Protein AF-0000000087549519 (afdb_homodimer)

Organism: Malassezia restricta (strain ATCC 96810 / NBRC 103918 / CBS 7877) (NCBI:txid425264)

Solvent-accessible surface area (backbone atoms only — not comparable to full-atom values): 22550 Å² total; per-residue (Å²): 132,48,40,30,60,52,27,61,66,64,85,82,58,79,47,68,69,53,42,48,52,52,48,46,52,35,49,51,62,68,37,59,97,42,36,46,46,61,35,49,41,18,38,48,13,16,28,51,36,49,26,47,46,65,32,76,92,18,59,90,33,40,55,56,32,17,25,32,32,29,37,51,86,71,47,52,32,54,65,63,40,66,75,42,88,46,28,34,26,29,30,40,23,32,27,45,60,25,56,68,60,65,41,57,43,36,74,70,52,10,67,66,13,27,28,36,51,46,78,80,73,48,63,43,73,37,44,46,39,88,75,40,70,51,51,72,70,37,43,86,60,50,24,8,35,40,28,32,43,37,68,41,51,43,85,51,36,24,71,69,55,43,37,15,71,72,70,36,76,60,66,35,55,20,35,43,52,52,95,57,60,59,95,53,34,30,53,51,18,30,41,42,36,30,12,52,25,61,59,61,64,53,70,68,52,46,56,49,51,48,52,50,49,50,52,50,52,71,40,33,51,65,24,66,96,132,49,40,29,60,52,28,62,67,66,84,82,57,79,47,68,70,53,44,48,52,51,50,48,53,35,51,51,63,70,38,60,97,42,36,46,45,61,37,48,43,20,38,48,13,19,29,52,37,48,27,46,47,65,30,75,90,18,60,88,34,39,54,56,32,17,24,33,32,29,36,52,88,71,48,51,32,54,67,65,42,65,75,43,87,47,25,35,25,28,30,39,22,33,26,45,60,24,57,67,60,65,43,57,42,36,75,70,52,11,67,65,14,29,27,39,41,45,78,80,74,50,62,44,74,38,44,45,39,88,76,39,70,52,51,73,69,36,42,88,61,48,24,7,38,40,28,32,44,36,68,43,53,44,86,50,36,24,70,69,54,45,36,12,68,72,70,36,76,60,65,35,55,20,38,45,48,52,91,55,61,60,96,54,35,31,53,51,18,30,42,41,36,30,12,53,26,61,59,63,65,52,70,70,52,46,55,48,50,47,53,48,49,51,53,49,53,72,40,34,50,64,23,66,96

Sequence (450 aa):
MVHADAASVPAHIASKAAFYEHVQLQVDGLLDGQTNWVTNLANVSSILYSSMNRFEAWCEKRVNWAGFYLLAPLFPGTRHLASLTRPMLWLGPFCGLPACQAIPSEPGRGVCADGSAQWPPAPLCVPHTDAYPGHIACDALSQSEIVVPIVVSRSQLSQTHQAALRGEGPEHLVRAWAGRGTDDHVIVGVLDIDCESQNGFDAVDADALQRLVQRVVQACDWCMEMVHADAASVPAHIASKAAFYEHVQLQVDGLLDGQTNWVTNLANVSSILYSSMNRFEAWCEKRVNWAGFYLLAPLFPGTRHLASLTRPMLWLGPFCGLPACQAIPSEPGRGVCADGSAQWPPAPLCVPHTDAYPGHIACDALSQSEIVVPIVVSRSQLSQTHQAALRGEGPEHLVRAWAGRGTDDHVIVGVLDIDCESQNGFDAVDADALQRLVQRVVQACDWCME

Foldseek 3Di:
DPLLCLQDDDPVDADPLSLLVSNLVSLCVVLVVPAALLVSQQSNQVSCQRNQCNHPLCVVKHWAKKGKWFWQVLDPDCPCLQVDQAAKTAGGHMDHDDFDGIFGLDPQQADFNCQQADPPHFKDKFQARVPDGNRDDRDPLFGIKIKGFQKAFLVLEAPQLNQLCVVDDDPSSVRNQPPADDNTMGGGIIIMITISHGPSDDPSRRVSVNVSSVVSNVSYRSYPD/DPLVCLQDDDPVDADPLSLLVSNLVSLCVVLVVPAALLVSQQSNQVSCQRNQCNHPLCVVWHWAKKGKWFWPVLDPDCPCLQVDQAAKTAGGHMDHDDFDGIFGLDPQQADFNCQQQDPPHFKDKFQARVPDGNRDDRDPLFGIKIKGFQKAFLVLEAPQLNQLCVVDDDPSSVRNQPNADDNTMGGGIIIMITISHGPSDDPSNRVSVNVSSVVSNVSYRSYPD

Secondary structure (DSSP, 8-state):
--GGGGG---TT--SHHHHHHHHHHHHHHHHTT--BHHHHHHHHHHHHHHHHHHSGGGTSS-EEEEEEEEEGGGSS-GGGGGG-SS-EEEEEEEEES---SEEE-STTS-HHHHHHH-SS---EEES-GGGSTT---SSTT--EEEEEEEEEEGGGS-HHHHHHHTT-S-HHHHHHHTT-S-SSEEEEEEEEEEESSTT---HHHHHHHHHHHHHHHHHSB----/--GGGGG---TT--SHHHHHHHHHHHHHHHHTT--BHHHHHHHHHHHHHHHHHHSGGGTSS-EEEEEEEEEGGGSS-GGGGGG-SS-EEEEEEEEES---SEEE-STTS-HHHHHHH-SS---EEES-GGGSTT---SSTT--EEEEEEEEEEGGGS-HHHHHHHTT-S-HHHHHHHTT---SSEEEEEEEEEEESSTT---HHHHHHHHHHHHHHHHHSB----

InterPro domains:
  IPR029016 GAF-like domain superfamily [G3DSA:3.30.450.40] (1-223)
  IPR051330 Phosphatase regulators and Met sulfoxide reductases [PTHR21021] (34-208)

pLDDT: mean 92.44, std 7.68, range [48.28, 98.94]

Radius of gyration: 20.75 Å; Cα contacts (8 Å, |Δi|>4): 1048; chains: 2; bounding box: 52×54×45 Å

Nearest PDB structures (foldseek):
  3mmh-assembly1_B  TM=9.045E-01  e=4.527E-14  Neisseria meningitidis 8013
  8dgd-assembly1_A  TM=8.713E-01  e=8.212E-14  Klebsiella pneumoniae subsp. pneumoniae HS11286
  1vhm-assembly1_A  TM=8.775E-01  e=4.900E-13  Escherichia coli
  3ksg-assembly1_B  TM=8.973E-01  e=2.809E-11  Staphylococcus aureus subsp. aureus MRSA252
  4our-assembly1_A  TM=5.573E-01  e=1.706E-03  Arabidopsis thaliana

Structure (mmCIF, N/CA/C/O backbone):
data_AF-0000000087549519-model_v1
#
loop_
_entity.id
_entity.type
_entity.pdbx_description
1 polymer 'Free methionine-R-sulfoxide reductase'
#
loop_
_atom_site.group_PDB
_atom_site.id
_atom_site.type_symbol
_atom_site.label_atom_id
_atom_site.label_alt_id
_atom_site.label_comp_id
_atom_site.label_asym_id
_atom_site.label_entity_id
_atom_site.label_seq_id
_atom_site.pdbx_PDB_ins_code
_atom_site.Cartn_x
_atom_site.Cartn_y
_atom_site.Cartn_z
_atom_site.occupancy
_atom_site.B_iso_or_equiv
_atom_site.auth_seq_id
_atom_site.auth_comp_id
_atom_site.auth_asym_id
_atom_site.auth_atom_id
_atom_site.pdbx_PDB_model_num
ATOM 1 N N . MET A 1 1 ? -11.945 13.531 -14.32 1 48.28 1 MET A N 1
ATOM 2 C CA . MET A 1 1 ? -12.539 12.383 -13.633 1 48.28 1 MET A CA 1
ATOM 3 C C . MET A 1 1 ? -11.805 12.094 -12.328 1 48.28 1 MET A C 1
ATOM 5 O O . MET A 1 1 ? -10.57 12.109 -12.289 1 48.28 1 MET A O 1
ATOM 9 N N . VAL A 1 2 ? -12.609 11.945 -11.18 1 68.88 2 VAL A N 1
ATOM 10 C CA . VAL A 1 2 ? -12 11.711 -9.875 1 68.88 2 VAL A CA 1
ATOM 11 C C . VAL A 1 2 ? -11.43 10.297 -9.812 1 68.88 2 VAL A C 1
ATOM 13 O O . VAL A 1 2 ? -11.969 9.375 -10.43 1 68.88 2 VAL A O 1
ATOM 16 N N . HIS A 1 3 ? -10.305 10.164 -9.352 1 82 3 HIS A N 1
ATOM 17 C CA . HIS A 1 3 ? -9.57 8.906 -9.32 1 82 3 HIS A CA 1
ATOM 18 C C . HIS A 1 3 ? -10.422 7.785 -8.734 1 82 3 HIS A C 1
ATOM 20 O O . HIS A 1 3 ? -10.367 6.645 -9.195 1 82 3 HIS A O 1
ATOM 26 N N . ALA A 1 4 ? -11.359 8.141 -7.867 1 85.75 4 ALA A N 1
ATOM 27 C CA . ALA A 1 4 ? -12.219 7.168 -7.195 1 85.75 4 ALA A CA 1
ATOM 28 C C . ALA A 1 4 ? -13.125 6.457 -8.195 1 85.75 4 ALA A C 1
ATOM 30 O O . ALA A 1 4 ? -13.492 5.297 -7.992 1 85.75 4 ALA A O 1
ATOM 31 N N . ASP A 1 5 ? -13.438 7.125 -9.242 1 81.62 5 ASP A N 1
ATOM 32 C CA . ASP A 1 5 ? -14.352 6.574 -10.234 1 81.62 5 ASP A CA 1
ATOM 33 C C . ASP A 1 5 ? -13.719 5.398 -10.977 1 81.62 5 ASP A C 1
ATOM 35 O O . ASP A 1 5 ? -14.422 4.625 -11.633 1 81.62 5 ASP A O 1
ATOM 39 N N . ALA A 1 6 ? -12.445 5.25 -10.82 1 86 6 ALA A N 1
ATOM 40 C CA . ALA A 1 6 ? -11.742 4.152 -11.492 1 86 6 ALA A CA 1
ATOM 41 C C . ALA A 1 6 ? -12.195 2.801 -10.945 1 86 6 ALA A C 1
ATOM 43 O O . ALA A 1 6 ? -12 1.77 -11.594 1 86 6 ALA A O 1
ATOM 44 N N . ALA A 1 7 ? -12.844 2.785 -9.805 1 91.94 7 ALA A N 1
ATOM 45 C CA . ALA A 1 7 ? -13.258 1.522 -9.195 1 91.94 7 ALA A CA 1
ATOM 46 C C . ALA A 1 7 ? -14.75 1.282 -9.398 1 91.94 7 ALA A C 1
ATOM 48 O O . ALA A 1 7 ? -15.297 0.279 -8.938 1 91.94 7 ALA A O 1
ATOM 49 N N . SER A 1 8 ? -15.406 2.189 -10.102 1 88.69 8 SER A N 1
ATOM 50 C CA . SER A 1 8 ? -16.828 2.006 -10.367 1 88.69 8 SER A CA 1
ATOM 51 C C . SER A 1 8 ? -17.062 0.917 -11.414 1 88.69 8 SER A C 1
ATOM 53 O O . SER A 1 8 ? -16.203 0.685 -12.273 1 88.69 8 SER A O 1
ATOM 55 N N . VAL A 1 9 ? -18.172 0.239 -11.273 1 93.31 9 VAL A N 1
ATOM 56 C CA . VAL A 1 9 ? -18.562 -0.78 -12.242 1 93.31 9 VAL A CA 1
ATOM 57 C C . VAL A 1 9 ? -19.938 -0.438 -12.812 1 93.31 9 VAL A C 1
ATOM 59 O O . VAL A 1 9 ? -20.953 -0.526 -12.117 1 93.31 9 VAL A O 1
ATOM 62 N N . PRO A 1 10 ? -19.953 -0.093 -14.055 1 92.81 10 PRO A N 1
ATOM 63 C CA . PRO A 1 10 ? -21.25 0.218 -14.664 1 92.81 10 PRO A CA 1
ATOM 64 C C . PRO A 1 10 ? -22.25 -0.942 -14.57 1 92.81 10 PRO A C 1
ATOM 66 O O . PRO A 1 10 ? -21.844 -2.105 -14.688 1 92.81 10 PRO A O 1
ATOM 69 N N . ALA A 1 11 ? -23.484 -0.651 -14.578 1 89.69 11 ALA A N 1
ATOM 70 C CA . ALA A 1 11 ? -24.547 -1.615 -14.352 1 89.69 11 ALA A CA 1
ATOM 71 C C . ALA A 1 11 ? -24.688 -2.57 -15.531 1 89.69 11 ALA A C 1
ATOM 73 O O . ALA A 1 11 ? -25.156 -3.703 -15.367 1 89.69 11 ALA A O 1
ATOM 74 N N . HIS A 1 12 ? -24.219 -2.125 -16.672 1 91.44 12 HIS A N 1
ATOM 75 C CA . HIS A 1 12 ? -24.438 -2.936 -17.859 1 91.44 12 HIS A CA 1
ATOM 76 C C . HIS A 1 12 ? -23.422 -4.07 -17.953 1 91.44 12 HIS A C 1
ATOM 78 O O . HIS A 1 12 ? -23.594 -4.996 -18.75 1 91.44 12 HIS A O 1
ATOM 84 N N . ILE A 1 13 ? -22.391 -4.047 -17.234 1 93.5 13 ILE A N 1
ATOM 85 C CA . ILE A 1 13 ? -21.406 -5.109 -17.188 1 93.5 13 ILE A CA 1
ATOM 86 C C . ILE A 1 13 ? -21.969 -6.316 -16.438 1 93.5 13 ILE A C 1
ATOM 88 O O . ILE A 1 13 ? -22.281 -6.234 -15.25 1 93.5 13 ILE A O 1
ATOM 92 N N . ALA A 1 14 ? -22 -7.438 -17.188 1 90.38 14 ALA A N 1
ATOM 93 C CA . ALA A 1 14 ? -22.734 -8.562 -16.609 1 90.38 14 ALA A CA 1
ATOM 94 C C . ALA A 1 14 ? -21.859 -9.812 -16.562 1 90.38 14 ALA A C 1
ATOM 96 O O . ALA A 1 14 ? -22.094 -10.711 -15.75 1 90.38 14 ALA A O 1
ATOM 97 N N . SER A 1 15 ? -20.906 -9.906 -17.469 1 94.44 15 SER A N 1
ATOM 98 C CA . SER A 1 15 ? -20.047 -11.078 -17.516 1 94.44 15 SER A CA 1
ATOM 99 C C . SER A 1 15 ? -18.688 -10.789 -16.891 1 94.44 15 SER A C 1
ATOM 101 O O . SER A 1 15 ? -18.25 -9.641 -16.844 1 94.44 15 SER A O 1
ATOM 103 N N . LYS A 1 16 ? -18 -11.82 -16.484 1 95.06 16 LYS A N 1
ATOM 104 C CA . LYS A 1 16 ? -16.641 -11.664 -15.945 1 95.06 16 LYS A CA 1
ATOM 105 C C . LYS A 1 16 ? -15.703 -11.102 -17 1 95.06 16 LYS A C 1
ATOM 107 O O . LYS A 1 16 ? -14.852 -10.258 -16.688 1 95.06 16 LYS A O 1
ATOM 112 N N . ALA A 1 17 ? -15.891 -11.641 -18.141 1 96.06 17 ALA A N 1
ATOM 113 C CA . ALA A 1 17 ? -15.031 -11.172 -19.219 1 96.06 17 ALA A CA 1
ATOM 114 C C . ALA A 1 17 ? -15.172 -9.656 -19.406 1 96.06 17 ALA A C 1
ATOM 116 O O . ALA A 1 17 ? -14.164 -8.945 -19.5 1 96.06 17 ALA A O 1
ATOM 117 N N . ALA A 1 18 ? -16.375 -9.18 -19.438 1 97 18 ALA A N 1
ATOM 118 C CA . ALA A 1 18 ? -16.625 -7.75 -19.594 1 97 18 ALA A CA 1
ATOM 119 C C . ALA A 1 18 ? -16.125 -6.977 -18.375 1 97 18 ALA A C 1
ATOM 121 O O . ALA A 1 18 ? -15.617 -5.859 -18.516 1 97 18 ALA A O 1
ATOM 122 N N . PHE A 1 19 ? -16.312 -7.586 -17.25 1 97.44 19 PHE A N 1
ATOM 123 C CA . PHE A 1 19 ? -15.836 -6.988 -16.016 1 97.44 19 PHE A CA 1
ATOM 124 C C . PHE A 1 19 ? -14.336 -6.746 -16.078 1 97.44 19 PHE A C 1
ATOM 126 O O . PHE A 1 19 ? -13.867 -5.641 -15.805 1 97.44 19 PHE A O 1
ATOM 133 N N . TYR A 1 20 ? -13.594 -7.723 -16.484 1 98.12 20 TYR A N 1
ATOM 134 C CA . TYR A 1 20 ? -12.133 -7.617 -16.5 1 98.12 20 TYR A CA 1
ATOM 135 C C . TYR A 1 20 ? -11.664 -6.684 -17.609 1 98.12 20 TYR A C 1
ATOM 137 O O . TYR A 1 20 ? -10.648 -5.996 -17.453 1 98.12 20 TYR A O 1
ATOM 145 N N . GLU A 1 21 ? -12.375 -6.652 -18.688 1 97.5 21 GLU A N 1
ATOM 146 C CA . GLU A 1 21 ? -12.062 -5.668 -19.719 1 97.5 21 GLU A CA 1
ATOM 147 C C . GLU A 1 21 ? -12.203 -4.246 -19.188 1 97.5 21 GLU A C 1
ATOM 149 O O . GLU A 1 21 ? -11.359 -3.387 -19.453 1 97.5 21 GLU A O 1
ATOM 154 N N . HIS A 1 22 ? -13.297 -4.039 -18.5 1 97.5 22 HIS A N 1
ATOM 155 C CA . HIS A 1 22 ? -13.547 -2.738 -17.891 1 97.5 22 HIS A CA 1
ATOM 156 C C . HIS A 1 22 ? -12.461 -2.393 -16.875 1 97.5 22 HIS A C 1
ATOM 158 O O . HIS A 1 22 ? -11.922 -1.284 -16.891 1 97.5 22 HIS A O 1
ATOM 164 N N . VAL A 1 23 ? -12.125 -3.299 -16.016 1 97.94 23 VAL A N 1
ATOM 165 C CA . VAL A 1 23 ? -11.109 -3.096 -14.977 1 97.94 23 VAL A CA 1
ATOM 166 C C . VAL A 1 23 ? -9.766 -2.789 -15.633 1 97.94 23 VAL A C 1
ATOM 168 O O . VAL A 1 23 ? -9.039 -1.902 -15.18 1 97.94 23 VAL A O 1
ATOM 171 N N . GLN A 1 24 ? -9.477 -3.525 -16.672 1 97.5 24 GLN A N 1
ATOM 172 C CA . GLN A 1 24 ? -8.227 -3.299 -17.391 1 97.5 24 GLN A CA 1
ATOM 173 C C . GLN A 1 24 ? -8.148 -1.87 -17.922 1 97.5 24 GLN A C 1
ATOM 175 O O . GLN A 1 24 ? -7.098 -1.233 -17.844 1 97.5 24 GLN A O 1
ATOM 180 N N . LEU A 1 25 ? -9.203 -1.419 -18.469 1 96.81 25 LEU A N 1
ATOM 181 C CA . LEU A 1 25 ? -9.25 -0.056 -18.984 1 96.81 25 LEU A CA 1
ATOM 182 C C . LEU A 1 25 ? -8.992 0.957 -17.875 1 96.81 25 LEU A C 1
ATOM 184 O O . LEU A 1 25 ? -8.258 1.923 -18.062 1 96.81 25 LEU A O 1
ATOM 188 N N . GLN A 1 26 ? -9.609 0.765 -16.75 1 96.94 26 GLN A N 1
ATOM 189 C CA . GLN A 1 26 ? -9.43 1.663 -15.609 1 96.94 26 GLN A CA 1
ATOM 190 C C . GLN A 1 26 ? -7.988 1.634 -15.109 1 96.94 26 GLN A C 1
ATOM 192 O O . GLN A 1 26 ? -7.402 2.68 -14.82 1 96.94 26 GLN A O 1
ATOM 197 N N . VAL A 1 27 ? -7.418 0.466 -15.008 1 97.5 27 VAL A N 1
ATOM 198 C CA . VAL A 1 27 ? -6.039 0.3 -14.562 1 97.5 27 VAL A CA 1
ATOM 199 C C . VAL A 1 27 ? -5.094 0.993 -15.547 1 97.5 27 VAL A C 1
ATOM 201 O O . VAL A 1 27 ? -4.172 1.699 -15.133 1 97.5 27 VAL A O 1
ATOM 204 N N . ASP A 1 28 ? -5.336 0.832 -16.828 1 96.31 28 ASP A N 1
ATOM 205 C CA . ASP A 1 28 ? -4.516 1.479 -17.859 1 96.31 28 ASP A CA 1
ATOM 206 C C . ASP A 1 28 ? -4.523 2.996 -17.688 1 96.31 28 ASP A C 1
ATOM 208 O O . ASP A 1 28 ? -3.482 3.645 -17.812 1 96.31 28 ASP A O 1
ATOM 212 N N . GLY A 1 29 ? -5.652 3.512 -17.438 1 94.94 29 GLY A N 1
ATOM 213 C CA . GLY A 1 29 ? -5.762 4.945 -17.219 1 94.94 29 GLY A CA 1
ATOM 214 C C . GLY A 1 29 ? -4.977 5.426 -16.016 1 94.94 29 GLY A C 1
ATOM 215 O O . GLY A 1 29 ? -4.305 6.457 -16.078 1 94.94 29 GLY A O 1
ATOM 216 N N . LEU A 1 30 ? -5.031 4.711 -15 1 93.19 30 LEU A N 1
ATOM 217 C CA . LEU A 1 30 ? -4.383 5.105 -13.758 1 93.19 30 LEU A CA 1
ATOM 218 C C . LEU A 1 30 ? -2.871 4.945 -13.859 1 93.19 30 LEU A C 1
ATOM 220 O O . LEU A 1 30 ? -2.119 5.688 -13.227 1 93.19 30 LEU A O 1
ATOM 224 N N . LEU A 1 31 ? -2.426 3.947 -14.586 1 94.38 31 LEU A N 1
ATOM 225 C CA . LEU A 1 31 ? -1.005 3.623 -14.664 1 94.38 31 LEU A CA 1
ATOM 226 C C . LEU A 1 31 ? -0.313 4.461 -15.734 1 94.38 31 LEU A C 1
ATOM 228 O O . LEU A 1 31 ? 0.916 4.453 -15.836 1 94.38 31 LEU A O 1
ATOM 232 N N . ASP A 1 32 ? -1.083 5.125 -16.516 1 92.81 32 ASP A N 1
ATOM 233 C CA . ASP A 1 32 ? -0.508 5.898 -17.609 1 92.81 32 ASP A CA 1
ATOM 234 C C . ASP A 1 32 ? 0.5 6.922 -17.094 1 92.81 32 ASP A C 1
ATOM 236 O O . ASP A 1 32 ? 0.16 7.773 -16.281 1 92.81 32 ASP A O 1
ATOM 240 N N . GLY A 1 33 ? 1.78 6.797 -17.578 1 89.62 33 GLY A N 1
ATOM 241 C CA . GLY A 1 33 ? 2.838 7.73 -17.219 1 89.62 33 GLY A CA 1
ATOM 242 C C . GLY A 1 33 ? 3.375 7.508 -15.812 1 89.62 33 GLY A C 1
ATOM 243 O O . GLY A 1 33 ? 4.191 8.289 -15.328 1 89.62 33 GLY A O 1
ATOM 244 N N . GLN A 1 34 ? 2.891 6.516 -15.117 1 91.31 34 GLN A N 1
ATOM 245 C CA . GLN A 1 34 ? 3.336 6.191 -13.766 1 91.31 34 GLN A CA 1
ATOM 246 C C . GLN A 1 34 ? 4.242 4.961 -13.766 1 91.31 34 GLN A C 1
ATOM 248 O O . GLN A 1 34 ? 3.912 3.941 -14.375 1 91.31 34 GLN A O 1
ATOM 253 N N . THR A 1 35 ? 5.355 5.078 -13.039 1 93.62 35 THR A N 1
ATOM 254 C CA . THR A 1 35 ? 6.281 3.957 -13.164 1 93.62 35 THR A CA 1
ATOM 255 C C . THR A 1 35 ? 6.641 3.396 -11.797 1 93.62 35 THR A C 1
ATOM 257 O O . THR A 1 35 ? 7.219 2.312 -11.695 1 93.62 35 THR A O 1
ATOM 260 N N . ASN A 1 36 ? 6.387 4.086 -10.734 1 95.38 36 ASN A N 1
ATOM 261 C CA . ASN A 1 36 ? 6.766 3.562 -9.422 1 95.38 36 ASN A CA 1
ATOM 262 C C . ASN A 1 36 ? 5.867 2.404 -9 1 95.38 36 ASN A C 1
ATOM 264 O O . ASN A 1 36 ? 4.645 2.545 -8.961 1 95.38 36 ASN A O 1
ATOM 268 N N . TRP A 1 37 ? 6.457 1.332 -8.594 1 96.94 37 TRP A N 1
ATOM 269 C CA . TRP A 1 37 ? 5.641 0.145 -8.359 1 96.94 37 TRP A CA 1
ATOM 270 C C . TRP A 1 37 ? 4.836 0.278 -7.07 1 96.94 37 TRP A C 1
ATOM 272 O O . TRP A 1 37 ? 3.729 -0.251 -6.965 1 96.94 37 TRP A O 1
ATOM 282 N N . VAL A 1 38 ? 5.359 0.973 -6.055 1 97.56 38 VAL A N 1
ATOM 283 C CA . VAL A 1 38 ? 4.598 1.112 -4.82 1 97.56 38 VAL A CA 1
ATOM 284 C C . VAL A 1 38 ? 3.275 1.822 -5.105 1 97.56 38 VAL A C 1
ATOM 286 O O . VAL A 1 38 ? 2.207 1.334 -4.73 1 97.56 38 VAL A O 1
ATOM 289 N N . THR A 1 39 ? 3.354 2.955 -5.801 1 97.31 39 THR A N 1
ATOM 290 C CA . THR A 1 39 ? 2.188 3.762 -6.141 1 97.31 39 THR A CA 1
ATOM 291 C C . THR A 1 39 ? 1.234 2.98 -7.043 1 97.31 39 THR A C 1
ATOM 293 O O . THR A 1 39 ? 0.028 2.943 -6.793 1 97.31 39 THR A O 1
ATOM 296 N N . ASN A 1 40 ? 1.786 2.361 -8.039 1 97.75 40 ASN A N 1
ATOM 297 C CA . ASN A 1 40 ? 0.972 1.624 -9 1 97.75 40 ASN A CA 1
ATOM 298 C C . ASN A 1 40 ? 0.233 0.466 -8.336 1 97.75 40 ASN A C 1
ATOM 300 O O . ASN A 1 40 ? -0.969 0.289 -8.547 1 97.75 40 ASN A O 1
ATOM 304 N N . LEU A 1 41 ? 0.966 -0.324 -7.535 1 98.75 41 LEU A N 1
ATOM 305 C CA . LEU A 1 41 ? 0.36 -1.493 -6.91 1 98.75 41 LEU A CA 1
ATOM 306 C C . LEU A 1 41 ? -0.686 -1.076 -5.879 1 98.75 41 LEU A C 1
ATOM 308 O O . LEU A 1 41 ? -1.681 -1.777 -5.68 1 98.75 41 LEU A O 1
ATOM 312 N N . ALA A 1 42 ? -0.482 0.074 -5.223 1 98.69 42 ALA A N 1
ATOM 313 C CA . ALA A 1 42 ? -1.478 0.583 -4.285 1 98.69 42 ALA A CA 1
ATOM 314 C C . ALA A 1 42 ? -2.807 0.849 -4.984 1 98.69 42 ALA A C 1
ATOM 316 O O . ALA A 1 42 ? -3.852 0.356 -4.551 1 98.69 42 ALA A O 1
ATOM 317 N N . ASN A 1 43 ? -2.791 1.545 -6.059 1 98.31 43 ASN A N 1
ATOM 318 C CA . ASN A 1 43 ? -4.016 1.872 -6.785 1 98.31 43 ASN A CA 1
ATOM 319 C C . ASN A 1 43 ? -4.625 0.638 -7.441 1 98.31 43 ASN A C 1
ATOM 321 O O . ASN A 1 43 ? -5.848 0.502 -7.504 1 98.31 43 ASN A O 1
ATOM 325 N N . VAL A 1 44 ? -3.795 -0.24 -7.953 1 98.75 44 VAL A N 1
ATOM 326 C CA . VAL A 1 44 ? -4.312 -1.455 -8.578 1 98.75 44 VAL A CA 1
ATOM 327 C C . VAL A 1 44 ? -5.02 -2.311 -7.527 1 98.75 44 VAL A C 1
ATOM 329 O O . VAL A 1 44 ? -6.094 -2.855 -7.785 1 98.75 44 VAL A O 1
ATOM 332 N N . SER A 1 45 ? -4.418 -2.482 -6.34 1 98.81 45 SER A N 1
ATOM 333 C CA . SER A 1 45 ? -5.07 -3.207 -5.254 1 98.81 45 SER A CA 1
ATOM 334 C C . SER A 1 45 ? -6.438 -2.613 -4.938 1 98.81 45 SER A C 1
ATOM 336 O O . SER A 1 45 ? -7.402 -3.348 -4.727 1 98.81 45 SER A O 1
ATOM 338 N N . SER A 1 46 ? -6.465 -1.301 -4.91 1 98.38 46 SER A N 1
ATOM 339 C CA . SER A 1 46 ? -7.699 -0.583 -4.613 1 98.38 46 SER A CA 1
ATOM 340 C C . SER A 1 46 ? -8.766 -0.854 -5.668 1 98.38 46 SER A C 1
ATOM 342 O O . SER A 1 46 ? -9.914 -1.149 -5.336 1 98.38 46 SER A O 1
ATOM 344 N N . ILE A 1 47 ? -8.414 -0.755 -6.934 1 98.31 47 ILE A N 1
ATOM 345 C CA . ILE A 1 47 ? -9.344 -0.981 -8.031 1 98.31 47 ILE A CA 1
ATOM 346 C C . ILE A 1 47 ? -9.883 -2.408 -7.965 1 98.31 47 ILE A C 1
ATOM 348 O O . ILE A 1 47 ? -11.094 -2.625 -8.023 1 98.31 47 ILE A O 1
ATOM 352 N N . LEU A 1 48 ? -9 -3.395 -7.809 1 98.56 48 LEU A N 1
ATOM 353 C CA . LEU A 1 48 ? -9.406 -4.793 -7.785 1 98.56 48 LEU A CA 1
ATOM 354 C C . LEU A 1 48 ? -10.336 -5.066 -6.609 1 98.56 48 LEU A C 1
ATOM 356 O O . LEU A 1 48 ? -11.43 -5.617 -6.785 1 98.56 48 LEU A O 1
ATOM 360 N N . TYR A 1 49 ? -9.938 -4.684 -5.43 1 98.31 49 TYR A N 1
ATOM 361 C CA . TYR A 1 49 ? -10.711 -4.914 -4.215 1 98.31 49 TYR A CA 1
ATOM 362 C C . TYR A 1 49 ? -12.102 -4.297 -4.328 1 98.31 49 TYR A C 1
ATOM 364 O O . TYR A 1 49 ? -13.109 -4.973 -4.094 1 98.31 49 TYR A O 1
ATOM 372 N N . SER A 1 50 ? -12.141 -3.035 -4.723 1 97.12 50 SER A N 1
ATOM 373 C CA . SER A 1 50 ? -13.391 -2.281 -4.746 1 97.12 50 SER A CA 1
ATOM 374 C C . SER A 1 50 ? -14.281 -2.723 -5.902 1 97.12 50 SER A C 1
ATOM 376 O O . SER A 1 50 ? -15.484 -2.936 -5.719 1 97.12 50 SER A O 1
ATOM 378 N N . SER A 1 51 ? -13.703 -2.854 -7.105 1 97.19 51 SER A N 1
ATOM 379 C CA . SER A 1 51 ? -14.5 -3.211 -8.273 1 97.19 51 SER A CA 1
ATOM 380 C C . SER A 1 51 ? -15.078 -4.617 -8.148 1 97.19 51 SER A C 1
ATOM 382 O O . SER A 1 51 ? -16.219 -4.859 -8.516 1 97.19 51 SER A O 1
ATOM 384 N N . MET A 1 52 ? -14.281 -5.574 -7.684 1 97.44 52 MET A N 1
ATOM 385 C CA . MET A 1 52 ? -14.781 -6.938 -7.52 1 97.44 52 MET A CA 1
ATOM 386 C C . MET A 1 52 ? -15.953 -6.969 -6.539 1 97.44 52 MET A C 1
ATOM 388 O O . MET A 1 52 ? -16.953 -7.629 -6.793 1 97.44 52 MET A O 1
ATOM 392 N N . ASN A 1 53 ? -15.859 -6.199 -5.492 1 96.44 53 ASN A N 1
ATOM 393 C CA . ASN A 1 53 ? -16.906 -6.207 -4.477 1 96.44 53 ASN A CA 1
ATOM 394 C C . ASN A 1 53 ? -18.141 -5.426 -4.934 1 96.44 53 ASN A C 1
ATOM 396 O O . ASN A 1 53 ? -19.188 -5.48 -4.289 1 96.44 53 ASN A O 1
ATOM 400 N N . ARG A 1 54 ? -18.062 -4.738 -6.031 1 94.06 54 ARG A N 1
ATOM 401 C CA . ARG A 1 54 ? -19.188 -4.008 -6.605 1 94.06 54 ARG A CA 1
ATOM 402 C C . ARG A 1 54 ? -19.797 -4.773 -7.773 1 94.06 54 ARG A C 1
ATOM 404 O O . ARG A 1 54 ? -20.797 -4.332 -8.359 1 94.06 54 ARG A O 1
ATOM 411 N N . PHE A 1 55 ? -19.125 -5.789 -8.125 1 94.56 55 PHE A N 1
ATOM 412 C CA . PHE A 1 55 ? -19.578 -6.617 -9.234 1 94.56 55 PHE A CA 1
ATOM 413 C C . PHE A 1 55 ? -20.438 -7.773 -8.742 1 94.56 55 PHE A C 1
ATOM 415 O O . PHE A 1 55 ? -20.109 -8.414 -7.738 1 94.56 55 PHE A O 1
ATOM 422 N N . GLU A 1 56 ? -21.5 -8.039 -9.391 1 88.75 56 GLU A N 1
ATOM 423 C CA . GLU A 1 56 ? -22.531 -8.977 -8.953 1 88.75 56 GLU A CA 1
ATOM 424 C C . GLU A 1 56 ? -21.953 -10.367 -8.734 1 88.75 56 GLU A C 1
ATOM 426 O O . GLU A 1 56 ? -22.422 -11.102 -7.855 1 88.75 56 GLU A O 1
ATOM 431 N N . ALA A 1 57 ? -20.953 -10.789 -9.562 1 81.88 57 ALA A N 1
ATOM 432 C CA . ALA A 1 57 ? -20.375 -12.117 -9.438 1 81.88 57 ALA A CA 1
ATOM 433 C C . ALA A 1 57 ? -19.797 -12.336 -8.039 1 81.88 57 ALA A C 1
ATOM 435 O O . ALA A 1 57 ? -19.594 -13.477 -7.617 1 81.88 57 ALA A O 1
ATOM 436 N N . TRP A 1 58 ? -19.5 -11.281 -7.277 1 84.25 58 TRP A N 1
ATOM 437 C CA . TRP A 1 58 ? -18.891 -11.414 -5.965 1 84.25 58 TRP A CA 1
ATOM 438 C C . TRP A 1 58 ? -19.75 -10.773 -4.887 1 84.25 58 TRP A C 1
ATOM 440 O O . TRP A 1 58 ? -19.312 -10.586 -3.75 1 84.25 58 TRP A O 1
ATOM 450 N N . CYS A 1 59 ? -20.875 -10.469 -5.191 1 76.62 59 CYS A N 1
ATOM 451 C CA . CYS A 1 59 ? -21.781 -9.891 -4.199 1 76.62 59 CYS A CA 1
ATOM 452 C C . CYS A 1 59 ? -22.031 -10.867 -3.057 1 76.62 59 CYS A C 1
ATOM 454 O O . CYS A 1 59 ? -22.047 -10.477 -1.89 1 76.62 59 CYS A O 1
ATOM 456 N N . GLU A 1 60 ? -22.141 -12.133 -3.402 1 83.25 60 GLU A N 1
ATOM 457 C CA . GLU A 1 60 ? -22.359 -13.141 -2.373 1 83.25 60 GLU A CA 1
ATOM 458 C C . GLU A 1 60 ? -21.062 -13.852 -2.008 1 83.25 60 GLU A C 1
ATOM 460 O O . GLU A 1 60 ? -21.062 -14.758 -1.17 1 83.25 60 GLU A O 1
ATOM 465 N N . LYS A 1 61 ? -20.031 -13.508 -2.73 1 90.75 61 LYS A N 1
ATOM 466 C CA . LYS A 1 61 ? -18.703 -14.055 -2.551 1 90.75 61 LYS A CA 1
ATOM 467 C C . LYS A 1 61 ? -17.672 -12.938 -2.324 1 90.75 61 LYS A C 1
ATOM 469 O O . LYS A 1 61 ? -16.734 -12.781 -3.113 1 90.75 61 LYS A O 1
ATOM 474 N N . ARG A 1 62 ? -17.797 -12.352 -1.284 1 94.69 62 ARG A N 1
ATOM 475 C CA . ARG A 1 62 ? -17.062 -11.125 -1.016 1 94.69 62 ARG A CA 1
ATOM 476 C C . ARG A 1 62 ? -15.555 -11.352 -1.108 1 94.69 62 ARG A C 1
ATOM 478 O O . ARG A 1 62 ? -15.031 -12.305 -0.521 1 94.69 62 ARG A O 1
ATOM 485 N N . VAL A 1 63 ? -14.922 -10.539 -1.86 1 97.31 63 VAL A N 1
ATOM 486 C CA . VAL A 1 63 ? -13.461 -10.43 -1.832 1 97.31 63 VAL A CA 1
ATOM 487 C C . VAL A 1 63 ? -13.023 -9.688 -0.574 1 97.31 63 VAL A C 1
ATOM 489 O O . VAL A 1 63 ? -13.445 -8.547 -0.342 1 97.31 63 VAL A O 1
ATOM 492 N N . ASN A 1 64 ? -12.195 -10.328 0.255 1 96.56 64 ASN A N 1
ATOM 493 C CA . ASN A 1 64 ? -11.852 -9.695 1.523 1 96.56 64 ASN A CA 1
ATOM 494 C C . ASN A 1 64 ? -10.391 -9.266 1.563 1 96.56 64 ASN A C 1
ATOM 496 O O . ASN A 1 64 ? -9.945 -8.633 2.525 1 96.56 64 ASN A O 1
ATOM 500 N N . TRP A 1 65 ? -9.68 -9.555 0.488 1 97.94 65 TRP A N 1
ATOM 501 C CA . TRP A 1 65 ? -8.289 -9.125 0.423 1 97.94 65 TRP A CA 1
ATOM 502 C C . TRP A 1 65 ? -7.805 -9.055 -1.022 1 97.94 65 TRP A C 1
ATOM 504 O O . TRP A 1 65 ? -8.094 -9.945 -1.824 1 97.94 65 TRP A O 1
ATOM 514 N N . ALA A 1 66 ? -7.102 -8.055 -1.439 1 98.69 66 ALA A N 1
ATOM 515 C CA . ALA A 1 66 ? -6.43 -7.902 -2.727 1 98.69 66 ALA A CA 1
ATOM 516 C C . ALA A 1 66 ? -5.137 -7.105 -2.58 1 98.69 66 ALA A C 1
ATOM 518 O O . ALA A 1 66 ? -5.16 -5.949 -2.143 1 98.69 66 ALA A O 1
ATOM 519 N N . GLY A 1 67 ? -4.043 -7.695 -2.881 1 98.75 67 GLY A N 1
ATOM 520 C CA . GLY A 1 67 ? -2.781 -6.992 -2.723 1 98.75 67 GLY A CA 1
ATOM 521 C C . GLY A 1 67 ? -1.591 -7.781 -3.234 1 98.75 67 GLY A C 1
ATOM 522 O O . GLY A 1 67 ? -1.754 -8.742 -3.99 1 98.75 67 GLY A O 1
ATOM 523 N N . PHE A 1 68 ? -0.42 -7.301 -2.854 1 98.88 68 PHE A N 1
ATOM 524 C CA . PHE A 1 68 ? 0.792 -7.809 -3.484 1 98.88 68 PHE A CA 1
ATOM 525 C C . PHE A 1 68 ? 1.83 -8.188 -2.434 1 98.88 68 PHE A C 1
ATOM 527 O O . PHE A 1 68 ? 1.96 -7.512 -1.41 1 98.88 68 PHE A O 1
ATOM 534 N N . TYR A 1 69 ? 2.494 -9.18 -2.639 1 98.19 69 TYR A N 1
ATOM 535 C CA . TYR A 1 69 ? 3.76 -9.531 -2.002 1 98.19 69 TYR A CA 1
ATOM 536 C C . TYR A 1 69 ? 4.902 -9.516 -3.012 1 98.19 69 TYR A C 1
ATOM 538 O O . TYR A 1 69 ? 4.77 -10.055 -4.113 1 98.19 69 TYR A O 1
ATOM 546 N N . LEU A 1 70 ? 5.992 -8.883 -2.668 1 97.44 70 LEU A N 1
ATOM 547 C CA . LEU A 1 70 ? 7.152 -8.859 -3.553 1 97.44 70 LEU A CA 1
ATOM 548 C C . LEU A 1 70 ? 8.398 -9.352 -2.832 1 97.44 70 LEU A C 1
ATOM 550 O O . LEU A 1 70 ? 8.453 -9.359 -1.6 1 97.44 70 LEU A O 1
ATOM 554 N N . LEU A 1 71 ? 9.336 -9.758 -3.619 1 95.94 71 LEU A N 1
ATOM 555 C CA . LEU A 1 71 ? 10.602 -10.195 -3.049 1 95.94 71 LEU A CA 1
ATOM 556 C C . LEU A 1 71 ? 11.305 -9.055 -2.324 1 95.94 71 LEU A C 1
ATOM 558 O O . LEU A 1 71 ? 11.312 -7.918 -2.812 1 95.94 71 LEU A O 1
ATOM 562 N N . ALA A 1 72 ? 11.914 -9.352 -1.262 1 94.75 72 ALA A N 1
ATOM 563 C CA . ALA A 1 72 ? 12.484 -8.422 -0.288 1 94.75 72 ALA A CA 1
ATOM 564 C C . ALA A 1 72 ? 13.461 -7.457 -0.954 1 94.75 72 ALA A C 1
ATOM 566 O O . ALA A 1 72 ? 13.477 -6.266 -0.638 1 94.75 72 ALA A O 1
ATOM 567 N N . PRO A 1 73 ? 14.281 -7.844 -1.929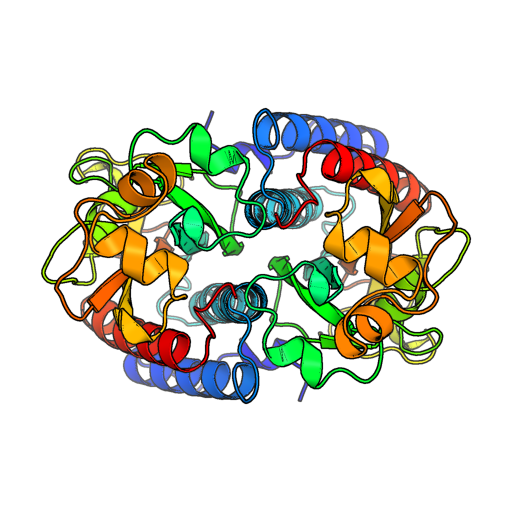 1 92.75 73 PRO A N 1
ATOM 568 C CA . PRO A 1 73 ? 15.297 -6.945 -2.473 1 92.75 73 PRO A CA 1
ATOM 569 C C . PRO A 1 73 ? 14.703 -5.789 -3.273 1 92.75 73 PRO A C 1
ATOM 571 O O . PRO A 1 73 ? 15.414 -4.84 -3.611 1 92.75 73 PRO A O 1
ATOM 574 N N . LEU A 1 74 ? 13.43 -5.848 -3.578 1 93.75 74 LEU A N 1
ATOM 575 C CA . LEU A 1 74 ? 12.805 -4.785 -4.355 1 93.75 74 LEU A CA 1
ATOM 576 C C . LEU A 1 74 ? 12.328 -3.658 -3.447 1 93.75 74 LEU A C 1
ATOM 578 O O . LEU A 1 74 ? 11.961 -2.582 -3.926 1 93.75 74 LEU A O 1
ATOM 582 N N . PHE A 1 75 ? 12.312 -3.887 -2.15 1 94.31 75 PHE A N 1
ATOM 583 C CA . PHE A 1 75 ? 11.812 -2.898 -1.203 1 94.31 75 PHE A CA 1
ATOM 584 C C . PHE A 1 75 ? 12.898 -1.883 -0.857 1 94.31 75 PHE A C 1
ATOM 586 O O . PHE A 1 75 ? 14.086 -2.201 -0.9 1 94.31 75 PHE A O 1
ATOM 593 N N . PRO A 1 76 ? 12.414 -0.665 -0.503 1 90.56 76 PRO A N 1
ATOM 594 C CA . PRO A 1 76 ? 13.414 0.316 -0.069 1 90.56 76 PRO A CA 1
ATOM 595 C C . PRO A 1 76 ? 14.031 -0.033 1.28 1 90.56 76 PRO A C 1
ATOM 597 O O . PRO A 1 76 ? 13.352 -0.563 2.16 1 90.56 76 PRO A O 1
ATOM 600 N N . GLY A 1 77 ? 15.289 0.358 1.552 1 78.69 77 GLY A N 1
ATOM 601 C CA . GLY A 1 77 ? 16 0.103 2.799 1 78.69 77 GLY A CA 1
ATOM 602 C C . GLY A 1 77 ? 16.484 -1.329 2.926 1 78.69 77 GLY A C 1
ATOM 603 O O . GLY A 1 77 ? 16.016 -2.076 3.787 1 78.69 77 GLY A O 1
ATOM 604 N N . THR A 1 78 ? 17.547 -1.721 2.344 1 66.62 78 THR A N 1
ATOM 605 C CA . THR A 1 78 ? 17.984 -3.1 2.172 1 66.62 78 THR A CA 1
ATOM 606 C C . THR A 1 78 ? 18.875 -3.531 3.336 1 66.62 78 THR A C 1
ATOM 608 O O . THR A 1 78 ? 19.469 -4.609 3.301 1 66.62 78 THR A O 1
ATOM 611 N N . ARG A 1 79 ? 18.828 -2.713 4.371 1 74.69 79 ARG A N 1
ATOM 612 C CA . ARG A 1 79 ? 19.766 -3.059 5.438 1 74.69 79 ARG A CA 1
ATOM 613 C C . ARG A 1 79 ? 19.406 -4.41 6.059 1 74.69 79 ARG A C 1
ATOM 615 O O . ARG A 1 79 ? 20.297 -5.16 6.469 1 74.69 79 ARG A O 1
ATOM 622 N N . HIS A 1 80 ? 18.188 -4.746 5.93 1 76.56 80 HIS A N 1
ATOM 623 C CA . HIS A 1 80 ? 17.766 -5.953 6.637 1 76.56 80 HIS A CA 1
ATOM 624 C C . HIS A 1 80 ? 17.891 -7.184 5.746 1 76.56 80 HIS A C 1
ATOM 626 O O . HIS A 1 80 ? 17.609 -8.305 6.188 1 76.56 80 HIS A O 1
ATOM 632 N N . LEU A 1 81 ? 18.328 -6.992 4.613 1 82 81 LEU A N 1
ATOM 633 C CA . LEU A 1 81 ? 18.5 -8.133 3.723 1 82 81 LEU A CA 1
ATOM 634 C C . LEU A 1 81 ? 19.609 -9.055 4.234 1 82 81 LEU A C 1
ATOM 636 O O . LEU A 1 81 ? 19.609 -10.25 3.941 1 82 81 LEU A O 1
ATOM 640 N N . ALA A 1 82 ? 20.484 -8.445 4.992 1 81.81 82 ALA A N 1
ATOM 641 C CA . ALA A 1 82 ? 21.641 -9.195 5.488 1 81.81 82 ALA A CA 1
ATOM 642 C C . ALA A 1 82 ? 21.188 -10.352 6.383 1 81.81 82 ALA A C 1
ATOM 644 O O . ALA A 1 82 ? 21.891 -11.367 6.48 1 81.81 82 ALA A O 1
ATOM 645 N N . SER A 1 83 ? 20.062 -10.195 6.953 1 84.06 83 SER A N 1
ATOM 646 C CA . SER A 1 83 ? 19.609 -11.211 7.887 1 84.06 83 SER A CA 1
ATOM 647 C C . SER A 1 83 ? 18.828 -12.305 7.172 1 84.06 83 SER A C 1
ATOM 649 O O . SER A 1 83 ? 18.5 -13.336 7.77 1 84.06 83 SER A O 1
ATOM 651 N N . LEU A 1 84 ? 18.609 -12.133 5.922 1 86.19 84 LEU A N 1
ATOM 652 C CA . LEU A 1 84 ? 17.797 -13.109 5.203 1 86.19 84 LEU A CA 1
ATOM 653 C C . LEU A 1 84 ? 18.609 -14.352 4.867 1 86.19 84 LEU A C 1
ATOM 655 O O . LEU A 1 84 ? 19.75 -14.242 4.414 1 86.19 84 LEU A O 1
ATOM 659 N N . THR A 1 85 ? 18.047 -15.531 5.117 1 85.88 85 THR A N 1
ATOM 660 C CA . THR A 1 85 ? 18.703 -16.797 4.832 1 85.88 85 THR A CA 1
ATOM 661 C C . THR A 1 85 ? 18.031 -17.516 3.67 1 85.88 85 THR A C 1
ATOM 663 O O . THR A 1 85 ? 18.453 -18.609 3.266 1 85.88 85 THR A O 1
ATOM 666 N N . ARG A 1 86 ? 17.016 -16.969 3.23 1 88.88 86 ARG A N 1
ATOM 667 C CA . ARG A 1 86 ? 16.219 -17.484 2.119 1 88.88 86 ARG A CA 1
ATOM 668 C C . ARG A 1 86 ? 15.445 -16.359 1.434 1 88.88 86 ARG A C 1
ATOM 670 O O . ARG A 1 86 ? 15.289 -15.281 1.996 1 88.88 86 ARG A O 1
ATOM 677 N N . PRO A 1 87 ? 15.023 -16.641 0.204 1 93.56 87 PRO A N 1
ATOM 678 C CA . PRO A 1 87 ? 14.164 -15.625 -0.405 1 93.56 87 PRO A CA 1
ATOM 679 C C . PRO A 1 87 ? 12.875 -15.391 0.384 1 93.56 87 PRO A C 1
ATOM 681 O O . PRO A 1 87 ? 12.234 -16.344 0.828 1 93.56 87 PRO A O 1
ATOM 684 N N . MET A 1 88 ? 12.555 -14.133 0.55 1 95.06 88 MET A N 1
ATOM 685 C CA . MET A 1 88 ? 11.367 -13.75 1.314 1 95.06 88 MET A CA 1
ATOM 686 C C . MET A 1 88 ? 10.469 -12.82 0.498 1 95.06 88 MET A C 1
ATOM 688 O O . MET A 1 88 ? 10.961 -11.938 -0.21 1 95.06 88 MET A O 1
ATOM 692 N N . LEU A 1 89 ? 9.18 -13.102 0.588 1 95.88 89 LEU A N 1
ATOM 693 C CA . LEU A 1 89 ? 8.172 -12.148 0.135 1 95.88 89 LEU A CA 1
ATOM 694 C C . LEU A 1 89 ? 7.805 -11.172 1.249 1 95.88 89 LEU A C 1
ATOM 696 O O . LEU A 1 89 ? 7.473 -11.586 2.361 1 95.88 89 LEU A O 1
ATOM 700 N N . TRP A 1 90 ? 7.879 -9.922 0.896 1 96.31 90 TRP A N 1
ATOM 701 C CA . TRP A 1 90 ? 7.41 -8.906 1.834 1 96.31 90 TRP A CA 1
ATOM 702 C C . TRP A 1 90 ? 6.078 -8.32 1.378 1 96.31 90 TRP A C 1
ATOM 704 O O . TRP A 1 90 ? 5.797 -8.258 0.179 1 96.31 90 TRP A O 1
ATOM 714 N N . LEU A 1 91 ? 5.32 -7.941 2.371 1 97.5 91 LEU A N 1
ATOM 715 C CA . LEU A 1 91 ? 3.994 -7.383 2.125 1 97.5 91 LEU A CA 1
ATOM 716 C C . LEU A 1 91 ? 4.098 -6.023 1.444 1 97.5 91 LEU A C 1
ATOM 718 O O . LEU A 1 91 ? 4.742 -5.109 1.967 1 97.5 91 LEU A O 1
ATOM 722 N N . GLY A 1 92 ? 3.525 -5.891 0.232 1 98.5 92 GLY A N 1
ATOM 723 C CA . GLY A 1 92 ? 3.35 -4.625 -0.463 1 98.5 92 GLY A CA 1
ATOM 724 C C . GLY A 1 92 ? 1.986 -4 -0.231 1 98.5 92 GLY A C 1
ATOM 725 O O . GLY A 1 92 ? 1.311 -4.32 0.749 1 98.5 92 GLY A O 1
ATOM 726 N N . PRO A 1 93 ? 1.615 -3.068 -1.062 1 98.81 93 PRO A N 1
ATOM 727 C CA . PRO A 1 93 ? 0.302 -2.432 -0.927 1 98.81 93 PRO A CA 1
ATOM 728 C C . PRO A 1 93 ? -0.851 -3.422 -1.077 1 98.81 93 PRO A C 1
ATOM 730 O O . PRO A 1 93 ? -0.764 -4.359 -1.873 1 98.81 93 PRO A O 1
ATOM 733 N N . PHE A 1 94 ? -1.923 -3.186 -0.351 1 98.69 94 PHE A N 1
ATOM 734 C CA . PHE A 1 94 ? -3.107 -4.031 -0.417 1 98.69 94 PHE A CA 1
ATOM 735 C C . PHE A 1 94 ? -4.332 -3.293 0.115 1 98.69 94 PHE A C 1
ATOM 737 O O . PHE A 1 94 ? -4.2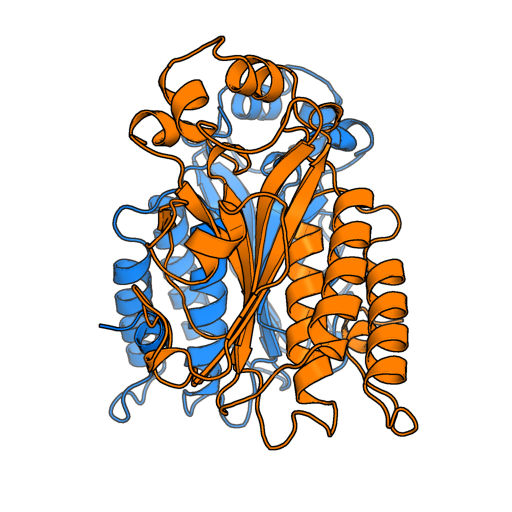07 -2.209 0.688 1 98.69 94 PHE A O 1
ATOM 744 N N . CYS A 1 95 ? -5.457 -3.816 -0.124 1 98.44 95 CYS A N 1
ATOM 745 C CA . CYS A 1 95 ? -6.711 -3.469 0.538 1 98.44 95 CYS A CA 1
ATOM 746 C C . CYS A 1 95 ? -7.328 -4.688 1.216 1 98.44 95 CYS A C 1
ATOM 748 O O . CYS A 1 95 ? -7.418 -5.758 0.614 1 98.44 95 CYS A O 1
ATOM 750 N N . GLY A 1 96 ? -7.762 -4.598 2.396 1 97.5 96 GLY A N 1
ATOM 751 C CA . GLY A 1 96 ? -8.266 -5.668 3.242 1 97.5 96 GLY A CA 1
ATOM 752 C C . GLY A 1 96 ? -7.805 -5.551 4.684 1 97.5 96 GLY A C 1
ATOM 753 O O . GLY A 1 96 ? -7.355 -4.488 5.117 1 97.5 96 GLY A O 1
ATOM 754 N N . LEU A 1 97 ? -7.977 -6.629 5.418 1 97.06 97 LEU A N 1
ATOM 755 C CA . LEU A 1 97 ? -7.551 -6.629 6.812 1 97.06 97 LEU A CA 1
ATOM 756 C C . LEU A 1 97 ? -6.055 -6.902 6.926 1 97.06 97 LEU A C 1
ATOM 758 O O . LEU A 1 97 ? -5.426 -7.348 5.961 1 97.06 97 LEU A O 1
ATOM 762 N N . PRO A 1 98 ? -5.465 -6.555 8.039 1 96.81 98 PRO A N 1
ATOM 763 C CA . PRO A 1 98 ? -4.02 -6.707 8.203 1 96.81 98 PRO A CA 1
ATOM 764 C C . PRO A 1 98 ? -3.529 -8.109 7.844 1 96.81 98 PRO A C 1
ATOM 766 O O . PRO A 1 98 ? -4.246 -9.094 8.062 1 96.81 98 PRO A O 1
ATOM 769 N N . ALA A 1 99 ? -2.326 -8.141 7.371 1 95.25 99 ALA A N 1
ATOM 770 C CA . ALA A 1 99 ? -1.788 -9.391 6.832 1 95.25 99 ALA A CA 1
ATOM 771 C C . ALA A 1 99 ? -0.368 -9.641 7.332 1 95.25 99 ALA A C 1
ATOM 773 O O . ALA A 1 99 ? 0.243 -8.758 7.945 1 95.25 99 ALA A O 1
ATOM 774 N N . CYS A 1 100 ? 0.095 -10.844 7.066 1 94 100 CYS A N 1
ATOM 775 C CA . CYS A 1 100 ? 1.461 -11.195 7.445 1 94 100 CYS A CA 1
ATOM 776 C C . CYS A 1 100 ? 2.469 -10.328 6.699 1 94 100 CYS A C 1
ATOM 778 O O . CYS A 1 100 ? 2.281 -10.031 5.516 1 94 100 CYS A O 1
ATOM 780 N N . GLN A 1 101 ? 3.543 -10.016 7.352 1 93.69 101 GLN A N 1
ATOM 781 C CA . GLN A 1 101 ? 4.508 -9.055 6.824 1 93.69 101 GLN A CA 1
ATOM 782 C C . GLN A 1 101 ? 5.5 -9.727 5.883 1 93.69 101 GLN A C 1
ATOM 784 O O . GLN A 1 101 ? 6.062 -9.078 4.996 1 93.69 101 GLN A O 1
ATOM 789 N N . ALA A 1 102 ? 5.695 -10.984 6.156 1 93.88 102 ALA A N 1
ATOM 790 C CA . ALA A 1 102 ? 6.715 -11.711 5.398 1 93.88 102 ALA A CA 1
ATOM 791 C C . ALA A 1 102 ? 6.34 -13.18 5.23 1 93.88 102 ALA A C 1
ATOM 793 O O . ALA A 1 102 ? 5.797 -13.797 6.152 1 93.88 102 ALA A O 1
ATOM 794 N N . ILE A 1 103 ? 6.633 -13.656 4.02 1 93.81 103 ILE A N 1
ATOM 795 C CA . ILE A 1 103 ? 6.375 -15.047 3.666 1 93.81 103 ILE A CA 1
ATOM 796 C C . ILE A 1 103 ? 7.617 -15.656 3.016 1 93.81 103 ILE A C 1
ATOM 798 O O . ILE A 1 103 ? 8.18 -15.078 2.084 1 93.81 103 ILE A O 1
ATOM 802 N N . PRO A 1 104 ? 8.062 -16.844 3.551 1 93.62 104 PRO A N 1
ATOM 803 C CA . PRO A 1 104 ? 9.148 -17.484 2.812 1 93.62 104 PRO A CA 1
ATOM 804 C C . PRO A 1 104 ? 8.75 -17.844 1.383 1 93.62 104 PRO A C 1
ATOM 806 O O . PRO A 1 104 ? 7.711 -18.484 1.167 1 93.62 104 PRO A O 1
ATOM 809 N N . SER A 1 105 ? 9.5 -17.422 0.453 1 94.38 105 SER A N 1
ATOM 810 C CA . SER A 1 105 ? 9.25 -17.734 -0.95 1 94.38 105 SER A CA 1
ATOM 811 C C . SER A 1 105 ? 9.883 -19.078 -1.337 1 94.38 105 SER A C 1
ATOM 813 O O . SER A 1 105 ? 10.836 -19.109 -2.113 1 94.38 105 SER A O 1
ATOM 815 N N . GLU A 1 106 ? 9.352 -20.109 -0.828 1 91.31 106 GLU A N 1
ATOM 816 C CA . GLU A 1 106 ? 9.797 -21.484 -1.049 1 91.31 106 GLU A CA 1
ATOM 817 C C . GLU A 1 106 ? 8.617 -22.438 -1.21 1 91.31 106 GLU A C 1
ATOM 819 O O . GLU A 1 106 ? 7.598 -22.297 -0.531 1 91.31 106 GLU A O 1
ATOM 824 N N . PRO A 1 107 ? 8.828 -23.422 -2.109 1 90.12 107 PRO A N 1
ATOM 825 C CA . PRO A 1 107 ? 7.734 -24.375 -2.303 1 90.12 107 PRO A CA 1
ATOM 826 C C . PRO A 1 107 ? 7.297 -25.047 -1.001 1 90.12 107 PRO A C 1
ATOM 828 O O . PRO A 1 107 ? 8.133 -25.344 -0.143 1 90.12 107 PRO A O 1
ATOM 831 N N . GLY A 1 108 ? 5.988 -25.219 -0.932 1 90.69 108 GLY A N 1
ATOM 832 C CA . GLY A 1 108 ? 5.449 -25.969 0.191 1 90.69 108 GLY A CA 1
ATOM 833 C C . GLY A 1 108 ? 5.121 -25.094 1.389 1 90.69 108 GLY A C 1
ATOM 834 O O . GLY A 1 108 ? 4.727 -25.594 2.441 1 90.69 108 GLY A O 1
ATOM 835 N N . ARG A 1 109 ? 5.262 -23.844 1.224 1 90.5 109 ARG A N 1
ATOM 836 C CA . ARG A 1 109 ? 5.062 -22.953 2.357 1 90.5 109 ARG A CA 1
ATOM 837 C C . ARG A 1 109 ? 3.787 -22.125 2.193 1 90.5 109 ARG A C 1
ATOM 839 O O . ARG A 1 109 ? 3.67 -21.031 2.746 1 90.5 109 ARG A O 1
ATOM 846 N N . GLY A 1 110 ? 2.814 -22.641 1.403 1 93.31 110 GLY A N 1
ATOM 847 C CA . GLY A 1 110 ? 1.549 -21.938 1.222 1 93.31 110 GLY A CA 1
ATOM 848 C C . GLY A 1 110 ? 1.349 -21.422 -0.191 1 93.31 110 GLY A C 1
ATOM 849 O O . GLY A 1 110 ? 2.254 -21.516 -1.023 1 93.31 110 GLY A O 1
ATOM 850 N N . VAL A 1 111 ? 0.209 -20.875 -0.398 1 95.25 111 VAL A N 1
ATOM 851 C CA . VAL A 1 111 ? -0.234 -20.547 -1.752 1 95.25 111 VAL A CA 1
ATOM 852 C C . VAL A 1 111 ? 0.654 -19.469 -2.346 1 95.25 111 VAL A C 1
ATOM 854 O O . VAL A 1 111 ? 1.165 -19.609 -3.457 1 95.25 111 VAL A O 1
ATOM 857 N N . CYS A 1 112 ? 0.864 -18.359 -1.62 1 96.06 112 CYS A N 1
ATOM 858 C CA . CYS A 1 112 ? 1.694 -17.266 -2.121 1 96.06 112 CYS A CA 1
ATOM 859 C C . CYS A 1 112 ? 3.133 -17.734 -2.328 1 96.06 112 CYS A C 1
ATOM 861 O O . CYS A 1 112 ? 3.771 -17.359 -3.316 1 96.06 112 CYS A O 1
ATOM 863 N N . ALA A 1 113 ? 3.6 -18.516 -1.344 1 94.94 113 ALA A N 1
ATOM 864 C CA . ALA A 1 113 ? 4.949 -19.047 -1.464 1 94.94 113 ALA A CA 1
ATOM 865 C C . ALA A 1 113 ? 5.09 -19.891 -2.727 1 94.94 113 ALA A C 1
ATOM 867 O O . ALA A 1 113 ? 6.016 -19.688 -3.518 1 94.94 113 ALA A O 1
ATOM 868 N N . ASP A 1 114 ? 4.176 -20.766 -2.914 1 94.94 114 ASP A N 1
ATOM 869 C CA . ASP A 1 114 ? 4.211 -21.641 -4.082 1 94.94 114 ASP A CA 1
ATOM 870 C C . ASP A 1 114 ? 4.066 -20.844 -5.375 1 94.94 114 ASP A C 1
ATOM 872 O O . ASP A 1 114 ? 4.797 -21.078 -6.34 1 94.94 114 ASP A O 1
ATOM 876 N N . GLY A 1 115 ? 3.156 -19.875 -5.371 1 95.44 115 GLY A N 1
ATOM 877 C CA . GLY A 1 115 ? 2.949 -19.047 -6.551 1 95.44 115 GLY A CA 1
ATOM 878 C C . GLY A 1 115 ? 4.172 -18.234 -6.93 1 95.44 115 GLY A C 1
ATOM 879 O O . GLY A 1 115 ? 4.383 -17.938 -8.109 1 95.44 115 GLY A O 1
ATOM 880 N N . SER A 1 116 ? 4.992 -17.953 -6.008 1 95.75 116 SER A N 1
ATOM 881 C CA . SER A 1 116 ? 6.164 -17.125 -6.242 1 95.75 116 SER A CA 1
ATOM 882 C C . SER A 1 116 ? 7.379 -17.969 -6.613 1 95.75 116 SER A C 1
ATOM 884 O O . SER A 1 116 ? 8.398 -17.438 -7.059 1 95.75 116 SER A O 1
ATOM 886 N N . ALA A 1 117 ? 7.289 -19.312 -6.414 1 93.12 117 ALA A N 1
ATOM 887 C CA . ALA A 1 117 ? 8.5 -20.125 -6.527 1 93.12 117 ALA A CA 1
ATOM 888 C C . ALA A 1 117 ? 8.328 -21.203 -7.586 1 93.12 117 ALA A C 1
ATOM 890 O O . ALA A 1 117 ? 9.312 -21.828 -8.008 1 93.12 117 ALA A O 1
ATOM 891 N N . GLN A 1 118 ? 7.156 -21.359 -8.062 1 90.25 118 GLN A N 1
ATOM 892 C CA . GLN A 1 118 ? 6.898 -22.422 -9.008 1 90.25 118 GLN A CA 1
ATOM 893 C C . GLN A 1 118 ? 7.285 -22.016 -10.43 1 90.25 118 GLN A C 1
ATOM 895 O O . GLN A 1 118 ? 7 -20.891 -10.852 1 90.25 118 GLN A O 1
ATOM 900 N N . TRP A 1 119 ? 7.965 -22.938 -11.117 1 90.56 119 TRP A N 1
ATOM 901 C CA . TRP A 1 119 ? 8.297 -22.75 -12.523 1 90.56 119 TRP A CA 1
ATOM 902 C C . TRP A 1 119 ? 7.812 -23.938 -13.359 1 90.56 119 TRP A C 1
ATOM 904 O O . TRP A 1 119 ? 7.957 -25.094 -12.953 1 90.56 119 TRP A O 1
ATOM 914 N N . PRO A 1 120 ? 7.254 -23.734 -14.602 1 94.06 120 PRO A N 1
ATOM 915 C CA . PRO A 1 120 ? 6.938 -22.422 -15.141 1 94.06 120 PRO A CA 1
ATOM 916 C C . PRO A 1 120 ? 5.875 -21.688 -14.328 1 94.06 120 PRO A C 1
ATOM 918 O O . PRO A 1 120 ? 5.039 -22.312 -13.688 1 94.06 120 PRO A O 1
ATOM 921 N N . PRO A 1 121 ? 5.93 -20.344 -14.359 1 95.31 121 PRO A N 1
ATOM 922 C CA . PRO A 1 121 ? 4.957 -1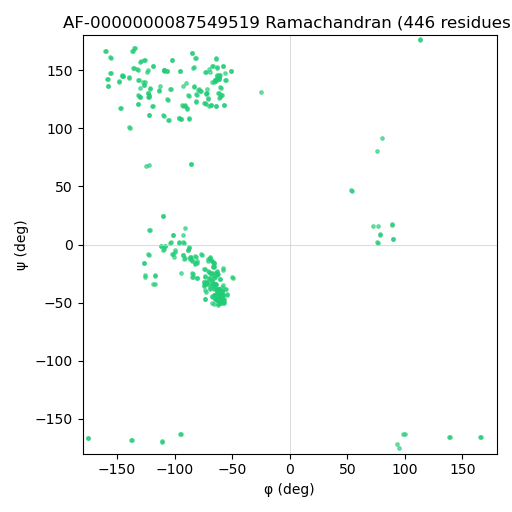9.594 -13.57 1 95.31 121 PRO A CA 1
ATOM 923 C C . PRO A 1 121 ? 3.52 -19.797 -14.047 1 95.31 121 PRO A C 1
ATOM 925 O O . PRO A 1 121 ? 3.275 -19.922 -15.25 1 95.31 121 PRO A O 1
ATOM 928 N N . ALA A 1 122 ? 2.646 -19.875 -13.117 1 96.25 122 ALA A N 1
ATOM 929 C CA . ALA A 1 122 ? 1.226 -20.016 -13.43 1 96.25 122 ALA A CA 1
ATOM 930 C C . ALA A 1 122 ? 0.36 -19.5 -12.281 1 96.25 122 ALA A C 1
ATOM 932 O O . ALA A 1 122 ? 0.729 -19.641 -11.109 1 96.25 122 ALA A O 1
ATOM 933 N N . PRO A 1 123 ? -0.804 -18.953 -12.664 1 98.38 123 PRO A N 1
ATOM 934 C CA . PRO A 1 123 ? -1.741 -18.609 -11.586 1 98.38 123 PRO A CA 1
ATOM 935 C C . PRO A 1 123 ? -2.18 -19.828 -10.781 1 98.38 123 PRO A C 1
ATOM 937 O O . PRO A 1 123 ? -2.32 -20.922 -11.344 1 98.38 123 PRO A O 1
ATOM 940 N N . LEU A 1 124 ? -2.369 -19.672 -9.508 1 97.31 124 LEU A N 1
ATOM 941 C CA . LEU A 1 124 ? -2.914 -20.688 -8.617 1 97.31 124 LEU A CA 1
ATOM 942 C C . LEU A 1 124 ? -4.316 -20.312 -8.156 1 97.31 124 LEU A C 1
ATOM 944 O O . LEU A 1 124 ? -4.5 -19.312 -7.465 1 97.31 124 LEU A O 1
ATOM 948 N N . CYS A 1 125 ? -5.289 -21.016 -8.594 1 97.56 125 CYS A N 1
ATOM 949 C CA . CYS A 1 125 ? -6.656 -20.906 -8.102 1 97.56 125 CYS A CA 1
ATOM 950 C C . CYS A 1 125 ? -6.945 -21.953 -7.035 1 97.56 125 CYS A C 1
ATOM 952 O O . CYS A 1 125 ? -7.047 -23.141 -7.344 1 97.56 125 CYS A O 1
ATOM 954 N N . VAL A 1 126 ? -7.078 -21.531 -5.812 1 97.06 126 VAL A N 1
ATOM 955 C CA . VAL A 1 126 ? -7.277 -22.438 -4.688 1 97.06 126 VAL A CA 1
ATOM 956 C C . VAL A 1 126 ? -8.734 -22.391 -4.234 1 97.06 126 VAL A C 1
ATOM 958 O O . VAL A 1 126 ? -9.156 -21.438 -3.59 1 97.06 126 VAL A O 1
ATOM 961 N N . PRO A 1 127 ? -9.508 -23.375 -4.48 1 96.62 127 PRO A N 1
ATOM 962 C CA . PRO A 1 127 ? -10.945 -23.328 -4.207 1 96.62 127 PRO A CA 1
ATOM 963 C C . PRO A 1 127 ? -11.273 -23.422 -2.719 1 96.62 127 PRO A C 1
ATOM 965 O O . PRO A 1 127 ? -12.344 -22.984 -2.287 1 96.62 127 PRO A O 1
ATOM 968 N N . HIS A 1 128 ? -10.359 -24.078 -1.938 1 95.5 128 HIS A N 1
ATOM 969 C CA . HIS A 1 128 ? -10.484 -24.234 -0.494 1 95.5 128 HIS A CA 1
ATOM 970 C C . HIS A 1 128 ? -9.141 -24.062 0.198 1 95.5 128 HIS A C 1
ATOM 972 O O . HIS A 1 128 ? -8.359 -25.016 0.309 1 95.5 128 HIS A O 1
ATOM 978 N N . THR A 1 129 ? -8.953 -22.906 0.757 1 93.75 129 THR A N 1
ATOM 979 C CA . THR A 1 129 ? -7.641 -22.562 1.289 1 93.75 129 THR A CA 1
ATOM 980 C C . THR A 1 129 ? -7.273 -23.484 2.453 1 93.75 129 THR A C 1
ATOM 982 O O . THR A 1 129 ? -6.109 -23.844 2.623 1 93.75 129 THR A O 1
ATOM 985 N N . ASP A 1 130 ? -8.234 -23.891 3.242 1 90.38 130 ASP A N 1
ATOM 986 C CA . ASP A 1 130 ? -7.98 -24.75 4.398 1 90.38 130 ASP A CA 1
ATOM 987 C C . ASP A 1 130 ? -7.418 -26.109 3.969 1 90.38 130 ASP A C 1
ATOM 989 O O . ASP A 1 130 ? -6.758 -26.781 4.758 1 90.38 130 ASP A O 1
ATOM 993 N N . ALA A 1 131 ? -7.664 -26.484 2.758 1 91.62 131 ALA A N 1
ATOM 994 C CA . ALA A 1 131 ? -7.23 -27.781 2.25 1 91.62 131 ALA A CA 1
ATOM 995 C C . ALA A 1 131 ? -5.871 -27.688 1.564 1 91.62 131 ALA A C 1
ATOM 997 O O . ALA A 1 131 ? -5.273 -28.688 1.192 1 91.62 131 ALA A O 1
ATOM 998 N N . TYR A 1 132 ? -5.43 -26.5 1.386 1 92.56 132 TYR A N 1
ATOM 999 C CA . TYR A 1 132 ? -4.156 -26.312 0.695 1 92.56 132 TYR A CA 1
ATOM 1000 C C . TYR A 1 132 ? -2.984 -26.625 1.618 1 92.56 132 TYR A C 1
ATOM 1002 O O . TYR A 1 132 ? -2.914 -26.109 2.736 1 92.56 132 TYR A O 1
ATOM 1010 N N . PRO A 1 133 ? -2.027 -27.391 1.192 1 87.12 133 PRO A N 1
ATOM 1011 C CA . PRO A 1 133 ? -0.885 -27.719 2.043 1 87.12 133 PRO A CA 1
ATOM 1012 C C . PRO A 1 133 ? -0.073 -26.5 2.461 1 87.12 133 PRO A C 1
ATOM 1014 O O . PRO A 1 133 ? 0.267 -25.672 1.619 1 87.12 133 PRO A O 1
ATOM 1017 N N . GLY A 1 134 ? 0.216 -26.375 3.775 1 79.19 134 GLY A N 1
ATOM 1018 C CA . GLY A 1 134 ? 1.062 -25.297 4.25 1 79.19 134 GLY A CA 1
ATOM 1019 C C . GLY A 1 134 ? 0.333 -23.969 4.348 1 79.19 134 GLY A C 1
ATOM 1020 O O . GLY A 1 134 ? 0.954 -22.938 4.578 1 79.19 134 GLY A O 1
ATOM 1021 N N . HIS A 1 135 ? -0.92 -24.094 4.168 1 76.75 135 HIS A N 1
ATOM 1022 C CA . HIS A 1 135 ? -1.682 -22.844 4.137 1 76.75 135 HIS A CA 1
ATOM 1023 C C . HIS A 1 135 ? -1.625 -22.125 5.484 1 76.75 135 HIS A C 1
ATOM 1025 O O . HIS A 1 135 ? -1.861 -22.75 6.527 1 76.75 135 HIS A O 1
ATOM 1031 N N . ILE A 1 136 ? -1.054 -20.906 5.375 1 67.38 136 ILE A N 1
ATOM 1032 C CA . ILE A 1 136 ? -1.088 -19.984 6.5 1 67.38 136 ILE A CA 1
ATOM 1033 C C . ILE A 1 136 ? -2.301 -19.062 6.375 1 67.38 136 ILE A C 1
ATOM 1035 O O . ILE A 1 136 ? -2.502 -18.438 5.336 1 67.38 136 ILE A O 1
ATOM 1039 N N . ALA A 1 137 ? -3.186 -19.125 7.402 1 66.56 137 ALA A N 1
ATOM 1040 C CA . ALA A 1 137 ? -4.355 -18.25 7.328 1 66.56 137 ALA A CA 1
ATOM 1041 C C . ALA A 1 137 ? -4.051 -16.875 7.922 1 66.56 137 ALA A C 1
ATOM 1043 O O . ALA A 1 137 ? -3.785 -16.75 9.117 1 66.56 137 ALA A O 1
ATOM 1044 N N . CYS A 1 138 ? -3.951 -15.859 7.016 1 69.88 138 CYS A N 1
ATOM 1045 C CA . CYS A 1 138 ? -3.814 -14.508 7.547 1 69.88 138 CYS A CA 1
ATOM 1046 C C . CYS A 1 138 ? -5.168 -13.953 7.969 1 69.88 138 CYS A C 1
ATOM 1048 O O . CYS A 1 138 ? -5.238 -13.07 8.828 1 69.88 138 CYS A O 1
ATOM 1050 N N . ASP A 1 139 ? -6.211 -14.328 7.41 1 80.81 139 ASP A N 1
ATOM 1051 C CA . ASP A 1 139 ? -7.602 -14 7.703 1 80.81 139 ASP A CA 1
ATOM 1052 C C . ASP A 1 139 ? -8.469 -15.258 7.754 1 80.81 139 ASP A C 1
ATOM 1054 O O . ASP A 1 139 ? -8.625 -15.945 6.746 1 80.81 139 ASP A O 1
ATOM 1058 N N . ALA A 1 140 ? -9.086 -15.5 8.836 1 80.5 140 ALA A N 1
ATOM 1059 C CA . ALA A 1 140 ? -9.859 -16.719 9.055 1 80.5 140 ALA A CA 1
ATOM 1060 C C . ALA A 1 140 ? -11.078 -16.75 8.141 1 80.5 140 ALA A C 1
ATOM 1062 O O . ALA A 1 140 ? -11.648 -17.828 7.895 1 80.5 140 ALA A O 1
ATOM 1063 N N . LEU A 1 141 ? -11.492 -15.648 7.625 1 88.62 141 LEU A N 1
ATOM 1064 C CA . LEU A 1 141 ? -12.688 -15.602 6.793 1 88.62 141 LEU A CA 1
ATOM 1065 C C . LEU A 1 141 ? -12.367 -16.016 5.359 1 88.62 141 LEU A C 1
ATOM 1067 O O . LEU A 1 141 ? -13.281 -16.297 4.574 1 88.62 141 LEU A O 1
ATOM 1071 N N . SER A 1 142 ? -11.094 -16.031 5 1 93.06 142 SER A N 1
ATOM 1072 C CA . SER A 1 142 ? -10.719 -16.406 3.641 1 93.06 142 SER A CA 1
ATOM 1073 C C . SER A 1 142 ? -10.938 -17.891 3.395 1 93.06 142 SER A C 1
ATOM 1075 O O . SER A 1 142 ? -10.398 -18.734 4.117 1 93.06 142 SER A O 1
ATOM 1077 N N . GLN A 1 143 ? -11.711 -18.203 2.318 1 95.19 143 GLN A N 1
ATOM 1078 C CA . GLN A 1 143 ? -12.031 -19.594 2.029 1 95.19 143 GLN A CA 1
ATOM 1079 C C . GLN A 1 143 ? -11.461 -20.016 0.682 1 95.19 143 GLN A C 1
ATOM 1081 O O . GLN A 1 143 ? -11.266 -21.219 0.437 1 95.19 143 GLN A O 1
ATOM 1086 N N . SER A 1 144 ? -11.266 -19.156 -0.209 1 96.75 144 SER A N 1
ATOM 1087 C CA . SER A 1 144 ? -10.602 -19.406 -1.484 1 96.75 144 SER A CA 1
ATOM 1088 C C . SER A 1 144 ? -9.633 -18.281 -1.827 1 96.75 144 SER A C 1
ATOM 1090 O O . SER A 1 144 ? -9.648 -17.219 -1.194 1 96.75 144 SER A O 1
ATOM 1092 N N . GLU A 1 145 ? -8.812 -18.547 -2.783 1 96.38 145 GLU A N 1
ATOM 1093 C CA . GLU A 1 145 ? -7.727 -17.625 -3.068 1 96.38 145 GLU A CA 1
ATOM 1094 C C . GLU A 1 145 ? -7.211 -17.797 -4.496 1 96.38 145 GLU A C 1
ATOM 1096 O O . GLU A 1 145 ? -7.219 -18.906 -5.031 1 96.38 145 GLU A O 1
ATOM 1101 N N . ILE A 1 146 ? -6.871 -16.703 -5.129 1 98.31 146 ILE A N 1
ATOM 1102 C CA . ILE A 1 146 ? -6.16 -16.766 -6.402 1 98.31 146 ILE A CA 1
ATOM 1103 C C . ILE A 1 146 ? -4.852 -15.984 -6.297 1 98.31 146 ILE A C 1
ATOM 1105 O O . ILE A 1 146 ? -4.828 -14.867 -5.777 1 98.31 146 ILE A O 1
ATOM 1109 N N . VAL A 1 147 ? -3.805 -16.578 -6.699 1 98.56 147 VAL A N 1
ATOM 1110 C CA . VAL A 1 147 ? -2.473 -15.984 -6.668 1 98.56 147 VAL A CA 1
ATOM 1111 C C . VAL A 1 147 ? -1.876 -15.969 -8.07 1 98.56 147 VAL A C 1
ATOM 1113 O O . VAL A 1 147 ? -1.858 -17 -8.758 1 98.56 147 VAL A O 1
ATOM 1116 N N . VAL A 1 148 ? -1.433 -14.836 -8.531 1 98.81 148 VAL A N 1
ATOM 1117 C CA . VAL A 1 148 ? -0.874 -14.656 -9.867 1 98.81 148 VAL A CA 1
ATOM 1118 C C . VAL A 1 148 ? 0.576 -14.188 -9.758 1 98.81 148 VAL A C 1
ATOM 1120 O O . VAL A 1 148 ? 0.855 -13.125 -9.195 1 98.81 148 VAL A O 1
ATOM 1123 N N . PRO A 1 149 ? 1.505 -14.969 -10.289 1 98.06 149 PRO A N 1
ATOM 1124 C CA . PRO A 1 149 ? 2.91 -14.562 -10.234 1 98.06 149 PRO A CA 1
ATOM 1125 C C . PRO A 1 149 ? 3.186 -13.289 -11.039 1 98.06 149 PRO A C 1
ATOM 1127 O O . PRO A 1 149 ? 2.596 -13.086 -12.102 1 98.06 149 PRO A O 1
ATOM 1130 N N . ILE A 1 150 ? 4.016 -12.477 -10.531 1 98.31 150 ILE A N 1
ATOM 1131 C CA . ILE A 1 150 ? 4.543 -11.32 -11.242 1 98.31 150 ILE A CA 1
ATOM 1132 C C . ILE A 1 150 ? 5.879 -11.68 -11.891 1 98.31 150 ILE A C 1
ATOM 1134 O O . ILE A 1 150 ? 6.895 -11.82 -11.203 1 98.31 150 ILE A O 1
ATOM 1138 N N . VAL A 1 151 ? 5.887 -11.797 -13.141 1 97.5 151 VAL A N 1
ATOM 1139 C CA . VAL A 1 151 ? 7.062 -12.234 -13.891 1 97.5 151 VAL A CA 1
ATOM 1140 C C . VAL A 1 151 ? 7.68 -11.047 -14.617 1 97.5 151 VAL A C 1
ATOM 1142 O O . VAL A 1 151 ? 7.008 -10.367 -15.398 1 97.5 151 VAL A O 1
ATOM 1145 N N . VAL A 1 152 ? 8.93 -10.82 -14.391 1 96.94 152 VAL A N 1
ATOM 1146 C CA . VAL A 1 152 ? 9.617 -9.703 -15.023 1 96.94 152 VAL A CA 1
ATOM 1147 C C . VAL A 1 152 ? 10.828 -10.211 -15.797 1 96.94 152 VAL A C 1
ATOM 1149 O O . VAL A 1 152 ? 11.406 -11.242 -15.445 1 96.94 152 VAL A O 1
ATOM 1152 N N . SER A 1 153 ? 11.148 -9.539 -16.859 1 96.12 153 SER A N 1
ATOM 1153 C CA . SER A 1 153 ? 12.43 -9.812 -17.516 1 96.12 153 SER A CA 1
ATOM 1154 C C . SER A 1 153 ? 13.594 -9.406 -16.609 1 96.12 153 SER A C 1
ATOM 1156 O O . SER A 1 153 ? 13.562 -8.352 -15.984 1 96.12 153 SER A O 1
ATOM 1158 N N . ARG A 1 154 ? 14.609 -10.242 -16.625 1 94.38 154 ARG A N 1
ATOM 1159 C CA . ARG A 1 154 ? 15.766 -9.906 -15.805 1 94.38 154 ARG A CA 1
ATOM 1160 C C . ARG A 1 154 ? 16.375 -8.57 -16.234 1 94.38 154 ARG A C 1
ATOM 1162 O O . ARG A 1 154 ? 16.922 -7.84 -15.414 1 94.38 154 ARG A O 1
ATOM 1169 N N . SER A 1 155 ? 16.25 -8.234 -17.5 1 94.38 155 SER A N 1
ATOM 1170 C CA . SER A 1 155 ? 16.812 -7.004 -18.031 1 94.38 155 SER A CA 1
ATOM 1171 C C . SER A 1 155 ? 16.125 -5.777 -17.453 1 94.38 155 SER A C 1
ATOM 1173 O O . SER A 1 155 ? 16.625 -4.656 -17.578 1 94.38 155 SER A O 1
ATOM 1175 N N . GLN A 1 156 ? 14.961 -5.949 -16.828 1 93.94 156 GLN A N 1
ATOM 1176 C CA . GLN A 1 156 ? 14.203 -4.852 -16.234 1 93.94 156 GLN A CA 1
ATOM 1177 C C . GLN A 1 156 ? 14.695 -4.551 -14.82 1 93.94 156 GLN A C 1
ATOM 1179 O O . GLN A 1 156 ? 14.352 -3.518 -14.242 1 93.94 156 GLN A O 1
ATOM 1184 N N . LEU A 1 157 ? 15.484 -5.469 -14.289 1 94.56 157 LEU A N 1
ATOM 1185 C CA . LEU A 1 157 ? 16 -5.285 -12.938 1 94.56 157 LEU A CA 1
ATOM 1186 C C . LEU A 1 157 ? 17.266 -4.441 -12.953 1 94.56 157 LEU A C 1
ATOM 1188 O O . LEU A 1 157 ? 17.859 -4.207 -14.016 1 94.56 157 LEU A O 1
ATOM 1192 N N . SER A 1 158 ? 17.641 -3.961 -11.797 1 92.56 158 SER A N 1
ATOM 1193 C CA . SER A 1 158 ? 18.891 -3.23 -11.664 1 92.56 158 SER A CA 1
ATOM 1194 C C . SER A 1 158 ? 20.094 -4.133 -11.961 1 92.56 158 SER A C 1
ATOM 1196 O O . SER A 1 158 ? 20 -5.355 -11.828 1 92.56 158 SER A O 1
ATOM 1198 N N . GLN A 1 159 ? 21.219 -3.467 -12.266 1 93.06 159 GLN A N 1
ATOM 1199 C CA . GLN A 1 159 ? 22.422 -4.234 -12.523 1 93.06 159 GLN A CA 1
ATOM 1200 C C . GLN A 1 159 ? 22.828 -5.051 -11.305 1 93.06 159 GLN A C 1
ATOM 1202 O O . GLN A 1 159 ? 23.281 -6.191 -11.43 1 93.06 159 GLN A O 1
ATOM 1207 N N . THR A 1 160 ? 22.656 -4.457 -10.211 1 91.06 160 THR A N 1
ATOM 1208 C CA . THR A 1 160 ? 22.984 -5.129 -8.953 1 91.06 160 THR A CA 1
ATOM 1209 C C . THR A 1 160 ? 22.141 -6.391 -8.781 1 91.06 160 THR A C 1
ATOM 1211 O O . THR A 1 160 ? 22.656 -7.441 -8.398 1 91.06 160 THR A O 1
ATOM 1214 N N . HIS A 1 161 ? 20.891 -6.285 -9.102 1 92.25 161 HIS A N 1
ATOM 1215 C CA . HIS A 1 161 ? 20 -7.434 -8.945 1 92.25 161 HIS A CA 1
ATOM 1216 C C . HIS A 1 161 ? 20.25 -8.477 -10.023 1 92.25 161 HIS A C 1
ATOM 1218 O O . HIS A 1 161 ? 20.172 -9.68 -9.766 1 92.25 161 HIS A O 1
ATOM 1224 N N . GLN A 1 162 ? 20.562 -8.055 -11.18 1 93.25 162 GLN A N 1
ATOM 1225 C CA . GLN A 1 162 ? 20.922 -8.984 -12.242 1 93.25 162 GLN A CA 1
ATOM 1226 C C . GLN A 1 162 ? 22.172 -9.789 -11.859 1 93.25 162 GLN A C 1
ATOM 1228 O O . GLN A 1 162 ? 22.219 -11 -12.062 1 93.25 162 GLN A O 1
ATOM 1233 N N . ALA A 1 163 ? 23.156 -9.07 -11.344 1 93.62 163 ALA A N 1
ATOM 1234 C CA . ALA A 1 163 ? 24.391 -9.719 -10.914 1 93.62 163 ALA A CA 1
ATOM 1235 C C . ALA A 1 163 ? 24.125 -10.742 -9.812 1 93.62 163 ALA A C 1
ATOM 1237 O O . ALA A 1 163 ? 24.656 -11.852 -9.844 1 93.62 163 ALA A O 1
ATOM 1238 N N . ALA A 1 164 ? 23.281 -10.359 -8.891 1 92.25 164 ALA A N 1
ATOM 1239 C CA . ALA A 1 164 ? 22.938 -11.266 -7.793 1 92.25 164 ALA A CA 1
ATOM 1240 C C . ALA A 1 164 ? 22.297 -12.539 -8.32 1 92.25 164 ALA A C 1
ATOM 1242 O O . ALA A 1 164 ? 22.578 -13.641 -7.828 1 92.25 164 ALA A O 1
ATOM 1243 N N . LEU A 1 165 ? 21.438 -12.406 -9.336 1 92.38 165 LEU A N 1
ATOM 1244 C CA . LEU A 1 165 ? 20.766 -13.547 -9.93 1 92.38 165 LEU A CA 1
ATOM 1245 C C . LEU A 1 165 ? 21.75 -14.469 -10.625 1 92.38 165 LEU A C 1
ATOM 1247 O O . LEU A 1 165 ? 21.469 -15.656 -10.836 1 92.38 165 LEU A O 1
ATOM 1251 N N . ARG A 1 166 ? 22.922 -13.984 -10.93 1 91.69 166 ARG A N 1
ATOM 1252 C CA . ARG A 1 166 ? 23.969 -14.781 -11.531 1 91.69 166 ARG A CA 1
ATOM 1253 C C . ARG A 1 166 ? 24.938 -15.312 -10.469 1 91.69 166 ARG A C 1
ATOM 1255 O O . ARG A 1 166 ? 25.969 -15.891 -10.797 1 91.69 166 ARG A O 1
ATOM 1262 N N . GLY A 1 167 ? 24.672 -15.016 -9.195 1 90.62 167 GLY A N 1
ATOM 1263 C CA . GLY A 1 167 ? 25.516 -15.492 -8.109 1 90.62 167 GLY A CA 1
ATOM 1264 C C . GLY A 1 167 ? 26.656 -14.547 -7.789 1 90.62 167 GLY A C 1
ATOM 1265 O O . GLY A 1 167 ? 27.625 -14.945 -7.141 1 90.62 167 GLY A O 1
ATOM 1266 N N . GLU A 1 168 ? 26.547 -13.297 -8.258 1 93.06 168 GLU A N 1
ATOM 1267 C CA . GLU A 1 168 ? 27.594 -12.312 -8.062 1 93.06 168 GLU A CA 1
ATOM 1268 C C . GLU A 1 168 ? 27.188 -11.234 -7.07 1 93.06 168 GLU A C 1
ATOM 1270 O O . GLU A 1 168 ? 26 -10.914 -6.961 1 93.06 168 GLU A O 1
ATOM 1275 N N . GLY A 1 169 ? 28.188 -10.703 -6.348 1 90.44 169 GLY A N 1
ATOM 1276 C CA . GLY A 1 169 ? 27.922 -9.641 -5.395 1 90.44 169 GLY A CA 1
ATOM 1277 C C . GLY A 1 169 ? 27.828 -10.133 -3.961 1 90.44 169 GLY A C 1
ATOM 1278 O O . GLY A 1 169 ? 28.312 -11.219 -3.639 1 90.44 169 GLY A O 1
ATOM 1279 N N . PRO A 1 170 ? 27.234 -9.25 -3.137 1 88.69 170 PRO A N 1
ATOM 1280 C CA . PRO A 1 170 ? 27.141 -9.633 -1.725 1 88.69 170 PRO A CA 1
ATOM 1281 C C . PRO A 1 170 ? 26.312 -10.898 -1.51 1 88.69 170 PRO A C 1
ATOM 1283 O O . PRO A 1 170 ? 25.25 -11.055 -2.107 1 88.69 170 PRO A O 1
ATOM 1286 N N . GLU A 1 171 ? 26.719 -11.703 -0.615 1 88.25 171 GLU A N 1
ATOM 1287 C CA . GLU A 1 171 ? 26.141 -13.023 -0.394 1 88.25 171 GLU A CA 1
ATOM 1288 C C . GLU A 1 171 ? 24.672 -12.914 0.006 1 88.25 171 GLU A C 1
ATOM 1290 O O . GLU A 1 171 ? 23.844 -13.727 -0.418 1 88.25 171 GLU A O 1
ATOM 1295 N N . HIS A 1 172 ? 24.391 -11.883 0.831 1 86.44 172 HIS A N 1
ATOM 1296 C CA . HIS A 1 172 ? 23.016 -11.758 1.312 1 86.44 172 HIS A CA 1
ATOM 1297 C C . HIS A 1 172 ? 22.062 -11.422 0.172 1 86.44 172 HIS A C 1
ATOM 1299 O O . HIS A 1 172 ? 20.906 -11.859 0.178 1 86.44 172 HIS A O 1
ATOM 1305 N N . LEU A 1 173 ? 22.531 -10.672 -0.792 1 89.06 173 LEU A N 1
ATOM 1306 C CA . LEU A 1 173 ? 21.703 -10.336 -1.94 1 89.06 173 LEU A CA 1
ATOM 1307 C C . LEU A 1 173 ? 21.531 -11.547 -2.852 1 89.06 173 LEU A C 1
ATOM 1309 O O . LEU A 1 173 ? 20.438 -11.789 -3.373 1 89.06 173 LEU A O 1
ATOM 1313 N N . VAL A 1 174 ? 22.594 -12.305 -3.064 1 90.31 174 VAL A N 1
ATOM 1314 C CA . VAL A 1 174 ? 22.531 -13.523 -3.865 1 90.31 174 VAL A CA 1
ATOM 1315 C C . VAL A 1 174 ? 21.531 -14.5 -3.25 1 90.31 174 VAL A C 1
ATOM 1317 O O . VAL A 1 174 ? 20.672 -15.047 -3.953 1 90.31 174 VAL A O 1
ATOM 1320 N N . ARG A 1 175 ? 21.516 -14.586 -1.953 1 88.62 175 ARG A N 1
ATOM 1321 C CA . ARG A 1 175 ? 20.609 -15.492 -1.239 1 88.62 175 ARG A CA 1
ATOM 1322 C C . ARG A 1 175 ? 19.172 -15.008 -1.323 1 88.62 175 ARG A C 1
ATOM 1324 O O . ARG A 1 175 ? 18.234 -15.82 -1.396 1 88.62 175 ARG A O 1
ATOM 1331 N N . ALA A 1 176 ? 19.016 -13.719 -1.346 1 89.62 176 ALA A N 1
ATOM 1332 C CA . ALA A 1 176 ? 17.672 -13.125 -1.341 1 89.62 176 ALA A CA 1
ATOM 1333 C C . ALA A 1 176 ? 16.953 -13.406 -2.654 1 89.62 176 ALA A C 1
ATOM 1335 O O . ALA A 1 176 ? 15.719 -13.422 -2.695 1 89.62 176 ALA A O 1
ATOM 1336 N N . TRP A 1 177 ? 17.719 -13.586 -3.754 1 87.12 177 TRP A N 1
ATOM 1337 C CA . TRP A 1 177 ? 17.125 -13.875 -5.059 1 87.12 177 TRP A CA 1
ATOM 1338 C C . TRP A 1 177 ? 17.078 -15.375 -5.316 1 87.12 177 TRP A C 1
ATOM 1340 O O . TRP A 1 177 ? 16.234 -15.844 -6.094 1 87.12 177 TRP A O 1
ATOM 1350 N N . ALA A 1 178 ? 17.969 -16.125 -4.664 1 70.38 178 ALA A N 1
ATOM 1351 C CA . ALA A 1 178 ? 18.391 -17.5 -4.898 1 70.38 178 ALA A CA 1
ATOM 1352 C C . ALA A 1 178 ? 17.312 -18.297 -5.617 1 70.38 178 ALA A C 1
ATOM 1354 O O . ALA A 1 178 ? 16.156 -18.312 -5.184 1 70.38 178 ALA A O 1
ATOM 1355 N N . GLY A 1 179 ? 17.75 -19.031 -6.738 1 61.97 179 GLY A N 1
ATOM 1356 C CA . GLY A 1 179 ? 17.141 -20.188 -7.395 1 61.97 179 GLY A CA 1
ATOM 1357 C C . GLY A 1 179 ? 15.891 -19.828 -8.18 1 61.97 179 GLY A C 1
ATOM 1358 O O . GLY A 1 179 ? 15.07 -20.688 -8.477 1 61.97 179 GLY A O 1
ATOM 1359 N N . ARG A 1 180 ? 15.711 -18.516 -8.438 1 70.5 180 ARG A N 1
ATOM 1360 C CA . ARG A 1 180 ? 14.398 -18.312 -9.039 1 70.5 180 ARG A CA 1
ATOM 1361 C C . ARG A 1 180 ? 14.523 -17.859 -10.484 1 70.5 180 ARG A C 1
ATOM 1363 O O . ARG A 1 180 ? 15.516 -17.219 -10.867 1 70.5 180 ARG A O 1
ATOM 1370 N N . GLY A 1 181 ? 13.688 -18.484 -11.266 1 76.81 181 GLY A N 1
ATOM 1371 C CA . GLY A 1 181 ? 13.539 -17.984 -12.625 1 76.81 181 GLY A CA 1
ATOM 1372 C C . GLY A 1 181 ? 14.453 -18.688 -13.617 1 76.81 181 GLY A C 1
ATOM 1373 O O . GLY A 1 181 ? 14.852 -19.828 -13.391 1 76.81 181 GLY A O 1
ATOM 1374 N N . THR A 1 182 ? 14.484 -18.172 -14.781 1 85.75 182 THR A N 1
ATOM 1375 C CA . THR A 1 182 ? 15.352 -18.594 -15.867 1 85.75 182 THR A CA 1
ATOM 1376 C C . THR A 1 182 ? 16.406 -17.531 -16.172 1 85.75 182 THR A C 1
ATOM 1378 O O . THR A 1 182 ? 16.578 -16.594 -15.406 1 85.75 182 THR A O 1
ATOM 1381 N N . ASP A 1 183 ? 17.047 -17.766 -17.234 1 86 183 ASP A N 1
ATOM 1382 C CA . ASP A 1 183 ? 18.062 -16.812 -17.656 1 86 183 ASP A CA 1
ATOM 1383 C C . ASP A 1 183 ? 17.438 -15.516 -18.156 1 86 183 ASP A C 1
ATOM 1385 O O . ASP A 1 183 ? 18.094 -14.484 -18.25 1 86 183 ASP A O 1
ATOM 1389 N N . ASP A 1 184 ? 16.234 -15.555 -18.359 1 93.12 184 ASP A N 1
ATOM 1390 C CA . ASP A 1 184 ? 15.633 -14.391 -19 1 93.12 184 ASP A CA 1
ATOM 1391 C C . ASP A 1 184 ? 14.594 -13.75 -18.078 1 93.12 184 ASP A C 1
ATOM 1393 O O . ASP A 1 184 ? 14.367 -12.539 -18.141 1 93.12 184 ASP A O 1
ATOM 1397 N N . HIS A 1 185 ? 13.922 -14.555 -17.328 1 95.56 185 HIS A N 1
ATOM 1398 C CA . HIS A 1 185 ? 12.805 -14.055 -16.531 1 95.56 185 HIS A CA 1
ATOM 1399 C C . HIS A 1 185 ? 12.922 -14.5 -15.078 1 95.56 185 HIS A C 1
ATOM 1401 O O . HIS A 1 185 ? 13.609 -15.477 -14.781 1 95.56 185 HIS A O 1
ATOM 1407 N N . VAL A 1 186 ? 12.312 -13.805 -14.266 1 95.81 186 VAL A N 1
ATOM 1408 C CA . VAL A 1 186 ? 12.258 -14.133 -12.844 1 95.81 186 VAL A CA 1
ATOM 1409 C C . VAL A 1 186 ? 10.891 -13.75 -12.273 1 95.81 186 VAL A C 1
ATOM 1411 O O . VAL A 1 186 ? 10.258 -12.805 -12.75 1 95.81 186 VAL A O 1
ATOM 1414 N N . ILE A 1 187 ? 10.352 -14.492 -11.328 1 96.75 187 ILE A N 1
ATOM 1415 C CA . ILE A 1 187 ? 9.18 -14.102 -10.547 1 96.75 187 ILE A CA 1
ATOM 1416 C C . ILE A 1 187 ? 9.602 -13.164 -9.422 1 96.75 187 ILE A C 1
ATOM 1418 O O . ILE A 1 187 ? 10.43 -13.531 -8.578 1 96.75 187 ILE A O 1
ATOM 1422 N N . VAL A 1 188 ? 9.039 -11.969 -9.359 1 96.88 188 VAL A N 1
ATOM 1423 C CA . VAL A 1 188 ? 9.508 -10.992 -8.383 1 96.88 188 VAL A CA 1
ATOM 1424 C C . VAL A 1 188 ? 8.469 -10.82 -7.281 1 96.88 188 VAL A C 1
ATOM 1426 O O . VAL A 1 188 ? 8.664 -10.039 -6.344 1 96.88 188 VAL A O 1
ATOM 1429 N N . GLY A 1 189 ? 7.379 -11.516 -7.402 1 97.38 189 GLY A N 1
ATOM 1430 C CA . GLY A 1 189 ? 6.301 -11.414 -6.434 1 97.38 189 GLY A CA 1
ATOM 1431 C C . GLY A 1 189 ? 5 -12.023 -6.918 1 97.38 189 GLY A C 1
ATOM 1432 O O . GLY A 1 189 ? 4.996 -12.828 -7.859 1 97.38 189 GLY A O 1
ATOM 1433 N N . VAL A 1 190 ? 3.906 -11.672 -6.18 1 98.56 190 VAL A N 1
ATOM 1434 C CA . VAL A 1 190 ? 2.605 -12.219 -6.543 1 98.56 190 VAL A CA 1
ATOM 1435 C C . VAL A 1 190 ? 1.511 -11.195 -6.262 1 98.56 190 VAL A C 1
ATOM 1437 O O . VAL A 1 190 ? 1.632 -10.391 -5.336 1 98.56 190 VAL A O 1
ATOM 1440 N N . LEU A 1 191 ? 0.505 -11.18 -7.082 1 98.88 191 LEU A N 1
ATOM 1441 C CA . LEU A 1 191 ? -0.817 -10.688 -6.711 1 98.88 191 LEU A CA 1
ATOM 1442 C C . LEU A 1 191 ? -1.601 -11.75 -5.953 1 98.88 191 LEU A C 1
ATOM 1444 O O . LEU A 1 191 ? -1.656 -12.906 -6.379 1 98.88 191 LEU A O 1
ATOM 1448 N N . ASP A 1 192 ? -2.111 -11.398 -4.883 1 98.38 192 ASP A N 1
ATOM 1449 C CA . ASP A 1 192 ? -2.93 -12.289 -4.059 1 98.38 192 ASP A CA 1
ATOM 1450 C C . ASP A 1 192 ? -4.32 -11.695 -3.834 1 98.38 192 ASP A C 1
ATOM 1452 O O . ASP A 1 192 ? -4.453 -10.531 -3.457 1 98.38 192 ASP A O 1
ATOM 1456 N N . ILE A 1 193 ? -5.383 -12.461 -4.105 1 98.44 193 ILE A N 1
ATOM 1457 C CA . ILE A 1 193 ? -6.762 -12.062 -3.836 1 98.44 193 ILE A CA 1
ATOM 1458 C C . ILE A 1 193 ? -7.48 -13.172 -3.078 1 98.44 193 ILE A C 1
ATOM 1460 O O . ILE A 1 193 ? -7.48 -14.328 -3.51 1 98.44 193 ILE A O 1
ATOM 1464 N N . ASP A 1 194 ? -8.062 -12.836 -1.983 1 96.94 194 ASP A N 1
ATOM 1465 C CA . ASP A 1 194 ? -8.789 -13.766 -1.125 1 96.94 194 ASP A CA 1
ATOM 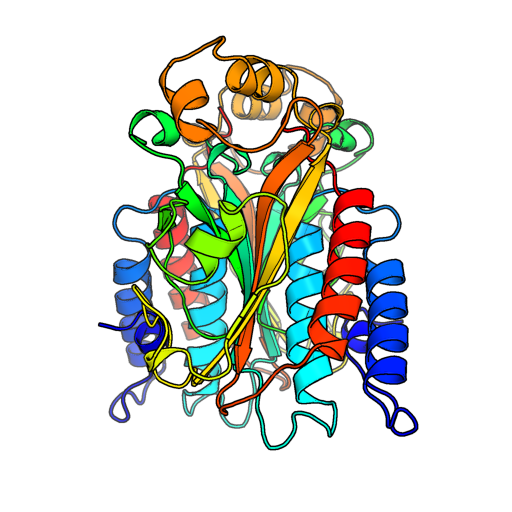1466 C C . ASP A 1 194 ? -10.297 -13.516 -1.19 1 96.94 194 ASP A C 1
ATOM 1468 O O . ASP A 1 194 ? -10.727 -12.375 -1.37 1 96.94 194 ASP A O 1
ATOM 1472 N N . CYS A 1 195 ? -11.016 -14.547 -1.004 1 96.81 195 CYS A N 1
ATOM 1473 C CA . CYS A 1 195 ? -12.477 -14.508 -1.021 1 96.81 195 CYS A CA 1
ATOM 1474 C C . CYS A 1 195 ? -13.047 -15.25 0.18 1 96.81 195 CYS A C 1
ATOM 1476 O O . CYS A 1 195 ? -12.492 -16.25 0.622 1 96.81 195 CYS A O 1
ATOM 1478 N N . GLU A 1 196 ? -14.219 -14.852 0.655 1 95.69 196 GLU A N 1
ATOM 1479 C CA . GLU A 1 196 ? -14.836 -15.406 1.86 1 95.69 196 GLU A CA 1
ATOM 1480 C C . GLU A 1 196 ? -15.672 -16.641 1.539 1 95.69 196 GLU A C 1
ATOM 1482 O O . GLU A 1 196 ? -16.203 -17.281 2.443 1 95.69 196 GLU A O 1
ATOM 1487 N N . SER A 1 197 ? -15.734 -16.938 0.315 1 95.88 197 SER A N 1
ATOM 1488 C CA . SER A 1 197 ? -16.484 -18.125 -0.122 1 95.88 197 SER A CA 1
ATOM 1489 C C . SER A 1 197 ? -15.57 -19.125 -0.815 1 95.88 197 SER A C 1
ATOM 1491 O O . SER A 1 197 ? -14.547 -18.75 -1.395 1 95.88 197 SER A O 1
ATOM 1493 N N . GLN A 1 198 ? -15.969 -20.359 -0.752 1 95.38 198 GLN A N 1
ATOM 1494 C CA . GLN A 1 198 ? -15.266 -21.375 -1.536 1 95.38 198 GLN A CA 1
ATOM 1495 C C . GLN A 1 198 ? -15.484 -21.156 -3.031 1 95.38 198 GLN A C 1
ATOM 1497 O O . GLN A 1 198 ? -16.453 -20.5 -3.438 1 95.38 198 GLN A O 1
ATOM 1502 N N . ASN A 1 199 ? -14.562 -21.609 -3.787 1 95.81 199 ASN A N 1
ATOM 1503 C CA . ASN A 1 199 ? -14.656 -21.516 -5.242 1 95.81 199 ASN A CA 1
ATOM 1504 C C . ASN A 1 199 ? -14.922 -20.094 -5.699 1 95.81 199 ASN A C 1
ATOM 1506 O O . ASN A 1 199 ? -15.836 -19.844 -6.496 1 95.81 199 ASN A O 1
ATOM 1510 N N . GLY A 1 200 ? -14.18 -19.188 -5.141 1 95.88 200 GLY A N 1
ATOM 1511 C CA . GLY A 1 200 ? -14.352 -17.781 -5.453 1 95.88 200 GLY A CA 1
ATOM 1512 C C . GLY A 1 200 ? -13.82 -17.406 -6.82 1 95.88 200 GLY A C 1
ATOM 1513 O O . GLY A 1 200 ? -14.234 -16.406 -7.402 1 95.88 200 GLY A O 1
ATOM 1514 N N . PHE A 1 201 ? -12.938 -18.203 -7.367 1 97.38 201 PHE A N 1
ATOM 1515 C CA . PHE A 1 201 ? -12.25 -17.844 -8.602 1 97.38 201 PHE A CA 1
ATOM 1516 C C . PHE A 1 201 ? -12.195 -19.031 -9.555 1 97.38 201 PHE A C 1
ATOM 1518 O O . PHE A 1 201 ? -12.242 -20.188 -9.117 1 97.38 201 PHE A O 1
ATOM 1525 N N . ASP A 1 202 ? -12.141 -18.734 -10.805 1 96.69 202 ASP A N 1
ATOM 1526 C CA . ASP A 1 202 ? -12.078 -19.781 -11.828 1 96.69 202 ASP A CA 1
ATOM 1527 C C . ASP A 1 202 ? -11.07 -19.422 -12.922 1 96.69 202 ASP A C 1
ATOM 1529 O O . ASP A 1 202 ? -10.25 -18.516 -12.734 1 96.69 202 ASP A O 1
ATOM 1533 N N . ALA A 1 203 ? -11.117 -20.172 -14 1 97.5 203 ALA A N 1
ATOM 1534 C CA . ALA A 1 203 ? -10.125 -20.031 -15.062 1 97.5 203 ALA A CA 1
ATOM 1535 C C . ALA A 1 203 ? -10.219 -18.672 -15.734 1 97.5 203 ALA A C 1
ATOM 1537 O O . ALA A 1 203 ? -9.211 -18.109 -16.172 1 97.5 203 ALA A O 1
ATOM 1538 N N . VAL A 1 204 ? -11.391 -18.141 -15.844 1 97.62 204 VAL A N 1
ATOM 1539 C CA . VAL A 1 204 ? -11.578 -16.812 -16.438 1 97.62 204 VAL A CA 1
ATOM 1540 C C . VAL A 1 204 ? -10.836 -15.766 -15.609 1 97.62 204 VAL A C 1
ATOM 1542 O O . VAL A 1 204 ? -10.164 -14.891 -16.156 1 97.62 204 VAL A O 1
ATOM 1545 N N . ASP A 1 205 ? -10.992 -15.883 -14.273 1 98.31 205 ASP A N 1
ATOM 1546 C CA . ASP A 1 205 ? -10.273 -14.984 -13.383 1 98.31 205 ASP A CA 1
ATOM 1547 C C . ASP A 1 205 ? -8.766 -15.102 -13.578 1 98.31 205 ASP A C 1
ATOM 1549 O O . ASP A 1 205 ? -8.07 -14.094 -13.688 1 98.31 205 ASP A O 1
ATOM 1553 N N . ALA A 1 206 ? -8.336 -16.328 -13.586 1 98.62 206 ALA A N 1
ATOM 1554 C CA . ALA A 1 206 ? -6.906 -16.594 -13.703 1 98.62 206 ALA A CA 1
ATOM 1555 C C . ALA A 1 206 ? -6.328 -15.961 -14.961 1 98.62 206 ALA A C 1
ATOM 1557 O O . ALA A 1 206 ? -5.312 -15.258 -14.906 1 98.62 206 ALA A O 1
ATOM 1558 N N . ASP A 1 207 ? -6.961 -16.156 -16.062 1 98.31 207 ASP A N 1
ATOM 1559 C CA . ASP A 1 207 ? -6.484 -15.641 -17.344 1 98.31 207 ASP A CA 1
ATOM 1560 C C . ASP A 1 207 ? -6.492 -14.109 -17.359 1 98.31 207 ASP A C 1
ATOM 1562 O O . ASP A 1 207 ? -5.527 -13.484 -17.812 1 98.31 207 ASP A O 1
ATOM 1566 N N . ALA A 1 208 ? -7.527 -13.547 -16.938 1 98.56 208 ALA A N 1
ATOM 1567 C CA . ALA A 1 208 ? -7.688 -12.094 -16.984 1 98.56 208 ALA A CA 1
ATOM 1568 C C . ALA A 1 208 ? -6.715 -11.414 -16.031 1 98.56 208 ALA A C 1
ATOM 1570 O O . ALA A 1 208 ? -6.109 -10.391 -16.375 1 98.56 208 ALA A O 1
ATOM 1571 N N . LEU A 1 209 ? -6.59 -11.922 -14.82 1 98.88 209 LEU A N 1
ATOM 1572 C CA . LEU A 1 209 ? -5.691 -11.32 -13.844 1 98.88 209 LEU A CA 1
ATOM 1573 C C . LEU A 1 209 ? -4.234 -11.477 -14.273 1 98.88 209 LEU A C 1
ATOM 1575 O O . LEU A 1 209 ? -3.408 -10.602 -14 1 98.88 209 LEU A O 1
ATOM 1579 N N . GLN A 1 210 ? -3.92 -12.586 -14.906 1 98.62 210 GLN A N 1
ATOM 1580 C CA . GLN A 1 210 ? -2.576 -12.734 -15.453 1 98.62 210 GLN A CA 1
ATOM 1581 C C . GLN A 1 210 ? -2.275 -11.641 -16.469 1 98.62 210 GLN A C 1
ATOM 1583 O O . GLN A 1 210 ? -1.182 -11.07 -16.484 1 98.62 210 GLN A O 1
ATOM 1588 N N . ARG A 1 211 ? -3.219 -11.375 -17.328 1 98.31 211 ARG A N 1
ATOM 1589 C CA . ARG A 1 211 ? -3.053 -10.305 -18.297 1 98.31 211 ARG A CA 1
ATOM 1590 C C . ARG A 1 211 ? -2.904 -8.953 -17.609 1 98.31 211 ARG A C 1
ATOM 1592 O O . ARG A 1 211 ? -2.07 -8.133 -18.016 1 98.31 211 ARG A O 1
ATOM 1599 N N . LEU A 1 212 ? -3.709 -8.742 -16.672 1 98.62 212 LEU A N 1
ATOM 1600 C CA . LEU A 1 212 ? -3.658 -7.488 -15.93 1 98.62 212 LEU A CA 1
ATOM 1601 C C . LEU A 1 212 ? -2.295 -7.305 -15.266 1 98.62 212 LEU A C 1
ATOM 1603 O O . LEU A 1 212 ? -1.707 -6.223 -15.344 1 98.62 212 LEU A O 1
ATOM 1607 N N . VAL A 1 213 ? -1.797 -8.336 -14.633 1 98.75 213 VAL A N 1
ATOM 1608 C CA . VAL A 1 213 ? -0.505 -8.281 -13.953 1 98.75 213 VAL A CA 1
ATOM 1609 C C . VAL A 1 213 ? 0.602 -8.016 -14.969 1 98.75 213 VAL A C 1
ATOM 1611 O O . VAL A 1 213 ? 1.549 -7.277 -14.688 1 98.75 213 VAL A O 1
ATOM 1614 N N . GLN A 1 214 ? 0.497 -8.609 -16.109 1 97.94 214 GLN A N 1
ATOM 1615 C CA . GLN A 1 214 ? 1.473 -8.336 -17.156 1 97.94 214 GLN A CA 1
ATOM 1616 C C . GLN A 1 214 ? 1.489 -6.855 -17.531 1 97.94 214 GLN A C 1
ATOM 1618 O O . GLN A 1 214 ? 2.555 -6.277 -17.75 1 97.94 214 GLN A O 1
ATOM 1623 N N . ARG A 1 215 ? 0.36 -6.242 -17.625 1 97.81 215 ARG A N 1
ATOM 1624 C CA . ARG A 1 215 ? 0.278 -4.812 -17.891 1 97.81 215 ARG A CA 1
ATOM 1625 C C . ARG A 1 215 ? 0.925 -4 -16.781 1 97.81 215 ARG A C 1
ATOM 1627 O O . ARG A 1 215 ? 1.576 -2.986 -17.031 1 97.81 215 ARG A O 1
ATOM 1634 N N . VAL A 1 216 ? 0.681 -4.402 -15.578 1 98.31 216 VAL A N 1
ATOM 1635 C CA . VAL A 1 216 ? 1.291 -3.748 -14.43 1 98.31 216 VAL A CA 1
ATOM 1636 C C . VAL A 1 216 ? 2.812 -3.84 -14.523 1 98.31 216 VAL A C 1
ATOM 1638 O O . VAL A 1 216 ? 3.516 -2.855 -14.289 1 98.31 216 VAL A O 1
ATOM 1641 N N . VAL A 1 217 ? 3.285 -5.012 -14.906 1 98 217 VAL A N 1
ATOM 1642 C CA . VAL A 1 217 ? 4.719 -5.234 -15.055 1 98 217 VAL A CA 1
ATOM 1643 C C . VAL A 1 217 ? 5.281 -4.277 -16.109 1 98 217 VAL A C 1
ATOM 1645 O O . VAL A 1 217 ? 6.344 -3.684 -15.906 1 98 217 VAL A O 1
ATOM 1648 N N . GLN A 1 218 ? 4.566 -4.074 -17.141 1 97 218 GLN A N 1
ATOM 1649 C CA . GLN A 1 218 ? 5.012 -3.205 -18.234 1 97 218 GLN A CA 1
ATOM 1650 C C . GLN A 1 218 ? 5.027 -1.743 -17.797 1 97 218 GLN A C 1
ATOM 1652 O O . GLN A 1 218 ? 5.855 -0.958 -18.266 1 97 218 GLN A O 1
ATOM 1657 N N . ALA A 1 219 ? 4.199 -1.394 -16.922 1 95.94 219 ALA A N 1
ATOM 1658 C CA . ALA A 1 219 ? 4.047 -0.001 -16.5 1 95.94 219 ALA A CA 1
ATOM 1659 C C . ALA A 1 219 ? 5.066 0.371 -15.438 1 95.94 219 ALA A C 1
ATOM 1661 O O . ALA A 1 219 ? 5.43 1.541 -15.297 1 95.94 219 ALA A O 1
ATOM 1662 N N . CYS A 1 220 ? 5.562 -0.539 -14.695 1 96 220 CYS A N 1
ATOM 1663 C CA . CYS A 1 220 ? 6.375 -0.25 -13.523 1 96 220 CYS A CA 1
ATOM 1664 C C . CYS A 1 220 ? 7.859 -0.292 -13.859 1 96 220 CYS A C 1
ATOM 1666 O O . CYS A 1 220 ? 8.273 -1.032 -14.75 1 96 220 CYS A O 1
ATOM 1668 N N . ASP A 1 221 ? 8.586 0.516 -13.148 1 94.5 221 ASP A N 1
ATOM 1669 C CA . ASP A 1 221 ? 10.047 0.44 -13.117 1 94.5 221 ASP A CA 1
ATOM 1670 C C . ASP A 1 221 ? 10.523 -0.506 -12.016 1 94.5 221 ASP A C 1
ATOM 1672 O O . ASP A 1 221 ? 10.297 -0.252 -10.828 1 94.5 221 ASP A O 1
ATOM 1676 N N . TRP A 1 222 ? 11.188 -1.572 -12.43 1 94.69 222 TRP A N 1
ATOM 1677 C CA . TRP A 1 222 ? 11.641 -2.586 -11.477 1 94.69 222 TRP A CA 1
ATOM 1678 C C . TRP A 1 222 ? 13.125 -2.42 -11.164 1 94.69 222 TRP A C 1
ATOM 1680 O O . TRP A 1 222 ? 13.719 -3.262 -10.492 1 94.69 222 TRP A O 1
ATOM 1690 N N . CYS A 1 223 ? 13.68 -1.283 -11.68 1 87.75 223 CYS A N 1
ATOM 1691 C CA . CYS A 1 223 ? 15.078 -0.957 -11.43 1 87.75 223 CYS A CA 1
ATOM 1692 C C . CYS A 1 223 ? 15.227 -0.097 -10.18 1 87.75 223 CYS A C 1
ATOM 1694 O O . CYS A 1 223 ? 14.672 1.003 -10.109 1 87.75 223 CYS A O 1
ATOM 1696 N N . MET A 1 224 ? 15.938 -0.521 -9.156 1 78.5 224 MET A N 1
ATOM 1697 C CA . MET A 1 224 ? 16.109 0.18 -7.887 1 78.5 224 MET A CA 1
ATOM 1698 C C . MET A 1 224 ? 17.188 1.248 -7.996 1 78.5 224 MET A C 1
ATOM 1700 O O . MET A 1 224 ? 17.359 2.068 -7.094 1 78.5 224 MET A O 1
ATOM 1704 N N . GLU A 1 225 ? 17.953 1.292 -9.055 1 74.94 225 GLU A N 1
ATOM 1705 C CA . GLU A 1 225 ? 19.031 2.264 -9.234 1 74.94 225 GLU A CA 1
ATOM 1706 C C . GLU A 1 225 ? 18.625 3.354 -10.219 1 74.94 225 GLU A C 1
ATOM 1708 O O . GLU A 1 225 ? 17.875 3.096 -11.172 1 74.94 225 GLU A O 1
ATOM 1713 N N . MET B 1 1 ? -2.148 -15.555 16.969 1 50.25 1 MET B N 1
ATOM 1714 C CA . MET B 1 1 ? -3.217 -14.625 16.609 1 50.25 1 MET B CA 1
ATOM 1715 C C . MET B 1 1 ? -3.152 -14.258 15.133 1 50.25 1 MET B C 1
ATOM 1717 O O . MET B 1 1 ? -2.068 -14.039 14.594 1 50.25 1 MET B O 1
ATOM 1721 N N . VAL B 1 2 ? -4.316 -14.312 14.438 1 67.75 2 VAL B N 1
ATOM 1722 C CA . VAL B 1 2 ? -4.391 -14.016 13.016 1 67.75 2 VAL B CA 1
ATOM 1723 C C . VAL B 1 2 ? -4.238 -12.516 12.789 1 67.75 2 VAL B C 1
ATOM 1725 O O . VAL B 1 2 ? -4.711 -11.711 13.594 1 67.75 2 VAL B O 1
ATOM 1728 N N . HIS B 1 3 ? -3.393 -12.125 11.93 1 81.19 3 HIS B N 1
ATOM 1729 C CA . HIS B 1 3 ? -3.053 -10.727 11.68 1 81.19 3 HIS B CA 1
ATOM 1730 C C . HIS B 1 3 ? -4.309 -9.875 11.5 1 81.19 3 HIS B C 1
ATOM 1732 O O . HIS B 1 3 ? -4.359 -8.734 11.961 1 81.19 3 HIS B O 1
ATOM 1738 N N . ALA B 1 4 ? -5.395 -10.484 11.008 1 85.31 4 ALA B N 1
ATOM 1739 C CA . ALA B 1 4 ? -6.648 -9.781 10.742 1 85.31 4 ALA B CA 1
ATOM 1740 C C . ALA B 1 4 ? -7.273 -9.266 12.039 1 85.31 4 ALA B C 1
ATOM 1742 O O . ALA B 1 4 ? -7.965 -8.242 12.031 1 85.31 4 ALA B O 1
ATOM 1743 N N . ASP B 1 5 ? -7 -9.938 13.086 1 81.88 5 ASP B N 1
ATOM 1744 C CA . ASP B 1 5 ? -7.598 -9.578 14.367 1 81.88 5 ASP B CA 1
ATOM 1745 C C . ASP B 1 5 ? -7.047 -8.25 14.883 1 81.88 5 ASP B C 1
ATOM 1747 O O . ASP B 1 5 ? -7.621 -7.641 15.781 1 81.88 5 ASP B O 1
ATOM 1751 N N . ALA B 1 6 ? -5.992 -7.797 14.273 1 86 6 ALA B N 1
ATOM 1752 C CA . ALA B 1 6 ? -5.379 -6.535 14.688 1 86 6 ALA B CA 1
ATOM 1753 C C . ALA B 1 6 ? -6.309 -5.359 14.414 1 86 6 ALA B C 1
ATOM 1755 O O . ALA B 1 6 ? -6.141 -4.281 14.984 1 86 6 ALA B O 1
ATOM 1756 N N . ALA B 1 7 ? -7.316 -5.543 13.602 1 92.12 7 ALA B N 1
ATOM 1757 C CA . ALA B 1 7 ? -8.211 -4.445 13.242 1 92.12 7 ALA B CA 1
ATOM 1758 C C . ALA B 1 7 ? -9.539 -4.555 13.984 1 92.12 7 ALA B C 1
ATOM 1760 O O . ALA B 1 7 ? -10.438 -3.732 13.789 1 92.12 7 ALA B O 1
ATOM 1761 N N . SER B 1 8 ? -9.664 -5.562 14.828 1 89.06 8 SER B N 1
ATOM 1762 C CA . SER B 1 8 ? -10.891 -5.707 15.602 1 89.06 8 SER B CA 1
ATOM 1763 C C . SER B 1 8 ? -10.977 -4.656 16.703 1 89.06 8 SER B C 1
ATOM 1765 O O . SER B 1 8 ? -9.953 -4.191 17.203 1 89.06 8 SER B O 1
ATOM 1767 N N . VAL B 1 9 ? -12.18 -4.273 17 1 93.5 9 VAL B N 1
ATOM 1768 C CA . VAL B 1 9 ? -12.43 -3.332 18.094 1 93.5 9 VAL B CA 1
ATOM 1769 C C . VAL B 1 9 ? -13.375 -3.963 19.109 1 93.5 9 VAL B C 1
ATOM 1771 O O . VAL B 1 9 ? -14.562 -4.148 18.844 1 93.5 9 VAL B O 1
ATOM 1774 N N . PRO B 1 10 ? -12.875 -4.25 20.266 1 93.12 10 PRO B N 1
ATOM 1775 C CA . PRO B 1 10 ? -13.742 -4.828 21.281 1 93.12 10 PRO B CA 1
ATOM 1776 C C . PRO B 1 10 ? -14.945 -3.943 21.609 1 93.12 10 PRO B C 1
ATOM 1778 O O . PRO B 1 10 ? -14.82 -2.715 21.625 1 93.12 10 PRO B O 1
ATOM 1781 N N . ALA B 1 11 ? -15.977 -4.52 22.047 1 90.12 11 ALA B N 1
ATOM 1782 C CA . ALA B 1 11 ? -17.25 -3.848 22.266 1 90.12 11 ALA B CA 1
ATOM 1783 C C . ALA B 1 11 ? -17.172 -2.893 23.453 1 90.12 11 ALA B C 1
ATOM 1785 O O . ALA B 1 11 ? -17.922 -1.911 23.516 1 90.12 11 ALA B O 1
ATOM 1786 N N . HIS B 1 12 ? -16.25 -3.154 24.328 1 91.88 12 HIS B N 1
ATOM 1787 C CA . HIS B 1 12 ? -16.219 -2.361 25.547 1 91.88 12 HIS B CA 1
ATOM 1788 C C . HIS B 1 12 ? -15.539 -1.015 25.312 1 91.88 12 HIS B C 1
ATOM 1790 O O . HIS B 1 12 ? -15.617 -0.117 26.156 1 91.88 12 HIS B O 1
ATOM 1796 N N . ILE B 1 13 ? -14.844 -0.833 24.281 1 93.75 13 ILE B N 1
ATOM 1797 C CA . ILE B 1 13 ? -14.211 0.431 23.906 1 93.75 13 ILE B CA 1
ATOM 1798 C C . ILE B 1 13 ? -15.281 1.433 23.484 1 93.75 13 ILE B C 1
ATOM 1800 O O . ILE B 1 13 ? -15.969 1.223 22.469 1 93.75 13 ILE B O 1
ATOM 1804 N N . ALA B 1 14 ? -15.328 2.545 24.25 1 90.75 14 ALA B N 1
ATOM 1805 C CA . ALA B 1 14 ? -16.469 3.436 24.016 1 90.75 14 ALA B CA 1
ATOM 1806 C C . ALA B 1 14 ? -15.992 4.855 23.719 1 90.75 14 ALA B C 1
ATOM 1808 O O . ALA B 1 14 ? -16.703 5.629 23.062 1 90.75 14 ALA B O 1
ATOM 1809 N N . SER B 1 15 ? -14.828 5.199 24.219 1 94.69 15 SER B N 1
ATOM 1810 C CA . SER B 1 15 ? -14.32 6.547 24 1 94.69 15 SER B CA 1
ATOM 1811 C C . SER B 1 15 ? -13.25 6.562 22.906 1 94.69 15 SER B C 1
ATOM 1813 O O . SER B 1 15 ? -12.602 5.547 22.656 1 94.69 15 SER B O 1
ATOM 1815 N N . LYS B 1 16 ? -13.023 7.695 22.328 1 95.38 16 LYS B N 1
ATOM 1816 C CA . LYS B 1 16 ? -11.969 7.84 21.328 1 95.38 16 LYS B CA 1
ATOM 1817 C C . LYS B 1 16 ? -10.594 7.57 21.938 1 95.38 16 LYS B C 1
ATOM 1819 O O . LYS B 1 16 ? -9.742 6.941 21.297 1 95.38 16 LYS B O 1
ATOM 1824 N N . ALA B 1 17 ? -10.469 8.109 23.094 1 96.25 17 ALA B N 1
ATOM 1825 C CA . ALA B 1 17 ? -9.195 7.906 23.766 1 96.25 17 ALA B CA 1
ATOM 1826 C C . ALA B 1 17 ? -8.891 6.422 23.922 1 96.25 17 ALA B C 1
ATOM 1828 O O . ALA B 1 17 ? -7.781 5.973 23.609 1 96.25 17 ALA B O 1
ATOM 1829 N N . ALA B 1 18 ? -9.844 5.664 24.359 1 97.19 18 ALA B N 1
ATOM 1830 C CA . ALA B 1 18 ? -9.68 4.223 24.531 1 97.19 18 ALA B CA 1
ATOM 1831 C C . ALA B 1 18 ? -9.484 3.533 23.188 1 97.19 18 ALA B C 1
ATOM 1833 O O . ALA B 1 18 ? -8.703 2.582 23.078 1 97.19 18 ALA B O 1
ATOM 1834 N N . PHE B 1 19 ? -10.211 4.027 22.25 1 97.62 19 PHE B N 1
ATOM 1835 C CA . PHE B 1 19 ? -10.086 3.502 20.891 1 97.62 19 PHE B CA 1
ATOM 1836 C C . PHE B 1 19 ? -8.648 3.629 20.391 1 97.62 19 PHE B C 1
ATOM 1838 O O . PHE B 1 19 ? -8.062 2.652 19.922 1 97.62 19 PHE B O 1
ATOM 1845 N N . TYR B 1 20 ? -8.07 4.773 20.547 1 98.25 20 TYR B N 1
ATOM 1846 C CA . TYR B 1 20 ? -6.734 5.02 20.016 1 98.25 20 TYR B CA 1
ATOM 1847 C C . TYR B 1 20 ? -5.684 4.285 20.844 1 98.25 20 TYR B C 1
ATOM 1849 O O . TYR B 1 20 ? -4.66 3.852 20.297 1 98.25 20 TYR B O 1
ATOM 1857 N N . GLU B 1 21 ? -5.922 4.145 22.094 1 97.56 21 GLU B N 1
ATOM 1858 C CA . GLU B 1 21 ? -5.031 3.312 22.906 1 97.56 21 GLU B CA 1
ATOM 1859 C C . GLU B 1 21 ? -5.012 1.873 22.391 1 97.56 21 GLU B C 1
ATOM 1861 O O . GLU B 1 21 ? -3.949 1.256 22.297 1 97.56 21 GLU B O 1
ATOM 1866 N N . HIS B 1 22 ? -6.188 1.381 22.141 1 97.62 22 HIS B N 1
ATOM 1867 C CA . HIS B 1 22 ? -6.316 0.031 21.609 1 97.62 22 HIS B CA 1
ATOM 1868 C C . HIS B 1 22 ? -5.625 -0.092 20.25 1 97.62 22 HIS B C 1
ATOM 1870 O O . HIS B 1 22 ? -4.867 -1.036 20.031 1 97.62 22 HIS B O 1
ATOM 1876 N N . VAL B 1 23 ? -5.863 0.817 19.359 1 98 23 VAL B N 1
ATOM 1877 C CA . VAL B 1 23 ? -5.273 0.813 18.031 1 98 23 VAL B CA 1
ATOM 1878 C C . VAL B 1 23 ? -3.752 0.868 18.141 1 98 23 VAL B C 1
ATOM 1880 O O . VAL B 1 23 ? -3.049 0.162 17.406 1 98 23 VAL B O 1
ATOM 1883 N N . GLN B 1 24 ? -3.293 1.707 19.031 1 97.56 24 GLN B N 1
ATOM 1884 C CA . GLN B 1 24 ? -1.852 1.82 19.234 1 97.56 24 GLN B CA 1
ATOM 1885 C C . GLN B 1 24 ? -1.246 0.479 19.641 1 97.56 24 GLN B C 1
ATOM 1887 O O . GLN B 1 24 ? -0.171 0.109 19.156 1 97.56 24 GLN B O 1
ATOM 1892 N N . LEU B 1 25 ? -1.888 -0.189 20.5 1 96.81 25 LEU B N 1
ATOM 1893 C CA . LEU B 1 25 ? -1.418 -1.499 20.938 1 96.81 25 LEU B CA 1
ATOM 1894 C C . LEU B 1 25 ? -1.349 -2.471 19.766 1 96.81 25 LEU B C 1
ATOM 1896 O O . LEU B 1 25 ? -0.38 -3.223 19.641 1 96.81 25 LEU B O 1
ATOM 1900 N N . GLN B 1 26 ? -2.352 -2.488 18.953 1 96.94 26 GLN B N 1
ATOM 1901 C CA . GLN B 1 26 ? -2.385 -3.371 17.797 1 96.94 26 GLN B CA 1
ATOM 1902 C C . GLN B 1 26 ? -1.276 -3.023 16.812 1 96.94 26 GLN B C 1
ATOM 1904 O O . GLN B 1 26 ? -0.603 -3.912 16.281 1 96.94 26 GLN B O 1
ATOM 1909 N N . VAL B 1 27 ? -1.08 -1.761 16.562 1 97.56 27 VAL B N 1
ATOM 1910 C CA . VAL B 1 27 ? -0.038 -1.291 15.648 1 97.56 27 VAL B CA 1
ATOM 1911 C C . VAL B 1 27 ? 1.334 -1.692 16.188 1 97.56 27 VAL B C 1
ATOM 1913 O O . VAL B 1 27 ? 2.184 -2.178 15.438 1 97.56 27 VAL B O 1
ATOM 1916 N N . ASP B 1 28 ? 1.546 -1.53 17.484 1 96.31 28 ASP B N 1
ATOM 1917 C CA . ASP B 1 28 ? 2.811 -1.914 18.109 1 96.31 28 ASP B CA 1
ATOM 1918 C C . ASP B 1 28 ? 3.102 -3.396 17.891 1 96.31 28 ASP B C 1
ATOM 1920 O O . ASP B 1 28 ? 4.238 -3.775 17.594 1 96.31 28 ASP B O 1
ATOM 1924 N N . GLY B 1 29 ? 2.121 -4.164 18.047 1 94.94 29 GLY B N 1
ATOM 1925 C CA . GLY B 1 29 ? 2.283 -5.59 17.812 1 94.94 29 GLY B CA 1
ATOM 1926 C C . GLY B 1 29 ? 2.666 -5.926 16.391 1 94.94 29 GLY B C 1
ATOM 1927 O O . GLY B 1 29 ? 3.541 -6.762 16.156 1 94.94 29 GLY B O 1
ATOM 1928 N N . LEU B 1 30 ? 2.066 -5.309 15.492 1 93.31 30 LEU B N 1
ATOM 1929 C CA . LEU B 1 30 ? 2.289 -5.598 14.078 1 93.31 30 LEU B CA 1
ATOM 1930 C C . LEU B 1 30 ? 3.65 -5.078 13.625 1 93.31 30 LEU B C 1
ATOM 1932 O O . LEU B 1 30 ? 4.273 -5.652 12.727 1 93.31 30 LEU B O 1
ATOM 1936 N N . LEU B 1 31 ? 4.082 -3.971 14.195 1 94.38 31 LEU B N 1
ATOM 1937 C CA . LEU B 1 31 ? 5.309 -3.318 13.758 1 94.38 31 LEU B CA 1
ATOM 1938 C C . LEU B 1 31 ? 6.523 -3.912 14.469 1 94.38 31 LEU B C 1
ATOM 1940 O O . LEU B 1 31 ? 7.664 -3.607 14.109 1 94.38 31 LEU B O 1
ATOM 1944 N N . ASP B 1 32 ? 6.281 -4.699 15.453 1 92.75 32 ASP B N 1
ATOM 1945 C CA . ASP B 1 32 ? 7.383 -5.254 16.234 1 92.75 32 ASP B CA 1
ATOM 1946 C C . ASP B 1 32 ? 8.352 -6.031 15.336 1 92.75 32 ASP B C 1
ATOM 1948 O O . ASP B 1 32 ? 7.949 -6.98 14.656 1 92.75 32 ASP B O 1
ATOM 1952 N N . GLY B 1 33 ? 9.641 -5.574 15.305 1 89.69 33 GLY B N 1
ATOM 1953 C CA . GLY B 1 33 ? 10.688 -6.238 14.539 1 89.69 33 GLY B CA 1
ATOM 1954 C C . GLY B 1 33 ? 10.609 -5.957 13.055 1 89.69 33 GLY B C 1
ATOM 1955 O O . GLY B 1 33 ? 11.352 -6.547 12.266 1 89.69 33 GLY B O 1
ATOM 1956 N N . GLN B 1 34 ? 9.68 -5.164 12.625 1 91.38 34 GLN B N 1
ATOM 1957 C CA . GLN B 1 34 ? 9.508 -4.809 11.219 1 91.38 34 GLN B CA 1
ATOM 1958 C C . GLN B 1 34 ? 10.031 -3.402 10.938 1 91.38 34 GLN B C 1
ATOM 1960 O O . GLN B 1 34 ? 9.703 -2.459 11.664 1 91.38 34 GLN B O 1
ATOM 1965 N N . THR B 1 35 ? 10.789 -3.277 9.859 1 93.62 35 THR B N 1
ATOM 1966 C CA . THR B 1 35 ? 11.406 -1.964 9.688 1 93.62 35 THR B CA 1
ATOM 1967 C C . THR B 1 35 ? 11.094 -1.398 8.305 1 93.62 35 THR B C 1
ATOM 1969 O O . THR B 1 35 ? 11.312 -0.213 8.055 1 93.62 35 THR B O 1
ATOM 1972 N N . ASN B 1 36 ? 10.648 -2.186 7.375 1 95.31 36 ASN B N 1
ATOM 1973 C CA . ASN B 1 36 ? 10.383 -1.648 6.043 1 95.31 36 ASN B CA 1
ATOM 1974 C C . ASN B 1 36 ? 9.141 -0.765 6.031 1 95.31 36 ASN B C 1
ATOM 1976 O O . ASN B 1 36 ? 8.062 -1.2 6.434 1 95.31 36 ASN B O 1
ATOM 1980 N N . TRP B 1 37 ? 9.266 0.397 5.488 1 96.94 37 TRP B N 1
ATOM 1981 C CA . TRP B 1 37 ? 8.164 1.341 5.625 1 96.94 37 TRP B CA 1
ATOM 1982 C C . TRP B 1 37 ? 7 0.96 4.715 1 96.94 37 TRP B C 1
ATOM 1984 O O . TRP B 1 37 ? 5.84 1.207 5.039 1 96.94 37 TRP B O 1
ATOM 1994 N N . VAL B 1 38 ? 7.273 0.363 3.553 1 97.56 38 VAL B N 1
ATOM 1995 C CA . VAL B 1 38 ? 6.172 -0.01 2.672 1 97.56 38 VAL B CA 1
ATOM 1996 C C . VAL B 1 38 ? 5.254 -1.001 3.385 1 97.56 38 VAL B C 1
ATOM 1998 O O . VAL B 1 38 ? 4.039 -0.799 3.445 1 97.56 38 VAL B O 1
ATOM 2001 N N . THR B 1 39 ? 5.848 -2.043 3.959 1 97.31 39 THR B N 1
ATOM 2002 C CA . THR B 1 39 ? 5.105 -3.086 4.66 1 97.31 39 THR B CA 1
ATOM 2003 C C . THR B 1 39 ? 4.395 -2.514 5.883 1 97.31 39 THR B C 1
ATOM 2005 O O . THR B 1 39 ? 3.207 -2.775 6.094 1 97.31 39 THR B O 1
ATOM 2008 N N . ASN B 1 40 ? 5.109 -1.737 6.637 1 97.69 40 ASN B N 1
ATOM 2009 C CA . ASN B 1 40 ? 4.551 -1.17 7.859 1 97.69 40 ASN B CA 1
ATOM 2010 C C . ASN B 1 40 ? 3.367 -0.256 7.562 1 97.69 40 ASN B C 1
ATOM 2012 O O . ASN B 1 40 ? 2.32 -0.363 8.203 1 97.69 40 ASN B O 1
ATOM 2016 N N . LEU B 1 41 ? 3.547 0.646 6.586 1 98.81 41 LEU B N 1
ATOM 2017 C CA . LEU B 1 41 ? 2.494 1.606 6.277 1 98.81 41 LEU B CA 1
ATOM 2018 C C . LEU B 1 41 ? 1.278 0.906 5.684 1 98.81 41 LEU B C 1
ATOM 2020 O O . LEU B 1 41 ? 0.143 1.339 5.891 1 98.81 41 LEU B O 1
ATOM 2024 N N . ALA B 1 42 ? 1.498 -0.194 4.949 1 98.69 42 ALA B N 1
ATOM 2025 C CA . ALA B 1 42 ? 0.381 -0.969 4.414 1 98.69 42 ALA B CA 1
ATOM 2026 C C . ALA B 1 42 ? -0.498 -1.511 5.535 1 98.69 42 ALA B C 1
ATOM 2028 O O . ALA B 1 42 ? -1.714 -1.303 5.535 1 98.69 42 ALA B O 1
ATOM 2029 N N . ASN B 1 43 ? 0.069 -2.129 6.5 1 98.31 43 ASN B N 1
ATOM 2030 C CA . ASN B 1 43 ? -0.69 -2.703 7.605 1 98.31 43 ASN B CA 1
ATOM 2031 C C . ASN B 1 43 ? -1.293 -1.619 8.492 1 98.31 43 ASN B C 1
ATOM 2033 O O . ASN B 1 43 ? -2.402 -1.776 9.008 1 98.31 43 ASN B O 1
ATOM 2037 N N . VAL B 1 44 ? -0.571 -0.55 8.711 1 98.75 44 VAL B N 1
ATOM 2038 C CA . VAL B 1 44 ? -1.102 0.535 9.531 1 98.75 44 VAL B CA 1
ATOM 2039 C C . VAL B 1 44 ? -2.324 1.146 8.852 1 98.75 44 VAL B C 1
ATOM 2041 O O . VAL B 1 44 ? -3.33 1.431 9.5 1 98.75 44 VAL B O 1
ATOM 2044 N N . SER B 1 45 ? -2.254 1.4 7.527 1 98.81 45 SER B N 1
ATOM 2045 C CA . SER B 1 45 ? -3.41 1.896 6.785 1 98.81 45 SER B CA 1
ATOM 2046 C C . SER B 1 45 ? -4.617 0.978 6.965 1 98.81 45 SER B C 1
ATOM 2048 O O . SER B 1 45 ? -5.738 1.45 7.152 1 98.81 45 SER B O 1
ATOM 2050 N N . SER B 1 46 ? -4.336 -0.298 6.895 1 98.38 46 SER B N 1
ATOM 2051 C CA . SER B 1 46 ? -5.383 -1.304 7.039 1 98.38 46 SER B CA 1
ATOM 2052 C C . SER B 1 46 ? -6.023 -1.245 8.422 1 98.38 46 SER B C 1
ATOM 2054 O O . SER B 1 46 ? -7.25 -1.248 8.547 1 98.38 46 SER B O 1
ATOM 2056 N N . ILE B 1 47 ? -5.215 -1.191 9.461 1 98.31 47 ILE B N 1
ATOM 2057 C CA . ILE B 1 47 ? -5.711 -1.142 10.836 1 98.31 47 ILE B CA 1
ATOM 2058 C C . ILE B 1 47 ? -6.562 0.11 11.031 1 98.31 47 ILE B C 1
ATOM 2060 O O . ILE B 1 47 ? -7.688 0.033 11.539 1 98.31 47 ILE B O 1
ATOM 2064 N N . LEU B 1 48 ? -6.059 1.268 10.602 1 98.56 48 LEU B N 1
ATOM 2065 C CA . LEU B 1 48 ? -6.773 2.525 10.789 1 98.56 48 LEU B CA 1
ATOM 2066 C C . LEU B 1 48 ? -8.102 2.516 10.047 1 98.56 48 LEU B C 1
ATOM 2068 O O . LEU B 1 48 ? -9.148 2.797 10.633 1 98.56 48 LEU B O 1
ATOM 2072 N N . TYR B 1 49 ? -8.078 2.176 8.789 1 98.31 49 TYR B N 1
ATOM 2073 C CA . TYR B 1 49 ? -9.273 2.16 7.953 1 98.31 49 TYR B CA 1
ATOM 2074 C C . TYR B 1 49 ? -10.336 1.237 8.539 1 98.31 49 TYR B C 1
ATOM 2076 O O . TYR B 1 49 ? -11.484 1.641 8.719 1 98.31 49 TYR B O 1
ATOM 2084 N N . SER B 1 50 ? -9.922 0.019 8.867 1 97.12 50 SER B N 1
ATOM 2085 C CA . SER B 1 50 ? -10.859 -1.009 9.312 1 97.12 50 SER B CA 1
ATOM 2086 C C . SER B 1 50 ? -11.344 -0.739 10.727 1 97.12 50 SER B C 1
ATOM 2088 O O . SER B 1 50 ? -12.539 -0.822 11.008 1 97.12 50 SER B O 1
ATOM 2090 N N . SER B 1 51 ? -10.43 -0.418 11.648 1 97.38 51 SER B N 1
ATOM 2091 C CA . SER B 1 51 ? -10.797 -0.205 13.047 1 97.38 51 SER B CA 1
ATOM 2092 C C . SER B 1 51 ? -11.695 1.018 13.195 1 97.38 51 SER B C 1
ATOM 2094 O O . SER B 1 51 ? -12.656 0.999 13.977 1 97.38 51 SER B O 1
ATOM 2096 N N . MET B 1 52 ? -11.375 2.117 12.516 1 97.62 52 MET B N 1
ATOM 2097 C CA . MET B 1 52 ? -12.211 3.309 12.609 1 97.62 52 MET B CA 1
ATOM 2098 C C . MET B 1 52 ? -13.625 3.018 12.133 1 97.62 52 MET B C 1
ATOM 2100 O O . MET B 1 52 ? -14.602 3.42 12.773 1 97.62 52 MET B O 1
ATOM 2104 N N . ASN B 1 53 ? -13.742 2.25 11.086 1 96.56 53 ASN B N 1
ATOM 2105 C CA . ASN B 1 53 ? -15.055 1.961 10.523 1 96.56 53 ASN B CA 1
ATOM 2106 C C . ASN B 1 53 ? -15.812 0.937 11.367 1 96.56 53 ASN B C 1
ATOM 2108 O O . ASN B 1 53 ? -17 0.713 11.164 1 96.56 53 ASN B O 1
ATOM 2112 N N . ARG B 1 54 ? -15.188 0.329 12.32 1 94.38 54 ARG B N 1
ATOM 2113 C CA . ARG B 1 54 ? -15.82 -0.619 13.234 1 94.38 54 ARG B CA 1
ATOM 2114 C C . ARG B 1 54 ? -16.141 0.04 14.57 1 94.38 54 ARG B C 1
ATOM 2116 O O . ARG B 1 54 ? -16.734 -0.583 15.453 1 94.38 54 ARG B O 1
ATOM 2123 N N . PHE B 1 55 ? -15.609 1.191 14.711 1 95.06 55 PHE B N 1
ATOM 2124 C CA . PHE B 1 55 ? -15.812 1.945 15.945 1 95.06 55 PHE B CA 1
ATOM 2125 C C . PHE B 1 55 ? -17.047 2.832 15.836 1 95.06 55 PHE B C 1
ATOM 2127 O O . PHE B 1 55 ? -17.281 3.453 14.797 1 95.06 55 PHE B O 1
ATOM 2134 N N . GLU B 1 56 ? -17.828 2.912 16.859 1 89.81 56 GLU B N 1
ATOM 2135 C CA . GLU B 1 56 ? -19.141 3.553 16.859 1 89.81 56 GLU B CA 1
ATOM 2136 C C . GLU B 1 56 ? -19.031 5.02 16.453 1 89.81 56 GLU B C 1
ATOM 2138 O O . GLU B 1 56 ? -19.953 5.555 15.812 1 89.81 56 GLU B O 1
ATOM 2143 N N . ALA B 1 57 ? -17.953 5.711 16.859 1 84.25 57 ALA B N 1
ATOM 2144 C CA . ALA B 1 57 ? -17.797 7.133 16.547 1 84.25 57 ALA B CA 1
ATOM 2145 C C . ALA B 1 57 ? -17.828 7.383 15.047 1 84.25 57 ALA B C 1
ATOM 2147 O O . ALA B 1 57 ? -18.078 8.5 14.602 1 84.25 57 ALA B O 1
ATOM 2148 N N . TRP B 1 58 ? -17.547 6.367 14.203 1 86.56 58 TRP B N 1
ATOM 2149 C CA . TRP B 1 58 ? -17.484 6.543 12.758 1 86.56 58 TRP B CA 1
ATOM 2150 C C . TRP B 1 58 ? -18.484 5.625 12.062 1 86.56 58 TRP B C 1
ATOM 2152 O O . TRP B 1 58 ? -18.453 5.465 10.844 1 86.56 58 TRP B O 1
ATOM 2162 N N . CYS B 1 59 ? -19.344 5.062 12.742 1 79.69 59 CYS B N 1
ATOM 2163 C CA . CYS B 1 59 ? -20.359 4.219 12.133 1 79.69 59 CYS B CA 1
ATOM 2164 C C . CYS B 1 59 ? -21.266 5.027 11.211 1 79.69 59 CYS B C 1
ATOM 2166 O O . CYS B 1 59 ? -21.609 4.574 10.117 1 79.69 59 CYS B O 1
ATOM 2168 N N . GLU B 1 60 ? -21.578 6.246 11.633 1 83.81 60 GLU B N 1
ATOM 2169 C CA . GLU B 1 60 ? -22.422 7.098 10.805 1 83.81 60 GLU B CA 1
ATOM 2170 C C . GLU B 1 60 ? -21.594 8.109 10.016 1 83.81 60 GLU B C 1
ATOM 2172 O O . GLU B 1 60 ? -22.141 8.906 9.25 1 83.81 60 GLU B O 1
ATOM 2177 N N . LYS B 1 61 ? -20.344 8.133 10.305 1 90.94 61 LYS B N 1
ATOM 2178 C CA . LYS B 1 61 ? -19.359 9 9.664 1 90.94 61 LYS B CA 1
ATOM 2179 C C . LYS B 1 61 ? -18.234 8.188 9.039 1 90.94 61 LYS B C 1
ATOM 2181 O O . LYS B 1 61 ? -17.062 8.328 9.43 1 90.94 61 LYS B O 1
ATOM 2186 N N . ARG B 1 62 ? -18.531 7.531 8.094 1 95 62 ARG B N 1
ATOM 2187 C CA . ARG B 1 62 ? -17.641 6.504 7.543 1 95 62 ARG B CA 1
ATOM 2188 C C . ARG B 1 62 ? -16.312 7.098 7.105 1 95 62 ARG B C 1
ATOM 2190 O O . ARG B 1 62 ? -16.281 8.109 6.402 1 95 62 ARG B O 1
ATOM 2197 N N . VAL B 1 63 ? -15.266 6.508 7.555 1 97.44 63 VAL B N 1
ATOM 2198 C CA . VAL B 1 63 ? -13.938 6.746 6.996 1 97.44 63 VAL B CA 1
ATOM 2199 C C . VAL B 1 63 ? -13.82 6.066 5.637 1 97.44 63 VAL B C 1
ATOM 2201 O O . VAL B 1 63 ? -14.008 4.852 5.523 1 97.44 63 VAL B O 1
ATOM 2204 N N . ASN B 1 64 ? -13.523 6.859 4.598 1 96.62 64 ASN B N 1
ATOM 2205 C CA . ASN B 1 64 ? -13.531 6.262 3.266 1 96.62 64 ASN B CA 1
ATOM 2206 C C . ASN B 1 64 ? -12.125 6.191 2.676 1 96.62 64 ASN B C 1
ATOM 2208 O O . ASN B 1 64 ? -11.93 5.633 1.596 1 96.62 64 ASN B O 1
ATOM 2212 N N . TRP B 1 65 ? -11.172 6.688 3.414 1 97.94 65 TRP B N 1
ATOM 2213 C CA . TRP B 1 65 ? -9.789 6.605 2.945 1 97.94 65 TRP B CA 1
ATOM 2214 C C . TRP B 1 65 ? -8.812 6.723 4.109 1 97.94 65 TRP B C 1
ATOM 2216 O O . TRP B 1 65 ? -8.992 7.555 5.004 1 97.94 65 TRP B O 1
ATOM 2226 N N . ALA B 1 66 ? -7.777 5.945 4.199 1 98.69 66 ALA B N 1
ATOM 2227 C CA . ALA B 1 66 ? -6.668 6.016 5.148 1 98.69 66 ALA B CA 1
ATOM 2228 C C . ALA B 1 66 ? -5.367 5.543 4.508 1 98.69 66 ALA B C 1
ATOM 2230 O O . ALA B 1 66 ? -5.27 4.398 4.055 1 98.69 66 ALA B O 1
ATOM 2231 N N . GLY B 1 67 ? -4.414 6.391 4.414 1 98.75 67 GLY B N 1
ATOM 2232 C CA . GLY B 1 67 ? -3.166 6 3.777 1 98.75 67 GLY B CA 1
ATOM 2233 C C . GLY B 1 67 ? -2.096 7.074 3.855 1 98.75 67 GLY B C 1
ATOM 2234 O O . GLY B 1 67 ? -2.195 8 4.664 1 98.75 67 GLY B O 1
ATOM 2235 N N . PHE B 1 68 ? -1.062 6.879 3.055 1 98.94 68 PHE B N 1
ATOM 2236 C CA . PHE B 1 68 ? 0.138 7.691 3.223 1 98.94 68 PHE B CA 1
ATOM 2237 C C . PHE B 1 68 ? 0.602 8.258 1.886 1 98.94 68 PHE B C 1
ATOM 2239 O O . PHE B 1 68 ? 0.507 7.586 0.856 1 98.94 68 PHE B O 1
ATOM 2246 N N . TYR B 1 69 ? 1.038 9.391 1.886 1 98.19 69 TYR B N 1
ATOM 2247 C CA . TYR B 1 69 ? 1.864 10 0.85 1 98.19 69 TYR B CA 1
ATOM 2248 C C . TYR B 1 69 ? 3.262 10.297 1.375 1 98.19 69 TYR B C 1
ATOM 2250 O O . TYR B 1 69 ? 3.418 10.844 2.471 1 98.19 69 TYR B O 1
ATOM 2258 N N . LEU B 1 70 ? 4.266 9.938 0.62 1 97.38 70 LEU B N 1
ATOM 2259 C CA . LEU B 1 70 ? 5.641 10.227 1.021 1 97.38 70 LEU B CA 1
ATOM 2260 C C . LEU B 1 70 ? 6.383 10.969 -0.08 1 97.38 70 LEU B C 1
ATOM 2262 O O . LEU B 1 70 ? 5.984 10.93 -1.245 1 97.38 70 LEU B O 1
ATOM 2266 N N . LEU B 1 71 ? 7.414 11.625 0.33 1 96 71 LEU B N 1
ATOM 2267 C CA . LEU B 1 71 ? 8.242 12.328 -0.645 1 96 71 LEU B CA 1
ATOM 2268 C C . LEU B 1 71 ? 8.875 11.344 -1.624 1 96 71 LEU B C 1
ATOM 2270 O O . LEU B 1 71 ? 9.336 10.266 -1.224 1 96 71 LEU B O 1
ATOM 2274 N N . ALA B 1 72 ? 8.977 11.734 -2.824 1 94.81 72 ALA B N 1
ATOM 2275 C CA . ALA B 1 72 ? 9.344 10.914 -3.977 1 94.81 72 ALA B CA 1
ATOM 2276 C C . ALA B 1 72 ? 10.695 10.234 -3.756 1 94.81 72 ALA B C 1
ATOM 2278 O O . ALA B 1 72 ? 10.875 9.07 -4.109 1 94.81 72 ALA B O 1
ATOM 2279 N N . PRO B 1 73 ? 11.695 10.852 -3.137 1 92.88 73 PRO B N 1
ATOM 2280 C CA . PRO B 1 73 ? 13.023 10.242 -3.045 1 92.88 73 PRO B CA 1
ATOM 2281 C C . PRO B 1 73 ? 13.055 9.023 -2.131 1 92.88 73 PRO B C 1
ATOM 2283 O O . PRO B 1 73 ? 14.039 8.281 -2.113 1 92.88 73 PRO B O 1
ATOM 2286 N N . LEU B 1 74 ? 12.008 8.797 -1.381 1 93.81 74 LEU B N 1
ATOM 2287 C CA . LEU B 1 74 ? 11.977 7.656 -0.476 1 93.81 74 LEU B CA 1
ATOM 2288 C C . LEU B 1 74 ? 11.484 6.406 -1.196 1 93.81 74 LEU B C 1
ATOM 2290 O O . LEU B 1 74 ? 11.586 5.297 -0.665 1 93.81 74 LEU B O 1
ATOM 2294 N N . PHE B 1 75 ? 10.945 6.562 -2.377 1 94.44 75 PHE B N 1
ATOM 2295 C CA . PHE B 1 75 ? 10.391 5.441 -3.125 1 94.44 75 PHE B CA 1
ATOM 2296 C C . PHE B 1 75 ? 11.484 4.699 -3.881 1 94.44 75 PHE B C 1
ATOM 2298 O O . PHE B 1 75 ? 12.5 5.293 -4.246 1 94.44 75 PHE B O 1
ATOM 2305 N N . PRO B 1 76 ? 11.203 3.4 -4.098 1 90.56 76 PRO B N 1
ATOM 2306 C CA . PRO B 1 76 ? 12.18 2.668 -4.902 1 90.56 76 PRO B CA 1
ATOM 2307 C C . PRO B 1 76 ? 12.188 3.107 -6.363 1 90.56 76 PRO B C 1
ATOM 2309 O O . PRO B 1 76 ? 11.133 3.424 -6.926 1 90.56 76 PRO B O 1
ATOM 2312 N N . GLY B 1 77 ? 13.312 3.061 -7.055 1 78.81 77 GLY B N 1
ATOM 2313 C CA . GLY B 1 77 ? 13.461 3.447 -8.445 1 78.81 77 GLY B CA 1
ATOM 2314 C C . GLY B 1 77 ? 13.586 4.945 -8.641 1 78.81 77 GLY B C 1
ATOM 2315 O O . GLY B 1 77 ? 12.594 5.633 -8.891 1 78.81 77 GLY B O 1
ATOM 2316 N N . THR B 1 78 ? 14.742 5.523 -8.656 1 66.31 78 THR B N 1
ATOM 2317 C CA . THR B 1 78 ? 15 6.957 -8.609 1 66.31 78 THR B CA 1
ATOM 2318 C C . THR B 1 78 ? 15.117 7.531 -10.016 1 66.31 78 THR B C 1
ATOM 2320 O O . THR B 1 78 ? 15.383 8.719 -10.188 1 66.31 78 THR B O 1
ATOM 2323 N N . ARG B 1 79 ? 14.805 6.695 -10.945 1 74.25 79 ARG B N 1
ATOM 2324 C CA . ARG B 1 79 ? 15.086 7.191 -12.289 1 74.25 79 ARG B CA 1
ATOM 2325 C C . ARG B 1 79 ? 14.195 8.383 -12.633 1 74.25 79 ARG B C 1
ATOM 2327 O O . ARG B 1 79 ? 14.625 9.297 -13.336 1 74.25 79 ARG B O 1
ATOM 2334 N N . HIS B 1 80 ? 13.078 8.398 -12 1 76.19 80 HIS B N 1
ATOM 2335 C CA . HIS B 1 80 ? 12.141 9.438 -12.422 1 76.19 80 HIS B CA 1
ATOM 2336 C C . HIS B 1 80 ? 12.289 10.695 -11.578 1 76.19 80 HIS B C 1
ATOM 2338 O O . HIS B 1 80 ? 11.609 11.695 -11.82 1 76.19 80 HIS B O 1
ATOM 2344 N N . LEU B 1 81 ? 13.172 10.672 -10.727 1 82.06 81 LEU B N 1
ATOM 2345 C CA . LEU B 1 81 ? 13.398 11.859 -9.914 1 82.06 81 LEU B CA 1
ATOM 2346 C C . LEU B 1 81 ? 13.984 12.992 -10.75 1 82.06 81 LEU B C 1
ATOM 2348 O O . LEU B 1 81 ? 13.805 14.172 -10.414 1 82.06 81 LEU B O 1
ATOM 2352 N N . ALA B 1 82 ? 14.617 12.586 -11.797 1 81.44 82 ALA B N 1
ATOM 2353 C CA . ALA B 1 82 ? 15.289 13.57 -12.641 1 81.44 82 ALA B CA 1
ATOM 2354 C C . ALA B 1 82 ? 14.289 14.547 -13.258 1 81.44 82 ALA B C 1
ATOM 2356 O O . ALA B 1 82 ? 14.625 15.695 -13.555 1 81.44 82 ALA B O 1
ATOM 2357 N N . SER B 1 83 ? 13.109 14.102 -13.391 1 83.81 83 SER B N 1
ATOM 2358 C CA . SER B 1 83 ? 12.102 14.93 -14.039 1 83.81 83 SER B CA 1
ATOM 2359 C C . SER B 1 83 ? 11.398 15.836 -13.039 1 83.81 83 SER B C 1
ATOM 2361 O O . SER B 1 83 ? 10.633 16.719 -13.422 1 83.81 83 SER B O 1
ATOM 2363 N N . LEU B 1 84 ? 11.719 15.672 -11.805 1 85.75 84 LEU B N 1
ATOM 2364 C CA . LEU B 1 84 ? 11.016 16.453 -10.789 1 85.75 84 LEU B CA 1
ATOM 2365 C C . LEU B 1 84 ? 11.578 17.875 -10.719 1 85.75 84 LEU B C 1
ATOM 2367 O O . LEU B 1 84 ? 12.797 18.062 -10.711 1 85.75 84 LEU B O 1
ATOM 2371 N N . THR B 1 85 ? 10.695 18.891 -10.703 1 85.81 85 THR B N 1
ATOM 2372 C CA . THR B 1 85 ? 11.094 20.281 -10.617 1 85.81 85 THR B CA 1
ATOM 2373 C C . THR B 1 85 ? 10.734 20.875 -9.258 1 85.81 85 THR B C 1
ATOM 2375 O O . THR B 1 85 ? 11.023 22.031 -8.977 1 85.81 85 THR B O 1
ATOM 2378 N N . ARG B 1 86 ? 10.117 20.141 -8.484 1 88.94 86 ARG B N 1
ATOM 2379 C CA . ARG B 1 86 ? 9.688 20.5 -7.141 1 88.94 86 ARG B CA 1
ATOM 2380 C C . ARG B 1 86 ? 9.5 19.266 -6.273 1 88.94 86 ARG B C 1
ATOM 2382 O O . ARG B 1 86 ? 9.406 18.141 -6.785 1 88.94 86 ARG B O 1
ATOM 2389 N N . PRO B 1 87 ? 9.5 19.5 -4.969 1 93.69 87 PRO B N 1
ATOM 2390 C CA . PRO B 1 87 ? 9.18 18.344 -4.133 1 93.69 87 PRO B CA 1
ATOM 2391 C C . PRO B 1 87 ? 7.793 17.766 -4.418 1 93.69 87 PRO B C 1
ATOM 2393 O O . PRO B 1 87 ? 6.832 18.516 -4.57 1 93.69 87 PRO B O 1
ATOM 2396 N N . MET B 1 88 ? 7.746 16.469 -4.512 1 95.12 88 MET B N 1
ATOM 2397 C CA . MET B 1 88 ? 6.496 15.766 -4.812 1 95.12 88 MET B CA 1
ATOM 2398 C C . MET B 1 88 ? 6.203 14.695 -3.771 1 95.12 88 MET B C 1
ATOM 2400 O O . MET B 1 88 ? 7.109 13.984 -3.332 1 95.12 88 MET B O 1
ATOM 2404 N N . LEU B 1 89 ? 4.941 14.641 -3.379 1 95.94 89 LEU B N 1
ATOM 2405 C CA . LEU B 1 89 ? 4.43 13.5 -2.637 1 95.94 89 LEU B CA 1
ATOM 2406 C C . LEU B 1 89 ? 3.932 12.414 -3.586 1 95.94 89 LEU B C 1
ATOM 2408 O O . LEU B 1 89 ? 3.137 12.688 -4.488 1 95.94 89 LEU B O 1
ATOM 2412 N N . TRP B 1 90 ? 4.418 11.234 -3.336 1 96.38 90 TRP B N 1
ATOM 2413 C CA . TRP B 1 90 ? 3.898 10.094 -4.082 1 96.38 90 TRP B CA 1
ATOM 2414 C C . TRP B 1 90 ? 3.008 9.227 -3.201 1 96.38 90 TRP B C 1
ATOM 2416 O O . TRP B 1 90 ? 3.205 9.156 -1.986 1 96.38 90 TRP B O 1
ATOM 2426 N N . LEU B 1 91 ? 2.055 8.625 -3.867 1 97.5 91 LEU B N 1
ATOM 2427 C CA . LEU B 1 91 ? 1.084 7.781 -3.18 1 97.5 91 LEU B CA 1
ATOM 2428 C C . LEU B 1 91 ? 1.748 6.516 -2.646 1 97.5 91 LEU B C 1
ATOM 2430 O O . LEU B 1 91 ? 2.357 5.762 -3.408 1 97.5 91 LEU B O 1
ATOM 2434 N N . GLY B 1 92 ? 1.701 6.309 -1.318 1 98.5 92 GLY B N 1
ATOM 2435 C CA . GLY B 1 92 ? 2.096 5.07 -0.665 1 98.5 92 GLY B CA 1
ATOM 2436 C C . GLY B 1 92 ? 0.93 4.133 -0.411 1 98.5 92 GLY B C 1
ATOM 2437 O O . GLY B 1 92 ? -0.113 4.238 -1.06 1 98.5 92 GLY B O 1
ATOM 2438 N N . PRO B 1 93 ? 1.121 3.172 0.453 1 98.81 93 PRO B N 1
ATOM 2439 C CA . PRO B 1 93 ? 0.042 2.238 0.778 1 98.81 93 PRO B CA 1
ATOM 2440 C C . PRO B 1 93 ? -1.178 2.93 1.381 1 98.81 93 PRO B C 1
ATOM 2442 O O . PRO B 1 93 ? -1.034 3.898 2.133 1 98.81 93 PRO B O 1
ATOM 2445 N N . PHE B 1 94 ? -2.352 2.414 1.072 1 98.69 94 PHE B N 1
ATOM 2446 C CA . PHE B 1 94 ? -3.598 2.953 1.604 1 98.69 94 PHE B CA 1
ATOM 2447 C C . PHE B 1 94 ? -4.715 1.922 1.519 1 98.69 94 PHE B C 1
ATOM 2449 O O . PHE B 1 94 ? -4.555 0.877 0.883 1 98.69 94 PHE B O 1
ATOM 2456 N N . CYS B 1 95 ? -5.773 2.168 2.186 1 98.44 95 CYS B N 1
ATOM 2457 C CA . CYS B 1 95 ? -7.059 1.502 2.008 1 98.44 95 CYS B CA 1
ATOM 2458 C C . CYS B 1 95 ? -8.148 2.506 1.654 1 98.44 95 CYS B C 1
ATOM 2460 O O . CYS B 1 95 ? -8.266 3.553 2.295 1 98.44 95 CYS B O 1
ATOM 2462 N N . GLY B 1 96 ? -8.953 2.246 0.714 1 97.5 96 GLY B N 1
ATOM 2463 C CA . GLY B 1 96 ? -9.961 3.127 0.159 1 97.5 96 GLY B CA 1
ATOM 2464 C C . GLY B 1 96 ? -10.047 3.061 -1.354 1 97.5 96 GLY B C 1
ATOM 2465 O O . GLY B 1 96 ? -9.555 2.113 -1.968 1 97.5 96 GLY B O 1
ATOM 2466 N N . LEU B 1 97 ? -10.719 4.039 -1.923 1 97.12 97 LEU B N 1
ATOM 2467 C CA . LEU B 1 97 ? -10.836 4.082 -3.377 1 97.12 97 LEU B CA 1
ATOM 2468 C C . LEU B 1 97 ? -9.602 4.703 -4.008 1 97.12 97 LEU B C 1
ATOM 2470 O O . LEU B 1 97 ? -8.789 5.328 -3.318 1 97.12 97 LEU B O 1
ATOM 2474 N N . PRO B 1 98 ? -9.406 4.453 -5.273 1 96.81 98 PRO B N 1
ATOM 2475 C CA . PRO B 1 98 ? -8.195 4.941 -5.945 1 96.81 98 PRO B CA 1
ATOM 2476 C C . PRO B 1 98 ? -7.961 6.434 -5.723 1 96.81 98 PRO B C 1
ATOM 2478 O O . PRO B 1 98 ? -8.914 7.207 -5.613 1 96.81 98 PRO B O 1
ATOM 2481 N N . ALA B 1 99 ? -6.707 6.777 -5.727 1 95.25 99 ALA B N 1
ATOM 2482 C CA . ALA B 1 99 ? -6.316 8.141 -5.359 1 95.25 99 ALA B CA 1
ATOM 2483 C C . ALA B 1 99 ? -5.285 8.695 -6.336 1 95.25 99 ALA B C 1
ATOM 2485 O O . ALA B 1 99 ? -4.754 7.961 -7.172 1 95.25 99 ALA B O 1
ATOM 2486 N N . CYS B 1 100 ? -5.059 9.992 -6.199 1 94 100 CYS B N 1
ATOM 2487 C CA . CYS B 1 100 ? -4.051 10.633 -7.035 1 94 100 CYS B CA 1
ATOM 2488 C C . CYS B 1 100 ? -2.664 10.07 -6.746 1 94 100 CYS B C 1
ATOM 2490 O O . CYS B 1 100 ? -2.332 9.789 -5.594 1 94 100 CYS B O 1
ATOM 2492 N N . GLN B 1 101 ? -1.862 9.984 -7.77 1 93.69 101 GLN B N 1
ATOM 2493 C CA . GLN B 1 101 ? -0.573 9.312 -7.676 1 93.69 101 GLN B CA 1
ATOM 2494 C C . GLN B 1 101 ? 0.5 10.242 -7.125 1 93.69 101 GLN B C 1
ATOM 2496 O O . GLN B 1 101 ? 1.483 9.789 -6.535 1 93.69 101 GLN B O 1
ATOM 2501 N N . ALA B 1 102 ? 0.274 11.492 -7.391 1 93.81 102 ALA B N 1
ATOM 2502 C CA . ALA B 1 102 ? 1.296 12.469 -7.02 1 93.81 102 ALA B CA 1
ATOM 2503 C C . ALA B 1 102 ? 0.667 13.812 -6.656 1 93.81 102 ALA B C 1
ATOM 2505 O O . ALA B 1 102 ? -0.308 14.234 -7.281 1 93.81 102 ALA B O 1
ATOM 2506 N N . ILE B 1 103 ? 1.262 14.406 -5.617 1 93.94 10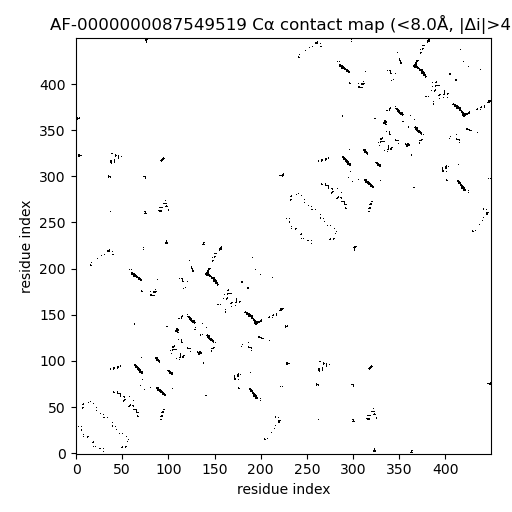3 ILE B N 1
ATOM 2507 C CA . ILE B 1 103 ? 0.828 15.711 -5.133 1 93.94 103 ILE B CA 1
ATOM 2508 C C . ILE B 1 103 ? 2.039 16.625 -4.949 1 93.94 103 ILE B C 1
ATOM 2510 O O . ILE B 1 103 ? 3.021 16.234 -4.312 1 93.94 103 ILE B O 1
ATOM 2514 N N . PRO B 1 104 ? 1.964 17.859 -5.551 1 93.62 104 PRO B N 1
ATOM 2515 C CA . PRO B 1 104 ? 3.053 18.781 -5.23 1 93.62 104 PRO B CA 1
ATOM 2516 C C . PRO B 1 104 ? 3.127 19.109 -3.738 1 93.62 104 PRO B C 1
ATOM 2518 O O . PRO B 1 104 ? 2.117 19.469 -3.133 1 93.62 104 PRO B O 1
ATOM 2521 N N . SER B 1 105 ? 4.25 18.906 -3.17 1 94.5 105 SER B N 1
ATOM 2522 C CA . SER B 1 105 ? 4.457 19.219 -1.759 1 94.5 105 SER B CA 1
ATOM 2523 C C . SER B 1 105 ? 4.848 20.688 -1.562 1 94.5 105 SER B C 1
ATOM 2525 O O . SER B 1 105 ? 5.98 20.984 -1.187 1 94.5 105 SER B O 1
ATOM 2527 N N . GLU B 1 106 ? 3.932 21.547 -1.791 1 91.38 106 GLU B N 1
ATOM 2528 C CA . GLU B 1 106 ? 4.09 23 -1.688 1 91.38 106 GLU B CA 1
ATOM 2529 C C . GLU B 1 106 ? 2.859 23.641 -1.06 1 91.38 106 GLU B C 1
ATOM 2531 O O . GLU B 1 106 ? 1.729 23.234 -1.327 1 91.38 106 GLU B O 1
ATOM 2536 N N . PRO B 1 107 ? 3.143 24.703 -0.262 1 90.19 107 PRO B N 1
ATOM 2537 C CA . PRO B 1 107 ? 2 25.375 0.362 1 90.19 107 PRO B CA 1
ATOM 2538 C C . PRO B 1 107 ? 0.972 25.859 -0.658 1 90.19 107 PRO B C 1
ATOM 2540 O O . PRO B 1 107 ? 1.34 26.312 -1.745 1 90.19 107 PRO B O 1
ATOM 2543 N N . GLY B 1 108 ? -0.272 25.703 -0.239 1 90.81 108 GLY B N 1
ATOM 2544 C CA . GLY B 1 108 ? -1.348 26.25 -1.054 1 90.81 108 GLY B CA 1
ATOM 2545 C C . GLY B 1 108 ? -1.865 25.266 -2.09 1 90.81 108 GLY B C 1
ATOM 2546 O O . GLY B 1 108 ? -2.729 25.609 -2.898 1 90.81 108 GLY B O 1
ATOM 2547 N N . ARG B 1 109 ? -1.387 24.094 -2.057 1 90.75 109 ARG B N 1
ATOM 2548 C CA . ARG B 1 109 ? -1.761 23.125 -3.08 1 90.75 109 ARG B CA 1
ATOM 2549 C C . ARG B 1 109 ? -2.654 22.031 -2.502 1 90.75 109 ARG B C 1
ATOM 2551 O O . ARG B 1 109 ? -2.701 20.922 -3.027 1 90.75 109 ARG B O 1
ATOM 2558 N N . GLY B 1 110 ? -3.357 22.344 -1.388 1 93.44 110 GLY B N 1
ATOM 2559 C CA . GLY B 1 110 ? -4.266 21.375 -0.792 1 93.44 110 GLY B CA 1
ATOM 2560 C C . GLY B 1 110 ? -3.811 20.891 0.57 1 93.44 110 GLY B C 1
ATOM 2561 O O . GLY B 1 110 ? -2.713 21.219 1.02 1 93.44 110 GLY B O 1
ATOM 2562 N N . VAL B 1 111 ? -4.633 20.078 1.149 1 95.38 111 VAL B N 1
ATOM 2563 C CA . VAL B 1 111 ? -4.461 19.734 2.555 1 95.38 111 VAL B CA 1
ATOM 2564 C C . VAL B 1 111 ? -3.188 18.906 2.732 1 95.38 111 VAL B C 1
ATOM 2566 O O . VAL B 1 111 ? -2.355 19.219 3.588 1 95.38 111 VAL B O 1
ATOM 2569 N N . CYS B 1 112 ? -2.998 17.844 1.934 1 96.06 112 CYS B N 1
ATOM 2570 C CA . CYS B 1 112 ? -1.81 17.016 2.045 1 96.06 112 CYS B CA 1
ATOM 2571 C C . CYS B 1 112 ? -0.549 17.812 1.739 1 96.06 112 CYS B C 1
ATOM 2573 O O . CYS B 1 112 ? 0.471 17.656 2.412 1 96.06 112 CYS B O 1
ATOM 2575 N N . ALA B 1 113 ? -0.679 18.641 0.687 1 95 113 ALA B N 1
ATOM 2576 C CA . ALA B 1 113 ? 0.451 19.5 0.336 1 95 113 ALA B CA 1
ATOM 2577 C C . ALA B 1 113 ? 0.833 20.406 1.5 1 95 113 ALA B C 1
ATOM 2579 O O . ALA B 1 113 ? 2.002 20.469 1.894 1 95 113 ALA B O 1
ATOM 2580 N N . ASP B 1 114 ? -0.132 21.047 2.047 1 95.06 114 ASP B N 1
ATOM 2581 C CA . ASP B 1 114 ? 0.114 21.953 3.16 1 95.06 114 ASP B CA 1
ATOM 2582 C C . ASP B 1 114 ? 0.645 21.203 4.379 1 95.06 114 ASP B C 1
ATOM 2584 O O . ASP B 1 114 ? 1.601 21.641 5.02 1 95.06 114 ASP B O 1
ATOM 2588 N N . GLY B 1 115 ? 0.066 20.047 4.664 1 95.56 115 G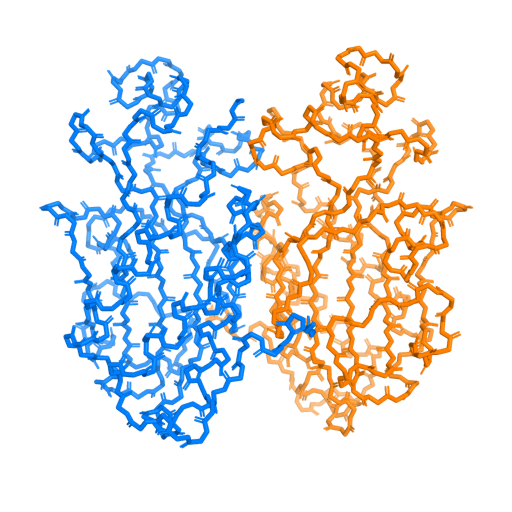LY B N 1
ATOM 2589 C CA . GLY B 1 115 ? 0.505 19.25 5.797 1 95.56 115 GLY B CA 1
ATOM 2590 C C . GLY B 1 115 ? 1.938 18.766 5.672 1 95.56 115 GLY B C 1
ATOM 2591 O O . GLY B 1 115 ? 2.627 18.578 6.676 1 95.56 115 GLY B O 1
ATOM 2592 N N . SER B 1 116 ? 2.398 18.641 4.488 1 95.88 116 SER B N 1
ATOM 2593 C CA . SER B 1 116 ? 3.738 18.125 4.242 1 95.88 116 SER B CA 1
ATOM 2594 C C . SER B 1 116 ? 4.766 19.25 4.176 1 95.88 116 SER B C 1
ATOM 2596 O O . SER B 1 116 ? 5.973 19 4.195 1 95.88 116 SER B O 1
ATOM 2598 N N . ALA B 1 117 ? 4.309 20.516 4.098 1 93.12 117 ALA B N 1
ATOM 2599 C CA . ALA B 1 117 ? 5.242 21.594 3.795 1 93.12 117 ALA B CA 1
ATOM 2600 C C . ALA B 1 117 ? 5.223 22.656 4.891 1 93.12 117 ALA B C 1
ATOM 2602 O O . ALA B 1 117 ? 6.102 23.531 4.941 1 93.12 117 ALA B O 1
ATOM 2603 N N . GLN B 1 118 ? 4.309 22.531 5.773 1 90.31 118 GLN B N 1
ATOM 2604 C CA . GLN B 1 118 ? 4.172 23.562 6.801 1 90.31 118 GLN B CA 1
ATOM 2605 C C . GLN B 1 118 ? 5.141 23.328 7.953 1 90.31 118 GLN B C 1
ATOM 2607 O O . GLN B 1 118 ? 5.32 22.188 8.391 1 90.31 118 GLN B O 1
ATOM 2612 N N . TRP B 1 119 ? 5.758 24.406 8.398 1 90.38 119 TRP B N 1
ATOM 2613 C CA . TRP B 1 119 ? 6.621 24.375 9.57 1 90.38 119 TRP B CA 1
ATOM 2614 C C . TRP B 1 119 ? 6.207 25.438 10.578 1 90.38 119 TRP B C 1
ATOM 2616 O O . TRP B 1 119 ? 5.926 26.578 10.203 1 90.38 119 TRP B O 1
ATOM 2626 N N . PRO B 1 120 ? 6.203 25.188 11.93 1 93.88 120 PRO B N 1
ATOM 2627 C CA . PRO B 1 120 ? 6.43 23.844 12.492 1 93.88 120 PRO B CA 1
ATOM 2628 C C . PRO B 1 120 ? 5.352 22.844 12.086 1 93.88 120 PRO B C 1
ATOM 2630 O O . PRO B 1 120 ? 4.211 23.234 11.812 1 93.88 120 PRO B O 1
ATOM 2633 N N . PRO B 1 121 ? 5.73 21.562 12.039 1 95.19 121 PRO B N 1
ATOM 2634 C CA . PRO B 1 121 ? 4.746 20.562 11.633 1 95.19 121 PRO B CA 1
ATOM 2635 C C . PRO B 1 121 ? 3.572 20.453 12.602 1 95.19 121 PRO B C 1
ATOM 2637 O O . PRO B 1 121 ? 3.758 20.562 13.812 1 95.19 121 PRO B O 1
ATOM 2640 N N . ALA B 1 122 ? 2.438 20.281 12.062 1 96.12 122 ALA B N 1
ATOM 2641 C CA . ALA B 1 122 ? 1.234 20.094 12.875 1 96.12 122 ALA B CA 1
ATOM 2642 C C . ALA B 1 122 ? 0.16 19.344 12.094 1 96.12 122 ALA B C 1
ATOM 2644 O O . ALA B 1 122 ? 0.039 19.5 10.875 1 96.12 122 ALA B O 1
ATOM 2645 N N . PRO B 1 123 ? -0.625 18.547 12.844 1 98.31 123 PRO B N 1
ATOM 2646 C CA . PRO B 1 123 ? -1.777 17.938 12.172 1 98.31 123 PRO B CA 1
ATOM 2647 C C . PRO B 1 123 ? -2.76 18.984 11.641 1 98.31 123 PRO B C 1
ATOM 2649 O O . PRO B 1 123 ? -2.941 20.031 12.25 1 98.31 123 PRO B O 1
ATOM 2652 N N . LEU B 1 124 ? -3.359 18.719 10.508 1 97.44 124 LEU B N 1
ATOM 2653 C CA . LEU B 1 124 ? -4.418 19.547 9.93 1 97.44 124 LEU B CA 1
ATOM 2654 C C . LEU B 1 124 ? -5.762 18.812 9.992 1 97.44 124 LEU B C 1
ATOM 2656 O O . LEU B 1 124 ? -5.93 17.766 9.375 1 97.44 124 LEU B O 1
ATOM 2660 N N . CYS B 1 125 ? -6.652 19.281 10.781 1 97.62 125 CYS B N 1
ATOM 2661 C CA . CYS B 1 125 ? -8.031 18.828 10.812 1 97.62 125 CYS B CA 1
ATOM 2662 C C . CYS B 1 125 ? -8.93 19.719 9.969 1 97.62 125 CYS B C 1
ATOM 2664 O O . CYS B 1 125 ? -9.195 20.875 10.352 1 97.62 125 CYS B O 1
ATOM 2666 N N . VAL B 1 126 ? -9.398 19.234 8.867 1 97.19 126 VAL B N 1
ATOM 2667 C CA . VAL B 1 126 ? -10.195 20.016 7.93 1 97.19 126 VAL B CA 1
ATOM 2668 C C . VAL B 1 126 ? -11.664 19.594 8.039 1 97.19 126 VAL B C 1
ATOM 2670 O O . VAL B 1 126 ? -12.047 18.531 7.547 1 97.19 126 VAL B O 1
ATOM 2673 N N . PRO B 1 127 ? -12.508 20.375 8.594 1 96.81 127 PRO B N 1
ATOM 2674 C CA . PRO B 1 127 ? -13.891 19.969 8.859 1 96.81 127 PRO B CA 1
ATOM 2675 C C . PRO B 1 127 ? -14.742 19.906 7.59 1 96.81 127 PRO B C 1
ATOM 2677 O O . PRO B 1 127 ? -15.758 19.203 7.555 1 96.81 127 PRO B O 1
ATOM 2680 N N . HIS B 1 128 ? -14.367 20.734 6.566 1 95.69 128 HIS B N 1
ATOM 2681 C CA . HIS B 1 128 ? -15.039 20.797 5.273 1 95.69 128 HIS B CA 1
ATOM 2682 C C . HIS B 1 128 ? -14.039 20.906 4.133 1 95.69 128 HIS B C 1
ATOM 2684 O O . HIS B 1 128 ? -13.609 22.016 3.789 1 95.69 128 HIS B O 1
ATOM 2690 N N . THR B 1 129 ? -13.805 19.797 3.504 1 93.94 129 THR B N 1
ATOM 2691 C CA . THR B 1 129 ? -12.734 19.75 2.516 1 93.94 129 THR B CA 1
ATOM 2692 C C . THR B 1 129 ? -13.047 20.672 1.34 1 93.94 129 THR B C 1
ATOM 2694 O O . THR B 1 129 ? -12.141 21.297 0.772 1 93.94 129 THR B O 1
ATOM 2697 N N . ASP B 1 130 ? -14.297 20.828 0.967 1 90.5 130 ASP B N 1
ATOM 2698 C CA . ASP B 1 130 ? -14.695 21.672 -0.163 1 90.5 130 ASP B CA 1
ATOM 2699 C C . ASP B 1 130 ? -14.344 23.125 0.089 1 90.5 130 ASP B C 1
ATOM 2701 O O . ASP B 1 130 ? -14.195 23.906 -0.854 1 90.5 130 ASP B O 1
ATOM 2705 N N . ALA B 1 131 ? -14.219 23.5 1.325 1 91.81 131 ALA B N 1
ATOM 2706 C CA . ALA B 1 131 ? -13.945 24.891 1.693 1 91.81 131 ALA B CA 1
ATOM 2707 C C . ALA B 1 131 ? -12.445 25.141 1.831 1 91.81 131 ALA B C 1
ATOM 2709 O O . ALA B 1 131 ? -12.016 26.281 1.999 1 91.81 131 ALA B O 1
ATOM 2710 N N . TYR B 1 132 ? -11.703 24.109 1.788 1 92.75 132 TYR B N 1
ATOM 2711 C CA . TYR B 1 132 ? -10.266 24.266 1.962 1 92.75 132 TYR B CA 1
ATOM 2712 C C . TYR B 1 132 ? -9.617 24.781 0.689 1 92.75 132 TYR B C 1
ATOM 2714 O O . TYR B 1 132 ? -9.828 24.25 -0.397 1 92.75 132 TYR B O 1
ATOM 2722 N N . PRO B 1 133 ? -8.781 25.781 0.774 1 87.25 133 PRO B N 1
ATOM 2723 C CA . PRO B 1 133 ? -8.148 26.344 -0.42 1 87.25 133 PRO B CA 1
ATOM 2724 C C . PRO B 1 133 ? -7.27 25.328 -1.153 1 87.25 133 PRO B C 1
ATOM 2726 O O . PRO B 1 133 ? -6.457 24.641 -0.528 1 87.25 133 PRO B O 1
ATOM 2729 N N . GLY B 1 134 ? -7.473 25.203 -2.494 1 80.19 134 GLY B N 1
ATOM 2730 C CA . GLY B 1 134 ? -6.621 24.328 -3.287 1 80.19 134 GLY B CA 1
ATOM 2731 C C . GLY B 1 134 ? -6.988 22.859 -3.162 1 80.19 134 GLY B C 1
ATOM 2732 O O . GLY B 1 134 ? -6.258 22 -3.643 1 80.19 134 GLY B O 1
ATOM 2733 N N . HIS B 1 135 ? -8.07 22.688 -2.531 1 77.94 135 HIS B N 1
ATOM 2734 C CA . HIS B 1 135 ? -8.445 21.297 -2.277 1 77.94 135 HIS B CA 1
ATOM 2735 C C . HIS B 1 135 ? -8.711 20.547 -3.58 1 77.94 135 HIS B C 1
ATOM 2737 O O . HIS B 1 135 ? -9.43 21.047 -4.449 1 77.94 135 HIS B O 1
ATOM 2743 N N . ILE B 1 136 ? -7.879 19.516 -3.734 1 68.38 136 ILE B N 1
ATOM 2744 C CA . ILE B 1 136 ? -8.086 18.547 -4.809 1 68.38 136 ILE B CA 1
ATOM 2745 C C . ILE B 1 136 ? -8.922 17.375 -4.293 1 68.38 136 ILE B C 1
ATOM 2747 O O . ILE B 1 136 ? -8.586 16.766 -3.275 1 68.38 136 ILE B O 1
ATOM 2751 N N . ALA B 1 137 ? -10.109 17.188 -4.938 1 66.94 137 ALA B N 1
ATOM 2752 C CA . ALA B 1 137 ? -10.93 16.062 -4.484 1 66.94 137 ALA B CA 1
ATOM 2753 C C . ALA B 1 137 ? -10.555 14.781 -5.215 1 66.94 137 ALA B C 1
ATOM 2755 O O . ALA B 1 137 ? -10.719 14.68 -6.434 1 66.94 137 ALA B O 1
ATOM 2756 N N . CYS B 1 138 ? -9.891 13.859 -4.473 1 70.69 138 CYS B N 1
ATOM 2757 C CA . CYS B 1 138 ? -9.641 12.562 -5.082 1 70.69 138 CYS B CA 1
ATOM 2758 C C . CYS B 1 138 ? -10.883 11.672 -5.004 1 70.69 138 CYS B C 1
ATOM 2760 O O . CYS B 1 138 ? -11.055 10.773 -5.824 1 70.69 138 CYS B O 1
ATOM 2762 N N . ASP B 1 139 ? -11.703 11.82 -4.07 1 81 139 ASP B N 1
ATOM 2763 C CA . ASP B 1 139 ? -12.984 11.156 -3.854 1 81 139 ASP B CA 1
ATOM 2764 C C . ASP B 1 139 ? -14.086 12.164 -3.531 1 81 139 ASP B C 1
ATOM 2766 O O . ASP B 1 139 ? -14.023 12.844 -2.506 1 81 139 ASP B O 1
ATOM 2770 N N . ALA B 1 140 ? -15.078 12.203 -4.301 1 80.69 140 ALA B N 1
ATOM 2771 C CA . ALA B 1 140 ? -16.141 13.188 -4.168 1 80.69 140 ALA B CA 1
ATOM 2772 C C . ALA B 1 140 ? -16.922 12.984 -2.867 1 80.69 140 ALA B C 1
ATOM 2774 O O . ALA B 1 140 ? -17.594 13.898 -2.389 1 80.69 140 ALA B O 1
ATOM 2775 N N . LEU B 1 141 ? -16.828 11.836 -2.291 1 88.75 141 LEU B N 1
ATOM 2776 C CA . LEU B 1 141 ? -17.594 11.539 -1.082 1 88.75 141 LEU B CA 1
ATOM 2777 C C . LEU B 1 141 ? -16.891 12.094 0.152 1 88.75 141 LEU B C 1
ATOM 2779 O O . LEU B 1 141 ? -17.484 12.188 1.226 1 88.75 141 LEU B O 1
ATOM 2783 N N . SER B 1 142 ? -15.617 12.43 0.028 1 93.19 142 SER B N 1
ATOM 2784 C CA . SER B 1 142 ? -14.867 12.945 1.17 1 93.19 142 SER B CA 1
ATOM 2785 C C . SER B 1 142 ? -15.328 14.352 1.546 1 93.19 142 SER B C 1
ATOM 2787 O O . SER B 1 142 ? -15.305 15.258 0.714 1 93.19 142 SER B O 1
ATOM 2789 N N . GLN B 1 143 ? -15.711 14.516 2.834 1 95.38 143 GLN B N 1
ATOM 2790 C CA . GLN B 1 143 ? -16.234 15.805 3.283 1 95.38 143 GLN B CA 1
ATOM 2791 C C . GLN B 1 143 ? -15.328 16.422 4.352 1 95.38 143 GLN B C 1
ATOM 2793 O O . GLN B 1 143 ? -15.352 17.641 4.562 1 95.38 143 GLN B O 1
ATOM 2798 N N . SER B 1 144 ? -14.633 15.672 5.07 1 96.88 144 SER B N 1
ATOM 2799 C CA . SER B 1 144 ? -13.633 16.125 6.031 1 96.88 144 SER B CA 1
ATOM 2800 C C . SER B 1 144 ? -12.359 15.281 5.945 1 96.88 144 SER B C 1
ATOM 2802 O O . SER B 1 144 ? -12.359 14.219 5.316 1 96.88 144 SER B O 1
ATOM 2804 N N . GLU B 1 145 ? -11.344 15.773 6.555 1 96.5 145 GLU B N 1
ATOM 2805 C CA . GLU B 1 145 ? -10.039 15.148 6.379 1 96.5 145 GLU B CA 1
ATOM 2806 C C . GLU B 1 145 ? -9.094 15.5 7.527 1 96.5 145 GLU B C 1
ATOM 2808 O O . GLU B 1 145 ? -9.18 16.594 8.086 1 96.5 145 GLU B O 1
ATOM 2813 N N . ILE B 1 146 ? -8.297 14.562 7.941 1 98.38 146 ILE B N 1
ATOM 2814 C CA . ILE B 1 146 ? -7.211 14.844 8.875 1 98.38 146 ILE B CA 1
ATOM 2815 C C . ILE B 1 146 ? -5.883 14.398 8.258 1 98.38 146 ILE B C 1
ATOM 2817 O O . ILE B 1 146 ? -5.781 13.297 7.719 1 98.38 146 ILE B O 1
ATOM 2821 N N . VAL B 1 147 ? -4.93 15.242 8.281 1 98.56 147 VAL B N 1
ATOM 2822 C CA . VAL B 1 147 ? -3.602 14.984 7.738 1 98.56 147 VAL B CA 1
ATOM 2823 C C . VAL B 1 147 ? -2.551 15.18 8.828 1 98.56 147 VAL B C 1
ATOM 2825 O O . VAL B 1 147 ? -2.529 16.219 9.5 1 98.56 147 VAL B O 1
ATOM 2828 N N . VAL B 1 148 ? -1.719 14.211 9.039 1 98.81 148 VAL B N 1
ATOM 2829 C CA . VAL B 1 148 ? -0.687 14.234 10.078 1 98.81 148 VAL B CA 1
ATOM 2830 C C . VAL B 1 148 ? 0.693 14.117 9.43 1 98.81 148 VAL B C 1
ATOM 2832 O O . VAL B 1 148 ? 0.993 13.133 8.758 1 98.81 148 VAL B O 1
ATOM 2835 N N . PRO B 1 149 ? 1.537 15.117 9.617 1 98 149 PRO B N 1
ATOM 2836 C CA . PRO B 1 149 ? 2.881 15.055 9.039 1 98 149 PRO B CA 1
ATOM 2837 C C . PRO B 1 149 ? 3.725 13.93 9.625 1 98 149 PRO B C 1
ATOM 2839 O O . PRO B 1 149 ? 3.625 13.641 10.82 1 98 149 PRO B O 1
ATOM 2842 N N . ILE B 1 150 ? 4.48 13.312 8.812 1 98.25 150 ILE B N 1
ATOM 2843 C CA . ILE B 1 150 ? 5.492 12.352 9.227 1 98.25 150 ILE B CA 1
ATOM 2844 C C . ILE B 1 150 ? 6.848 13.039 9.359 1 98.25 150 ILE B C 1
ATOM 2846 O O . ILE B 1 150 ? 7.477 13.383 8.359 1 98.25 150 ILE B O 1
ATOM 2850 N N . VAL B 1 151 ? 7.277 13.211 10.531 1 97.31 151 VAL B N 1
ATOM 2851 C CA . VAL B 1 151 ? 8.5 13.945 10.82 1 97.31 151 VAL B CA 1
ATOM 2852 C C . VAL B 1 151 ? 9.609 12.977 11.219 1 97.31 151 VAL B C 1
ATOM 2854 O O . VAL B 1 151 ? 9.445 12.195 12.156 1 97.31 151 VAL B O 1
ATOM 2857 N N . VAL B 1 152 ? 10.703 13.039 10.539 1 96.81 152 VAL B N 1
ATOM 2858 C CA . VAL B 1 152 ? 11.82 12.148 10.836 1 96.81 152 VAL B CA 1
ATOM 2859 C C . VAL B 1 152 ? 13.07 12.969 11.141 1 96.81 152 VAL B C 1
ATOM 2861 O O . VAL B 1 152 ? 13.211 14.094 10.656 1 96.81 152 VAL B O 1
ATOM 2864 N N . SER B 1 153 ? 13.922 12.438 11.961 1 96 153 SER B N 1
ATOM 2865 C CA . SER B 1 153 ? 15.25 13.039 12.102 1 96 153 SER B CA 1
ATOM 2866 C C . SER B 1 153 ? 16.062 12.883 10.82 1 96 153 SER B C 1
ATOM 2868 O O . SER B 1 153 ? 16.047 11.828 10.195 1 96 153 SER B O 1
ATOM 2870 N N . ARG B 1 154 ? 16.781 13.945 10.508 1 94.38 154 ARG B N 1
ATOM 2871 C CA . ARG B 1 154 ? 17.594 13.859 9.305 1 94.38 154 ARG B CA 1
ATOM 2872 C C . ARG B 1 154 ? 18.625 12.734 9.422 1 94.38 154 ARG B C 1
ATOM 2874 O O . ARG B 1 154 ? 19 12.117 8.414 1 94.38 154 ARG B O 1
ATOM 2881 N N . SER B 1 155 ? 19.047 12.445 10.609 1 94.38 155 SER B N 1
ATOM 2882 C CA . SER B 1 155 ? 20.062 11.414 10.836 1 94.38 155 SER B CA 1
ATOM 2883 C C . SER B 1 155 ? 19.516 10.023 10.508 1 94.38 155 SER B C 1
ATOM 2885 O O . SER B 1 155 ? 20.281 9.07 10.383 1 94.38 155 SER B O 1
ATOM 2887 N N . GLN B 1 156 ? 18.188 9.867 10.359 1 94.06 156 GLN B N 1
ATOM 2888 C CA . GLN B 1 156 ? 17.562 8.594 10.031 1 94.06 156 GLN B CA 1
ATOM 2889 C C . GLN B 1 156 ? 17.562 8.352 8.523 1 94.06 156 GLN B C 1
ATOM 2891 O O . GLN B 1 156 ? 17.297 7.242 8.062 1 94.06 156 GLN B O 1
ATOM 2896 N N . LEU B 1 157 ? 17.844 9.406 7.781 1 94.56 157 LEU B N 1
ATOM 2897 C CA . LEU B 1 157 ? 17.859 9.289 6.328 1 94.56 157 LEU B CA 1
ATOM 2898 C C . LEU B 1 157 ? 19.219 8.773 5.84 1 94.56 157 LEU B C 1
ATOM 2900 O O . LEU B 1 157 ? 20.172 8.727 6.605 1 94.56 157 LEU B O 1
ATOM 2904 N N . SER B 1 158 ? 19.234 8.344 4.598 1 92.69 158 SER B N 1
ATOM 2905 C CA . SER B 1 158 ? 20.484 7.934 3.98 1 92.69 158 SER B CA 1
ATOM 2906 C C . SER B 1 158 ? 21.453 9.102 3.865 1 92.69 158 SER B C 1
ATOM 2908 O O . SER B 1 158 ? 21.047 10.266 3.832 1 92.69 158 SER B O 1
ATOM 2910 N N . GLN B 1 159 ? 22.75 8.75 3.711 1 93.06 159 GLN B N 1
ATOM 2911 C CA . GLN B 1 159 ? 23.75 9.797 3.547 1 93.06 159 GLN B CA 1
ATOM 2912 C C . GLN B 1 159 ? 23.484 10.633 2.301 1 93.06 159 GLN B C 1
ATOM 2914 O O . GLN B 1 159 ? 23.656 11.852 2.311 1 93.06 159 GLN B O 1
ATOM 2919 N N . THR B 1 160 ? 23.062 9.969 1.316 1 91.31 160 THR B N 1
ATOM 2920 C CA . THR B 1 160 ? 22.734 10.648 0.068 1 91.31 160 THR B CA 1
ATOM 2921 C C . THR B 1 160 ? 21.609 11.664 0.284 1 91.31 160 THR B C 1
ATOM 2923 O O . THR B 1 160 ? 21.688 12.789 -0.207 1 91.31 160 THR B O 1
ATOM 2926 N N . HIS B 1 161 ? 20.625 11.273 1.038 1 92.38 161 HIS B N 1
ATOM 2927 C CA . HIS B 1 161 ? 19.5 12.164 1.274 1 92.38 161 HIS B CA 1
ATOM 2928 C C . HIS B 1 161 ? 19.875 13.281 2.246 1 92.38 161 HIS B C 1
ATOM 2930 O O . HIS B 1 161 ? 19.438 14.422 2.09 1 92.38 161 HIS B O 1
ATOM 2936 N N . GLN B 1 162 ? 20.688 13 3.184 1 93.38 162 GLN B N 1
ATOM 2937 C CA . GLN B 1 162 ? 21.188 14.031 4.082 1 93.38 162 GLN B CA 1
ATOM 2938 C C . GLN B 1 162 ? 21.984 15.086 3.314 1 93.38 162 GLN B C 1
ATOM 2940 O O . GLN B 1 162 ? 21.812 16.281 3.545 1 93.38 162 GLN B O 1
ATOM 2945 N N . ALA B 1 163 ? 22.844 14.602 2.434 1 93.81 163 ALA B N 1
ATOM 2946 C CA . ALA B 1 163 ? 23.641 15.516 1.616 1 93.81 163 ALA B CA 1
ATOM 2947 C C . ALA B 1 163 ? 22.75 16.391 0.745 1 93.81 163 AL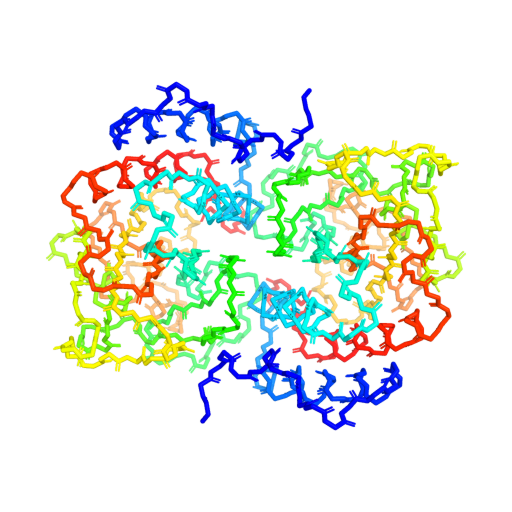A B C 1
ATOM 2949 O O . ALA B 1 163 ? 22.969 17.609 0.635 1 93.81 163 ALA B O 1
ATOM 2950 N N . ALA B 1 164 ? 21.766 15.781 0.165 1 92.44 164 ALA B N 1
ATOM 2951 C CA . ALA B 1 164 ? 20.828 16.531 -0.677 1 92.44 164 ALA B CA 1
ATOM 2952 C C . ALA B 1 164 ? 20.141 17.641 0.119 1 92.44 164 ALA B C 1
ATOM 2954 O O . ALA B 1 164 ? 19.969 18.75 -0.384 1 92.44 164 ALA B O 1
ATOM 2955 N N . LEU B 1 165 ? 19.781 17.344 1.373 1 92.38 165 LEU B N 1
ATOM 2956 C CA . LEU B 1 165 ? 19.109 18.312 2.242 1 92.38 165 LEU B CA 1
ATOM 2957 C C . LEU B 1 165 ? 20.047 19.469 2.57 1 92.38 165 LEU B C 1
ATOM 2959 O O . LEU B 1 165 ? 19.594 20.562 2.936 1 92.38 165 LEU B O 1
ATOM 2963 N N . ARG B 1 166 ? 21.312 19.297 2.387 1 91.75 166 ARG B N 1
ATOM 2964 C CA . ARG B 1 166 ? 22.297 20.344 2.602 1 91.75 166 ARG B CA 1
ATOM 2965 C C . ARG B 1 166 ? 22.641 21.047 1.293 1 91.75 166 ARG B C 1
ATOM 2967 O O . ARG B 1 166 ? 23.562 21.875 1.245 1 91.75 166 ARG B O 1
ATOM 2974 N N . GLY B 1 167 ? 22 20.656 0.182 1 90.81 167 GLY B N 1
ATOM 2975 C CA . GLY B 1 167 ? 22.25 21.281 -1.109 1 90.81 167 GLY B CA 1
ATOM 2976 C C . GLY B 1 167 ? 23.391 20.625 -1.878 1 90.81 167 GLY B C 1
ATOM 2977 O O . GLY B 1 167 ? 23.922 21.219 -2.812 1 90.81 167 GLY B O 1
ATOM 2978 N N . GLU B 1 168 ? 23.75 19.406 -1.47 1 93.62 168 GLU B N 1
ATOM 2979 C CA . GLU B 1 168 ? 24.875 18.703 -2.096 1 93.62 168 GLU B CA 1
ATOM 2980 C C . GLU B 1 168 ? 24.375 17.531 -2.928 1 93.62 168 GLU B C 1
ATOM 2982 O O . GLU B 1 168 ? 23.344 16.938 -2.621 1 93.62 168 GLU B O 1
ATOM 2987 N N . GLY B 1 169 ? 25.141 17.219 -3.982 1 90.94 169 GLY B N 1
ATOM 2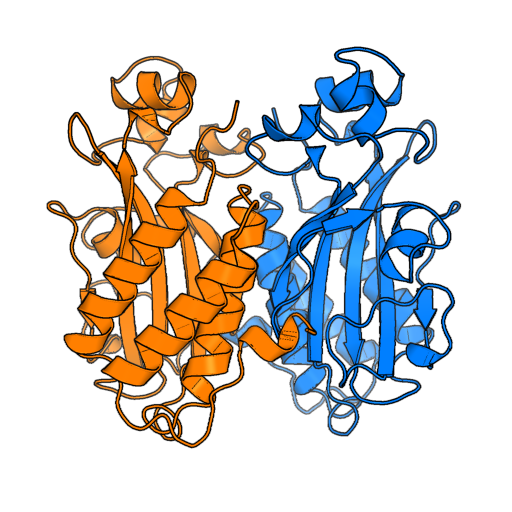988 C CA . GLY B 1 169 ? 24.797 16.094 -4.828 1 90.94 169 GLY B CA 1
ATOM 2989 C C . GLY B 1 169 ? 24.062 16.5 -6.094 1 90.94 169 GLY B C 1
ATOM 2990 O O . GLY B 1 169 ? 24.125 17.656 -6.504 1 90.94 169 GLY B O 1
ATOM 2991 N N . PRO B 1 170 ? 23.422 15.469 -6.703 1 89.12 170 PRO B N 1
ATOM 2992 C CA . PRO B 1 170 ? 22.719 15.766 -7.953 1 89.12 170 PRO B CA 1
ATOM 2993 C C . PRO B 1 170 ? 21.594 16.781 -7.773 1 89.12 170 PRO B C 1
ATOM 2995 O O . PRO B 1 170 ? 20.812 16.688 -6.812 1 89.12 170 PRO B O 1
ATOM 2998 N N . GLU B 1 171 ? 21.422 17.625 -8.695 1 88.56 171 GLU B N 1
ATOM 2999 C CA . GLU B 1 171 ? 20.5 18.75 -8.609 1 88.56 171 GLU B CA 1
ATOM 3000 C C . GLU B 1 171 ? 19.062 18.281 -8.438 1 88.56 171 GLU B C 1
ATOM 3002 O O . GLU B 1 171 ? 18.281 18.875 -7.688 1 88.56 171 GLU B O 1
ATOM 3007 N N . HIS B 1 172 ? 18.75 17.188 -9.156 1 86.69 172 HIS B N 1
ATOM 3008 C CA . HIS B 1 172 ? 17.375 16.703 -9.102 1 86.69 172 HIS B CA 1
ATOM 3009 C C . HIS B 1 172 ? 17.016 16.203 -7.707 1 86.69 172 HIS B C 1
ATOM 3011 O O . HIS B 1 172 ? 15.883 16.344 -7.258 1 86.69 172 HIS B O 1
ATOM 3017 N N . LEU B 1 173 ? 18 15.617 -7.031 1 89.38 173 LEU B N 1
ATOM 3018 C CA . LEU B 1 173 ? 17.75 15.141 -5.676 1 89.38 173 LEU B CA 1
ATOM 3019 C C . LEU B 1 173 ? 17.656 16.297 -4.699 1 89.38 173 LEU B C 1
ATOM 3021 O O . LEU B 1 173 ? 16.828 16.281 -3.789 1 89.38 173 LEU B O 1
ATOM 3025 N N . VAL B 1 174 ? 18.5 17.297 -4.867 1 90.62 174 VAL B N 1
ATOM 3026 C CA . VAL B 1 174 ? 18.469 18.5 -4.035 1 90.62 174 VAL B CA 1
ATOM 3027 C C . VAL B 1 174 ? 17.094 19.172 -4.168 1 90.62 174 VAL B C 1
ATOM 3029 O O . VAL B 1 174 ? 16.469 19.531 -3.168 1 90.62 174 VAL B O 1
ATOM 3032 N N . ARG B 1 175 ? 16.578 19.203 -5.363 1 88.75 175 ARG B N 1
ATOM 3033 C CA . ARG B 1 175 ? 15.281 19.828 -5.629 1 88.75 175 ARG B CA 1
ATOM 3034 C C . ARG B 1 175 ? 14.141 19.016 -5.027 1 88.75 175 ARG B C 1
ATOM 3036 O O . ARG B 1 175 ? 13.156 19.578 -4.551 1 88.75 175 ARG B O 1
ATOM 3043 N N . ALA B 1 176 ? 14.328 17.719 -5.047 1 89.62 176 ALA B N 1
ATOM 3044 C CA . ALA B 1 176 ? 13.281 16.828 -4.57 1 89.62 176 ALA B CA 1
ATOM 3045 C C . ALA B 1 176 ? 13.086 16.953 -3.064 1 89.62 176 ALA B C 1
ATOM 3047 O O . ALA B 1 176 ? 12.008 16.641 -2.543 1 89.62 176 ALA B O 1
ATOM 3048 N N . TRP B 1 177 ? 14.188 17.422 -2.377 1 87.69 177 TRP B N 1
ATOM 3049 C CA . TRP B 1 177 ? 14.125 17.578 -0.928 1 87.69 177 TRP B CA 1
ATOM 3050 C C . TRP B 1 177 ? 13.906 19.047 -0.549 1 87.69 177 TRP B C 1
ATOM 3052 O O . TRP B 1 177 ? 13.805 19.375 0.634 1 87.69 177 TRP B O 1
ATOM 3062 N N . ALA B 1 178 ? 13.961 19.938 -1.442 1 73.44 178 ALA B N 1
ATOM 3063 C CA . ALA B 1 178 ? 14.078 21.375 -1.184 1 73.44 178 ALA B CA 1
ATOM 3064 C C . ALA B 1 178 ? 12.945 21.859 -0.28 1 73.44 178 ALA B C 1
ATOM 3066 O O . ALA B 1 178 ? 11.812 21.391 -0.387 1 73.44 178 ALA B O 1
ATOM 3067 N N . GLY B 1 179 ? 13.312 22.938 0.602 1 63.12 179 GLY B N 1
ATOM 3068 C CA . GLY B 1 179 ? 12.383 23.812 1.308 1 63.12 179 GLY B CA 1
ATOM 3069 C C . GLY B 1 179 ? 11.742 23.156 2.51 1 63.12 179 GLY B C 1
ATOM 3070 O O . GLY B 1 179 ? 10.703 23.609 2.998 1 63.12 179 GLY B O 1
ATOM 3071 N N . ARG B 1 180 ? 12.43 21.922 2.965 1 70.06 180 ARG B N 1
ATOM 3072 C CA . ARG B 1 180 ? 11.609 21.359 4.027 1 70.06 180 ARG B CA 1
ATOM 3073 C C . ARG B 1 180 ? 12.445 21.031 5.258 1 70.06 180 ARG B C 1
ATOM 3075 O O . ARG B 1 180 ? 13.648 20.781 5.145 1 70.06 180 ARG B O 1
ATOM 3082 N N . GLY B 1 181 ? 11.898 21.422 6.367 1 75.62 181 GLY B N 1
ATOM 3083 C CA . GLY B 1 181 ? 12.469 20.953 7.617 1 75.62 181 GLY B CA 1
ATOM 3084 C C . GLY B 1 181 ? 13.469 21.922 8.219 1 75.62 181 GLY B C 1
ATOM 3085 O O . GLY B 1 181 ? 13.461 23.109 7.91 1 75.62 181 GLY B O 1
ATOM 3086 N N . THR B 1 182 ? 14.07 21.516 9.25 1 84.19 182 THR B N 1
ATOM 3087 C CA . THR B 1 182 ? 15.164 22.203 9.945 1 84.19 182 THR B CA 1
ATOM 3088 C C . THR B 1 182 ? 16.469 21.438 9.781 1 84.19 182 THR B C 1
ATOM 3090 O O . THR B 1 182 ? 16.562 20.531 8.953 1 84.19 182 THR B O 1
ATOM 3093 N N . ASP B 1 183 ? 17.375 21.875 10.531 1 84.69 183 ASP B N 1
ATOM 3094 C CA . ASP B 1 183 ? 18.672 21.203 10.5 1 84.69 183 ASP B CA 1
ATOM 3095 C C . ASP B 1 183 ? 18.594 19.812 11.141 1 84.69 183 ASP B C 1
ATOM 3097 O O . ASP B 1 183 ? 19.484 18.984 10.938 1 84.69 183 ASP B O 1
ATOM 3101 N N . ASP B 1 184 ? 17.625 19.578 11.789 1 92.81 184 ASP B N 1
ATOM 3102 C CA . ASP B 1 184 ? 17.594 18.328 12.539 1 92.81 184 ASP B CA 1
ATOM 3103 C C . ASP B 1 184 ? 16.469 17.406 12.047 1 92.81 184 ASP B C 1
ATOM 3105 O O . ASP B 1 184 ? 16.594 16.188 12.109 1 92.81 184 ASP B O 1
ATOM 3109 N N . HIS B 1 185 ? 15.398 18 11.648 1 95.44 185 HIS B N 1
ATOM 3110 C CA . HIS B 1 185 ? 14.227 17.203 11.289 1 95.44 185 HIS B CA 1
ATOM 3111 C C . HIS B 1 185 ? 13.688 17.609 9.914 1 95.44 185 HIS B C 1
ATOM 3113 O O . HIS B 1 185 ? 13.961 18.703 9.438 1 95.44 185 HIS B O 1
ATOM 3119 N N . VAL B 1 186 ? 12.992 16.75 9.336 1 95.62 186 VAL B N 1
ATOM 3120 C CA . VAL B 1 186 ? 12.352 16.984 8.055 1 95.62 186 VAL B CA 1
ATOM 3121 C C . VAL B 1 186 ? 11.008 16.266 8 1 95.62 186 VAL B C 1
ATOM 3123 O O . VAL B 1 186 ? 10.836 15.211 8.617 1 95.62 186 VAL B O 1
ATOM 3126 N N . ILE B 1 187 ? 10.008 16.812 7.355 1 96.75 187 ILE B N 1
ATOM 3127 C CA . ILE B 1 187 ? 8.766 16.109 7.035 1 96.75 187 ILE B CA 1
ATOM 3128 C C . ILE B 1 187 ? 8.961 15.258 5.785 1 96.75 187 ILE B C 1
ATOM 3130 O O . ILE B 1 187 ? 9.312 15.773 4.723 1 96.75 187 ILE B O 1
ATOM 3134 N N . VAL B 1 188 ? 8.711 13.961 5.875 1 96.81 188 VAL B N 1
ATOM 3135 C CA . VAL B 1 188 ? 9.008 13.086 4.746 1 96.81 188 VAL B CA 1
ATOM 3136 C C . VAL B 1 188 ? 7.711 12.617 4.094 1 96.81 188 VAL B C 1
ATOM 3138 O O . VAL B 1 188 ? 7.734 11.875 3.109 1 96.81 188 VAL B O 1
ATOM 3141 N N . GLY B 1 189 ? 6.609 13.039 4.645 1 97.38 189 GLY B N 1
ATOM 3142 C CA . GLY B 1 189 ? 5.309 12.641 4.125 1 97.38 189 GLY B CA 1
ATOM 3143 C C . GLY B 1 189 ? 4.168 12.945 5.082 1 97.38 189 GLY B C 1
ATOM 3144 O O . GLY B 1 189 ? 4.316 13.758 5.992 1 97.38 189 GLY B O 1
ATOM 3145 N N . VAL B 1 190 ? 2.992 12.305 4.77 1 98.56 190 VAL B N 1
ATOM 3146 C CA . VAL B 1 190 ? 1.823 12.539 5.605 1 98.56 190 VAL B CA 1
ATOM 3147 C C . VAL B 1 190 ? 0.982 11.273 5.699 1 98.56 190 VAL B C 1
ATOM 3149 O O . VAL B 1 190 ? 0.949 10.477 4.758 1 98.56 190 VAL B O 1
ATOM 3152 N N . LEU B 1 191 ? 0.376 11.055 6.828 1 98.88 191 LEU B N 1
ATOM 3153 C CA . LEU B 1 191 ? -0.832 10.25 6.945 1 98.88 191 LEU B CA 1
ATOM 3154 C C . LEU B 1 191 ? -2.068 11.055 6.57 1 98.88 191 LEU B C 1
ATOM 3156 O O . LEU B 1 191 ? -2.242 12.188 7.035 1 98.88 191 LEU B O 1
ATOM 3160 N N . ASP B 1 192 ? -2.832 10.555 5.738 1 98.44 192 ASP B N 1
ATOM 3161 C CA . ASP B 1 192 ? -4.078 11.18 5.312 1 98.44 192 ASP B CA 1
ATOM 3162 C C . ASP B 1 192 ? -5.273 10.258 5.578 1 98.44 192 ASP B C 1
ATOM 3164 O O . ASP B 1 192 ? -5.246 9.078 5.227 1 98.44 192 ASP B O 1
ATOM 3168 N N . ILE B 1 193 ? -6.316 10.758 6.254 1 98.5 193 ILE B N 1
ATOM 3169 C CA . ILE B 1 193 ? -7.559 10.031 6.484 1 98.5 193 ILE B CA 1
ATOM 3170 C C . ILE B 1 193 ? -8.75 10.898 6.094 1 98.5 193 ILE B C 1
ATOM 3172 O O . ILE B 1 193 ? -8.867 12.039 6.547 1 98.5 193 ILE B O 1
ATOM 3176 N N . ASP B 1 194 ? -9.586 10.375 5.277 1 97.06 194 ASP B N 1
ATOM 3177 C CA . ASP B 1 194 ? -10.773 11.07 4.785 1 97.06 194 ASP B CA 1
ATOM 3178 C C . ASP B 1 194 ? -12.047 10.469 5.383 1 97.06 194 ASP B C 1
ATOM 3180 O O . ASP B 1 194 ? -12.102 9.266 5.652 1 97.06 194 ASP B O 1
ATOM 3184 N N . CYS B 1 195 ? -13.008 11.289 5.523 1 97 195 CYS B N 1
ATOM 3185 C CA . CYS B 1 195 ? -14.312 10.906 6.066 1 97 195 CYS B CA 1
ATOM 3186 C C . CYS B 1 195 ? -15.445 11.43 5.188 1 97 195 CYS B C 1
ATOM 3188 O O . CYS B 1 195 ? -15.336 12.523 4.621 1 97 195 CYS B O 1
ATOM 3190 N N . GLU B 1 196 ? -16.578 10.742 5.145 1 95.75 196 GLU B N 1
ATOM 3191 C CA . GLU B 1 196 ? -17.688 11.07 4.27 1 95.75 196 GLU B CA 1
ATOM 3192 C C . GLU B 1 196 ? -18.625 12.086 4.922 1 95.75 196 GLU B C 1
ATOM 3194 O O . GLU B 1 196 ? -19.578 12.539 4.305 1 95.75 196 GLU B O 1
ATOM 3199 N N . SER B 1 197 ? -18.312 12.422 6.098 1 96.06 197 SER B N 1
ATOM 3200 C CA . SER B 1 197 ? -19.109 13.406 6.824 1 96.06 197 SER B CA 1
ATOM 3201 C C . SER B 1 197 ? -18.281 14.633 7.184 1 96.06 197 SER B C 1
ATOM 3203 O O . SER B 1 197 ? -17.062 14.539 7.332 1 96.06 197 SER B O 1
ATOM 3205 N N . GLN B 1 198 ? -18.953 15.734 7.324 1 95.62 198 GLN B N 1
ATOM 3206 C CA . GLN B 1 198 ? -18.281 16.922 7.848 1 95.62 198 GLN B CA 1
ATOM 3207 C C . GLN B 1 198 ? -17.875 16.734 9.305 1 95.62 198 GLN B C 1
ATOM 3209 O O . GLN B 1 198 ? -18.453 15.883 10.008 1 95.62 198 GLN B O 1
ATOM 3214 N N . ASN B 1 199 ? -16.875 17.422 9.703 1 96.06 199 ASN B N 1
ATOM 3215 C CA . ASN B 1 199 ? -16.422 17.391 11.086 1 96.06 199 ASN B CA 1
ATOM 3216 C C . ASN B 1 199 ? -16.156 15.961 11.547 1 96.06 199 ASN B C 1
ATOM 3218 O O . ASN B 1 199 ? -16.625 15.547 12.609 1 96.06 199 ASN B O 1
ATOM 3222 N N . GLY B 1 200 ? -15.477 15.234 10.719 1 96.12 200 GLY B N 1
ATOM 3223 C CA . GLY B 1 200 ? -15.188 13.844 11.016 1 96.12 200 GLY B CA 1
ATOM 3224 C C . GLY B 1 200 ? -14.117 13.672 12.078 1 96.12 200 GLY B C 1
ATOM 3225 O O . GLY B 1 200 ? -14.047 12.625 12.734 1 96.12 200 GLY B O 1
ATOM 3226 N N . PHE B 1 201 ? -13.305 14.672 12.289 1 97.56 201 PHE B N 1
ATOM 3227 C CA . PHE B 1 201 ? -12.148 14.547 13.172 1 97.56 201 PHE B CA 1
ATOM 3228 C C . PHE B 1 201 ? -12.039 15.75 14.094 1 97.56 201 PHE B C 1
ATOM 3230 O O . PHE B 1 201 ? -12.508 16.844 13.766 1 97.56 201 PHE B O 1
ATOM 3237 N N . ASP B 1 202 ? -11.469 15.539 15.234 1 96.88 202 ASP B N 1
ATOM 3238 C CA . ASP B 1 202 ? -11.289 16.609 16.203 1 96.88 202 ASP B CA 1
ATOM 3239 C C . ASP B 1 202 ? -9.898 16.547 16.828 1 96.88 202 ASP B C 1
ATOM 3241 O O . ASP B 1 202 ? -9.008 15.867 16.328 1 96.88 202 ASP B O 1
ATOM 3245 N N . ALA B 1 203 ? -9.719 17.312 17.891 1 97.56 203 ALA B N 1
ATOM 3246 C CA . ALA B 1 203 ? -8.406 17.469 18.516 1 97.56 203 ALA B CA 1
ATOM 3247 C C . ALA B 1 203 ? -7.926 16.156 19.109 1 97.56 203 ALA B C 1
ATOM 3249 O O . ALA B 1 203 ? -6.727 15.875 19.125 1 97.56 203 ALA B O 1
ATOM 3250 N N . VAL B 1 204 ? -8.812 15.367 19.609 1 97.75 204 VAL B N 1
ATOM 3251 C CA . VAL B 1 204 ? -8.445 14.07 20.172 1 97.75 204 VAL B CA 1
ATOM 3252 C C . VAL B 1 204 ? -7.836 13.188 19.094 1 97.75 204 VAL B C 1
ATOM 3254 O O . VAL B 1 204 ? -6.824 12.523 19.312 1 97.75 204 VAL B O 1
ATOM 3257 N N . ASP B 1 205 ? -8.484 13.195 17.906 1 98.38 205 ASP B N 1
ATOM 3258 C CA . ASP B 1 205 ? -7.945 12.453 16.766 1 98.38 205 ASP B CA 1
ATOM 3259 C C . ASP B 1 205 ? -6.543 12.938 16.406 1 98.38 205 ASP B C 1
ATOM 3261 O O . ASP B 1 205 ? -5.633 12.133 16.219 1 98.38 205 ASP B O 1
ATOM 3265 N N . ALA B 1 206 ? -6.445 14.227 16.328 1 98.62 206 ALA B N 1
ATOM 3266 C CA . ALA B 1 206 ? -5.18 14.836 15.922 1 98.62 206 ALA B CA 1
ATOM 3267 C C . ALA B 1 206 ? -4.047 14.422 16.859 1 98.62 206 ALA B C 1
ATOM 3269 O O . ALA B 1 206 ? -2.986 13.984 16.406 1 98.62 206 ALA B O 1
ATOM 3270 N N . ASP B 1 207 ? -4.27 14.508 18.109 1 98.38 207 ASP B N 1
ATOM 3271 C CA . ASP B 1 207 ? -3.25 14.188 19.109 1 98.38 207 ASP B CA 1
ATOM 3272 C C . ASP B 1 207 ? -2.883 12.711 19.062 1 98.38 207 ASP B C 1
ATOM 3274 O O . ASP B 1 207 ? -1.703 12.352 19.094 1 98.38 207 ASP B O 1
ATOM 3278 N N . ALA B 1 208 ? -3.84 11.891 19.016 1 98.56 208 ALA B N 1
ATOM 3279 C CA . ALA B 1 208 ? -3.617 10.445 19.047 1 98.56 208 ALA B CA 1
ATOM 3280 C C . ALA B 1 208 ? -2.922 9.969 17.781 1 98.56 208 ALA B C 1
ATOM 3282 O O . ALA B 1 208 ? -2.006 9.148 17.844 1 98.56 208 ALA B O 1
ATOM 3283 N N . LEU B 1 209 ? -3.365 10.438 16.641 1 98.88 209 LEU B N 1
ATOM 3284 C CA . LEU B 1 209 ? -2.77 10.023 15.375 1 98.88 209 LEU B CA 1
ATOM 3285 C C . LEU B 1 209 ? -1.34 10.539 15.25 1 98.88 209 LEU B C 1
ATOM 3287 O O . LEU B 1 209 ? -0.485 9.883 14.656 1 98.88 209 LEU B O 1
ATOM 3291 N N . GLN B 1 210 ? -1.097 11.727 15.781 1 98.62 210 GLN B N 1
ATOM 3292 C CA . GLN B 1 210 ? 0.278 12.219 15.805 1 98.62 210 GLN B CA 1
ATOM 3293 C C . GLN B 1 210 ? 1.181 11.273 16.594 1 98.62 210 GLN B C 1
ATOM 3295 O O . GLN B 1 210 ? 2.305 10.984 16.172 1 98.62 210 GLN B O 1
ATOM 3300 N N . ARG B 1 211 ? 0.708 10.828 17.719 1 98.38 211 ARG B N 1
ATOM 3301 C CA . ARG B 1 211 ? 1.472 9.875 18.516 1 98.38 211 ARG B CA 1
ATOM 3302 C C . ARG B 1 211 ? 1.68 8.562 17.766 1 98.38 211 ARG B C 1
ATOM 3304 O O . ARG B 1 211 ? 2.77 7.992 17.797 1 98.38 211 ARG B O 1
ATOM 3311 N N . LEU B 1 212 ? 0.659 8.133 17.172 1 98.62 212 LEU B N 1
ATOM 3312 C CA . LEU B 1 212 ? 0.735 6.891 16.406 1 98.62 212 LEU B CA 1
ATOM 3313 C C . LEU B 1 212 ? 1.768 7.004 15.289 1 98.62 212 LEU B C 1
ATOM 3315 O O . LEU B 1 212 ? 2.582 6.102 15.094 1 98.62 212 LEU B O 1
ATOM 3319 N N . VAL B 1 213 ? 1.743 8.094 14.562 1 98.75 213 VAL B N 1
ATOM 3320 C CA . VAL B 1 213 ? 2.672 8.312 13.461 1 98.75 213 VAL B CA 1
ATOM 3321 C C . VAL B 1 213 ? 4.102 8.367 13.992 1 98.75 213 VAL B C 1
ATOM 3323 O O . VAL B 1 213 ? 5.027 7.863 13.344 1 98.75 213 VAL B O 1
ATOM 3326 N N . GLN B 1 214 ? 4.285 8.977 15.109 1 97.94 214 GLN B N 1
ATOM 3327 C CA . GLN B 1 214 ? 5.609 8.992 15.711 1 97.94 214 GLN B CA 1
ATOM 3328 C C . GLN B 1 214 ? 6.113 7.578 15.984 1 97.94 214 GLN B C 1
ATOM 3330 O O . GLN B 1 214 ? 7.293 7.285 15.789 1 97.94 214 GLN B O 1
ATOM 3335 N N . ARG B 1 215 ? 5.277 6.715 16.453 1 97.75 215 ARG B N 1
ATOM 3336 C CA . ARG B 1 215 ? 5.645 5.32 16.688 1 97.75 215 ARG B CA 1
ATOM 3337 C C . ARG B 1 215 ? 6.016 4.637 15.367 1 97.75 215 ARG B C 1
ATOM 3339 O O . ARG B 1 215 ? 6.938 3.82 15.328 1 97.75 215 ARG B O 1
ATOM 3346 N N . VAL B 1 216 ? 5.262 4.914 14.359 1 98.31 216 VAL B N 1
ATOM 3347 C CA . VAL B 1 216 ? 5.547 4.371 13.039 1 98.31 216 VAL B CA 1
ATOM 3348 C C . VAL B 1 216 ? 6.93 4.828 12.578 1 98.31 216 VAL B C 1
ATOM 3350 O O . VAL B 1 216 ? 7.711 4.031 12.055 1 98.31 216 VAL B O 1
ATOM 3353 N N . VAL B 1 217 ? 7.207 6.102 12.812 1 98 217 VAL B N 1
ATOM 3354 C CA . VAL B 1 217 ? 8.5 6.664 12.438 1 98 217 VAL B CA 1
ATOM 3355 C C . VAL B 1 217 ? 9.617 5.918 13.164 1 98 217 VAL B C 1
ATOM 3357 O O . VAL B 1 217 ? 10.641 5.586 12.562 1 98 217 VAL B O 1
ATOM 3360 N N . GLN B 1 218 ? 9.406 5.598 14.383 1 97 218 GLN B N 1
ATOM 3361 C CA . GLN B 1 218 ? 10.414 4.91 15.188 1 97 218 GLN B CA 1
ATOM 3362 C C . GLN B 1 218 ? 10.609 3.473 14.711 1 97 218 GLN B C 1
ATOM 3364 O O . GLN B 1 218 ? 11.711 2.928 14.812 1 97 218 GLN B O 1
ATOM 3369 N N . ALA B 1 219 ? 9.633 2.896 14.18 1 95.94 219 ALA B N 1
ATOM 3370 C CA . ALA B 1 219 ? 9.672 1.49 13.789 1 95.94 219 ALA B CA 1
ATOM 3371 C C . ALA B 1 219 ? 10.281 1.323 12.398 1 95.94 219 ALA B C 1
ATOM 3373 O O . ALA B 1 219 ? 10.828 0.267 12.078 1 95.94 219 ALA B O 1
ATOM 3374 N N . CYS B 1 220 ? 10.242 2.289 11.57 1 96.06 220 CYS B N 1
ATOM 3375 C CA . CYS B 1 220 ? 10.609 2.148 10.164 1 96.06 220 CYS B CA 1
ATOM 3376 C C . CYS B 1 220 ? 12.062 2.561 9.938 1 96.06 220 CYS B C 1
ATOM 3378 O O . CYS B 1 220 ? 12.586 3.422 10.648 1 96.06 220 CYS B O 1
ATOM 3380 N N . ASP B 1 221 ? 12.648 1.926 8.977 1 94.62 221 ASP B N 1
ATOM 3381 C CA . ASP B 1 221 ? 13.93 2.344 8.414 1 94.62 221 ASP B CA 1
ATOM 3382 C C . ASP B 1 221 ? 13.734 3.328 7.266 1 94.62 221 ASP B C 1
ATOM 3384 O O . ASP B 1 221 ? 13.148 2.979 6.238 1 94.62 221 ASP B O 1
ATOM 3388 N N . TRP B 1 222 ? 14.234 4.535 7.449 1 94.75 222 TRP B N 1
ATOM 3389 C CA . TRP B 1 222 ? 14.055 5.582 6.449 1 94.75 222 TRP B CA 1
ATOM 3390 C C . TRP B 1 222 ? 15.312 5.762 5.613 1 94.75 222 TRP B C 1
ATOM 3392 O O . TRP B 1 222 ? 15.406 6.684 4.801 1 94.75 222 TRP B O 1
ATOM 3402 N N . CYS B 1 223 ? 16.281 4.836 5.824 1 88.12 223 CYS B N 1
ATOM 3403 C CA . CYS B 1 223 ? 17.516 4.844 5.066 1 88.12 223 CYS B CA 1
ATOM 3404 C C . CYS B 1 223 ? 17.406 3.986 3.811 1 88.12 223 CYS B C 1
ATOM 3406 O O . CYS B 1 223 ? 17.125 2.787 3.896 1 88.12 223 CYS B O 1
ATOM 3408 N N . MET B 1 224 ? 17.578 4.523 2.631 1 79.19 224 MET B N 1
ATOM 3409 C CA . MET B 1 224 ? 17.438 3.832 1.354 1 79.19 224 MET B CA 1
ATOM 3410 C C . MET B 1 224 ? 18.703 3.059 1.011 1 79.19 224 MET B C 1
ATOM 3412 O O . MET B 1 224 ? 18.719 2.277 0.056 1 79.19 224 MET B O 1
ATOM 3416 N N . GLU B 1 225 ? 19.75 3.246 1.724 1 75.31 225 GLU B N 1
ATOM 3417 C CA . GLU B 1 225 ? 21.016 2.566 1.457 1 75.31 225 GLU B CA 1
ATOM 3418 C C . GLU B 1 225 ? 21.25 1.428 2.445 1 75.31 225 GLU B C 1
ATOM 3420 O O . GLU B 1 225 ? 20.844 1.51 3.604 1 75.31 225 GLU B O 1
#